Protein AF-A0A9W9Y873-F1 (afdb_monomer)

Structure (mmCIF, N/CA/C/O backbone):
data_AF-A0A9W9Y873-F1
#
_entry.id   AF-A0A9W9Y873-F1
#
loop_
_atom_site.group_PDB
_atom_site.id
_atom_site.type_symbol
_atom_site.label_atom_id
_atom_site.label_alt_id
_atom_site.label_comp_id
_atom_site.label_asym_id
_atom_site.label_entity_id
_atom_site.label_seq_id
_atom_site.pdbx_PDB_ins_code
_atom_site.Cartn_x
_atom_site.Cartn_y
_atom_site.Cartn_z
_atom_site.occupancy
_atom_site.B_iso_or_equiv
_atom_site.auth_seq_id
_atom_site.auth_comp_id
_atom_site.auth_asym_id
_atom_site.auth_atom_id
_atom_site.pdbx_PDB_model_num
ATOM 1 N N . MET A 1 1 ? 14.312 -27.909 6.111 1.00 32.31 1 MET A N 1
ATOM 2 C CA . MET A 1 1 ? 14.545 -27.423 7.492 1.00 32.31 1 MET A CA 1
ATOM 3 C C . MET A 1 1 ? 13.554 -28.121 8.410 1.00 32.31 1 MET A C 1
ATOM 5 O O . MET A 1 1 ? 12.409 -28.240 7.992 1.00 32.31 1 MET A O 1
ATOM 9 N N . PRO A 1 2 ? 13.943 -28.618 9.596 1.00 24.42 2 PRO A N 1
ATOM 10 C CA . PRO A 1 2 ? 12.974 -29.182 10.530 1.00 24.42 2 PRO A CA 1
ATOM 11 C C . PRO A 1 2 ? 12.135 -28.048 11.151 1.00 24.42 2 PRO A C 1
ATOM 13 O O . PRO A 1 2 ? 12.622 -26.913 11.228 1.00 24.42 2 PRO A O 1
ATOM 16 N N . PRO A 1 3 ? 10.891 -28.317 11.584 1.00 29.02 3 PRO A N 1
ATOM 17 C CA . PRO A 1 3 ? 10.072 -27.320 12.259 1.00 29.02 3 PRO A CA 1
ATOM 18 C C . PRO A 1 3 ? 10.782 -26.868 13.538 1.00 29.02 3 PRO A C 1
ATOM 20 O O . PRO A 1 3 ? 11.245 -27.690 14.330 1.00 29.02 3 PRO A O 1
ATOM 23 N N . LYS A 1 4 ? 10.895 -25.549 13.734 1.00 29.31 4 LYS A N 1
ATOM 24 C CA . LYS A 1 4 ? 11.343 -24.978 15.007 1.00 29.31 4 LYS A CA 1
ATOM 25 C C . LYS A 1 4 ? 10.310 -25.345 16.069 1.00 29.31 4 LYS A C 1
ATOM 27 O O . LYS A 1 4 ? 9.252 -24.728 16.143 1.00 29.31 4 LYS A O 1
ATOM 32 N N . THR A 1 5 ? 10.615 -26.340 16.890 1.00 30.05 5 THR A N 1
ATOM 33 C CA . THR A 1 5 ? 9.869 -26.620 18.113 1.00 30.05 5 THR A CA 1
ATOM 34 C C . THR A 1 5 ? 9.978 -25.385 19.006 1.00 30.05 5 THR A C 1
ATOM 36 O O . THR A 1 5 ? 11.074 -25.051 19.460 1.00 30.05 5 THR A O 1
ATOM 39 N N . LEU A 1 6 ? 8.872 -24.666 19.222 1.00 36.62 6 LEU A N 1
ATOM 40 C CA . LEU A 1 6 ? 8.811 -23.621 20.242 1.00 36.62 6 LEU A CA 1
ATOM 41 C C . LEU A 1 6 ? 9.119 -24.277 21.593 1.00 36.62 6 LEU A C 1
ATOM 43 O O . LEU A 1 6 ? 8.293 -24.996 22.152 1.00 36.62 6 LEU A O 1
ATOM 47 N N . MET A 1 7 ? 10.327 -24.060 22.116 1.00 38.06 7 MET A N 1
ATOM 48 C CA . MET A 1 7 ? 10.628 -24.361 23.510 1.00 38.06 7 MET A CA 1
ATOM 49 C C . MET A 1 7 ? 9.887 -23.334 24.361 1.00 38.06 7 MET A C 1
ATOM 51 O O . MET A 1 7 ? 10.378 -22.235 24.612 1.00 38.06 7 MET A O 1
ATOM 55 N N . TYR A 1 8 ? 8.675 -23.682 24.782 1.00 46.50 8 TYR A N 1
ATOM 56 C CA . TYR A 1 8 ? 7.992 -22.952 25.835 1.00 46.50 8 TYR A CA 1
ATOM 57 C C . TYR A 1 8 ? 8.842 -23.042 27.103 1.00 46.50 8 TYR A C 1
ATOM 59 O O . TYR A 1 8 ? 9.116 -24.137 27.601 1.00 46.50 8 TYR A O 1
ATOM 67 N N . ALA A 1 9 ? 9.265 -21.897 27.639 1.00 49.66 9 ALA A N 1
ATOM 68 C CA . ALA A 1 9 ? 9.748 -21.847 29.008 1.00 49.66 9 ALA A CA 1
ATOM 69 C C . ALA A 1 9 ? 8.572 -22.256 29.904 1.00 49.66 9 ALA A C 1
ATOM 71 O O . ALA A 1 9 ? 7.599 -21.514 30.027 1.00 49.66 9 ALA A O 1
ATOM 72 N N . SER A 1 10 ? 8.617 -23.469 30.459 1.00 54.62 10 SER A N 1
ATOM 73 C CA . SER A 1 10 ? 7.548 -23.965 31.324 1.00 54.62 10 SER A CA 1
ATOM 74 C C . SER A 1 10 ? 7.371 -22.994 32.504 1.00 54.62 10 SER A C 1
ATOM 76 O O . SER A 1 10 ? 8.342 -22.758 33.227 1.00 54.62 10 SER A O 1
ATOM 78 N N . PRO A 1 11 ? 6.166 -22.433 32.737 1.00 55.53 11 PRO A N 1
ATOM 79 C CA . PRO A 1 11 ? 5.913 -21.565 33.891 1.00 55.53 11 PRO A CA 1
ATOM 80 C C . PRO A 1 11 ? 6.071 -22.311 35.225 1.00 55.53 11 PRO A C 1
ATOM 82 O O . PRO A 1 11 ? 6.224 -21.701 36.286 1.00 55.53 11 PRO A O 1
ATOM 85 N N . PHE A 1 12 ? 6.054 -23.641 35.147 1.00 61.19 12 PHE A N 1
ATOM 86 C CA . PHE A 1 12 ? 6.149 -24.561 36.259 1.00 61.19 12 PHE A CA 1
ATOM 87 C C . PHE A 1 12 ? 7.458 -25.339 36.184 1.00 61.19 12 PHE A C 1
ATOM 89 O O . PHE A 1 12 ? 7.784 -25.934 35.153 1.00 61.19 12 PHE A O 1
ATOM 96 N N . VAL A 1 13 ? 8.169 -25.394 37.302 1.00 63.78 13 VAL A N 1
ATOM 97 C CA . VAL A 1 13 ? 9.234 -26.368 37.529 1.00 63.78 13 VAL A CA 1
ATOM 98 C C . VAL A 1 13 ? 8.694 -27.405 38.504 1.00 63.78 13 VAL A C 1
ATOM 100 O O . VAL A 1 13 ? 8.124 -27.064 39.541 1.00 63.78 13 VAL A O 1
ATOM 103 N N . LEU A 1 14 ? 8.841 -28.681 38.159 1.00 65.25 14 LEU A N 1
ATOM 104 C CA . LEU A 1 14 ? 8.542 -29.773 39.077 1.00 65.25 14 LEU A CA 1
ATOM 105 C C . LEU A 1 14 ? 9.765 -29.978 39.969 1.00 65.25 14 LEU A C 1
ATOM 107 O O . LEU A 1 14 ? 10.767 -30.526 39.520 1.00 65.25 14 LEU A O 1
ATOM 111 N N . ASN A 1 15 ? 9.677 -29.533 41.221 1.00 65.94 15 ASN A N 1
ATOM 112 C CA . ASN A 1 15 ? 10.672 -29.845 42.238 1.00 65.94 15 ASN A CA 1
ATOM 113 C C . ASN A 1 15 ? 10.248 -31.111 42.967 1.00 65.94 15 ASN A C 1
ATOM 115 O O . ASN A 1 15 ? 9.219 -31.148 43.643 1.00 65.94 15 ASN A O 1
ATOM 119 N N . ARG A 1 16 ? 11.059 -32.154 42.845 1.00 74.62 16 ARG A N 1
ATOM 120 C CA . ARG A 1 16 ? 10.886 -33.383 43.609 1.00 74.62 16 ARG A CA 1
ATOM 121 C C . ARG A 1 16 ? 11.814 -33.380 44.811 1.00 74.62 16 ARG A C 1
ATOM 123 O O . ARG A 1 16 ? 12.927 -32.867 44.737 1.00 74.62 16 ARG A O 1
ATOM 130 N N . GLU A 1 17 ? 11.363 -33.980 45.906 1.00 77.00 17 GLU A N 1
ATOM 131 C CA . GLU A 1 17 ? 12.179 -34.119 47.122 1.00 77.00 17 GLU A CA 1
ATOM 132 C C . GLU A 1 17 ? 13.434 -34.975 46.900 1.00 77.00 17 GLU A C 1
ATOM 134 O O . GLU A 1 17 ? 14.425 -34.808 47.602 1.00 77.00 17 GLU A O 1
ATOM 139 N N . ASP A 1 18 ? 13.408 -35.863 45.901 1.00 76.50 18 ASP A N 1
ATOM 140 C CA . ASP A 1 18 ? 14.556 -36.683 45.502 1.00 76.50 18 ASP A CA 1
ATOM 141 C C . ASP A 1 18 ? 15.567 -35.942 44.609 1.00 76.50 18 ASP A C 1
ATOM 143 O O . ASP A 1 18 ? 16.586 -36.516 44.235 1.00 76.50 18 ASP A O 1
ATOM 147 N N . GLY A 1 19 ? 15.312 -34.670 44.278 1.00 75.50 19 GLY A N 1
ATOM 148 C CA . GLY A 1 19 ? 16.202 -33.840 43.466 1.00 75.50 19 GLY A CA 1
ATOM 149 C C . GLY A 1 19 ? 16.257 -34.221 41.983 1.00 75.50 19 GLY A C 1
ATOM 150 O O . GLY A 1 19 ? 17.032 -33.616 41.244 1.00 75.50 19 GLY A O 1
ATOM 151 N N . LEU A 1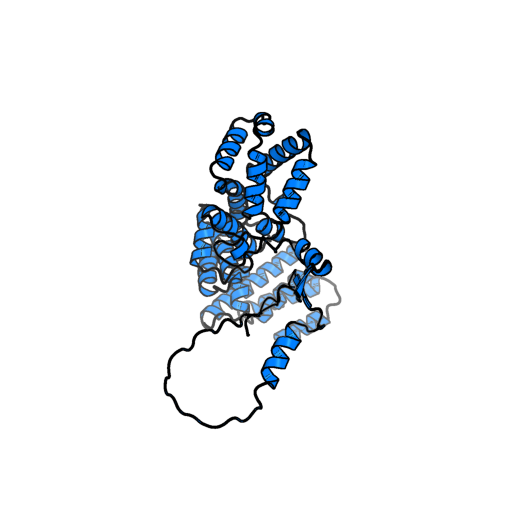 20 ? 15.447 -35.185 41.529 1.00 69.31 20 LEU A N 1
ATOM 152 C CA . LEU A 1 20 ? 15.435 -35.623 40.135 1.00 69.31 20 LEU A CA 1
ATOM 153 C C . LEU A 1 20 ? 14.675 -34.625 39.262 1.00 69.31 20 LEU A C 1
ATOM 155 O O . LEU A 1 20 ? 13.522 -34.277 39.531 1.00 69.31 20 LEU A O 1
ATOM 159 N N . THR A 1 21 ? 15.300 -34.200 38.167 1.00 68.44 21 THR A N 1
ATOM 160 C CA . THR A 1 21 ? 14.623 -33.401 37.145 1.00 68.44 21 THR A CA 1
ATOM 161 C C . THR A 1 21 ? 13.772 -34.292 36.237 1.00 68.44 21 THR A C 1
ATOM 163 O O . THR A 1 21 ? 13.952 -35.511 36.158 1.00 68.44 21 THR A O 1
ATOM 166 N N . THR A 1 22 ? 12.861 -33.691 35.468 1.00 63.28 22 THR A N 1
ATOM 167 C CA . THR A 1 22 ? 12.096 -34.412 34.434 1.00 63.28 22 THR A CA 1
ATOM 168 C C . THR A 1 22 ? 13.016 -35.115 33.423 1.00 63.28 22 THR A C 1
ATOM 170 O O . THR A 1 22 ? 12.679 -36.187 32.920 1.00 63.28 22 THR A O 1
ATOM 173 N N . ALA A 1 23 ? 14.197 -34.545 33.155 1.00 66.88 23 ALA A N 1
ATOM 174 C CA . ALA A 1 23 ? 15.202 -35.143 32.281 1.00 66.88 23 ALA A CA 1
ATOM 175 C C . ALA A 1 23 ? 15.863 -36.380 32.913 1.00 66.88 23 ALA A C 1
ATOM 177 O O . ALA A 1 23 ? 16.114 -37.357 32.206 1.00 66.88 23 ALA A O 1
ATOM 178 N N . ASP A 1 24 ? 16.085 -36.376 34.229 1.00 67.50 24 ASP A N 1
ATOM 179 C CA . ASP A 1 24 ? 16.667 -37.512 34.950 1.00 67.50 24 ASP A CA 1
ATOM 180 C C . ASP A 1 24 ? 15.704 -38.701 34.986 1.00 67.50 24 ASP A C 1
ATOM 182 O O . ASP A 1 24 ? 16.103 -39.819 34.667 1.00 67.50 24 ASP A O 1
ATOM 186 N N . LEU A 1 25 ? 14.410 -38.455 35.223 1.00 65.88 25 LEU A N 1
ATOM 187 C CA . LEU A 1 25 ? 13.366 -39.490 35.173 1.00 65.88 25 LEU A CA 1
ATOM 188 C C . LEU A 1 25 ? 13.237 -40.129 33.782 1.00 65.88 25 LEU A C 1
ATOM 190 O O . LEU A 1 25 ? 13.040 -41.340 33.653 1.00 65.88 25 LEU A O 1
ATOM 194 N N . ALA A 1 26 ? 13.381 -39.329 32.721 1.00 62.38 26 ALA A N 1
ATOM 195 C CA . ALA A 1 26 ? 13.398 -39.840 31.353 1.00 62.38 26 ALA A CA 1
ATOM 196 C C . ALA A 1 26 ? 14.645 -40.703 31.068 1.00 62.38 26 ALA A C 1
ATOM 198 O O . ALA A 1 26 ? 14.595 -41.624 30.247 1.00 62.38 26 ALA A O 1
ATOM 199 N N . ARG A 1 27 ? 15.763 -40.423 31.749 1.00 64.50 27 ARG A N 1
ATOM 200 C CA . ARG A 1 27 ? 17.054 -41.101 31.570 1.00 64.50 27 ARG A CA 1
ATOM 201 C C . ARG A 1 27 ? 17.154 -42.397 32.375 1.00 64.50 27 ARG A C 1
ATOM 203 O O . ARG A 1 27 ? 17.652 -43.392 31.854 1.00 64.50 27 ARG A O 1
ATOM 210 N N . GLU A 1 28 ? 16.626 -42.415 33.593 1.00 61.97 28 GLU A N 1
ATOM 211 C CA . GLU A 1 28 ? 16.617 -43.582 34.484 1.00 61.97 28 GLU A CA 1
ATOM 212 C C . GLU A 1 28 ? 15.821 -44.750 33.875 1.00 61.97 28 GLU A C 1
ATOM 214 O O . GLU A 1 28 ? 16.257 -45.902 33.897 1.00 61.97 28 GLU A O 1
ATOM 219 N N . ARG A 1 29 ? 14.714 -44.445 33.185 1.00 59.16 29 ARG A N 1
ATOM 220 C CA 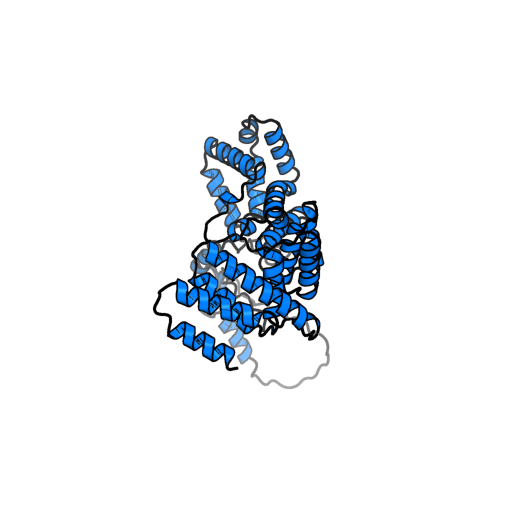. ARG A 1 29 ? 13.892 -45.448 32.490 1.00 59.16 29 ARG A CA 1
ATOM 221 C C . ARG A 1 29 ? 14.565 -46.041 31.246 1.00 59.16 29 ARG A C 1
ATOM 223 O O . ARG A 1 29 ? 14.330 -47.206 30.940 1.00 59.16 29 ARG A O 1
ATOM 230 N N . ARG A 1 30 ? 15.425 -45.283 30.547 1.00 56.84 30 ARG A N 1
ATOM 231 C CA . ARG A 1 30 ? 16.220 -45.813 29.417 1.00 56.84 30 ARG A CA 1
ATOM 232 C C . ARG A 1 30 ? 17.274 -46.822 29.870 1.00 56.84 30 ARG A C 1
ATOM 234 O O . ARG A 1 30 ? 17.596 -47.727 29.111 1.00 56.84 30 ARG A O 1
ATOM 241 N N . ASN A 1 31 ? 17.770 -46.693 31.098 1.00 55.41 31 ASN A N 1
ATOM 242 C CA . ASN A 1 31 ? 18.821 -47.560 31.632 1.00 55.41 31 ASN A CA 1
ATOM 243 C C . ASN A 1 31 ? 18.280 -48.776 32.414 1.00 55.41 31 ASN A C 1
ATOM 245 O O . ASN A 1 31 ? 19.036 -49.703 32.685 1.00 55.41 31 ASN A O 1
ATOM 249 N N . GLY A 1 32 ? 16.982 -48.815 32.741 1.00 50.50 32 GLY A N 1
ATOM 250 C CA . GLY A 1 32 ? 16.348 -49.886 33.528 1.00 50.50 32 GLY A CA 1
ATOM 251 C C . GLY A 1 32 ? 15.949 -51.164 32.770 1.00 50.50 32 GLY A C 1
ATOM 252 O O . GLY A 1 32 ? 15.358 -52.053 33.373 1.00 50.50 32 GLY A O 1
ATOM 253 N N . LEU A 1 33 ? 16.248 -51.289 31.472 1.00 46.25 33 LEU A N 1
ATOM 254 C CA . LEU A 1 33 ? 15.836 -52.429 30.627 1.00 46.25 33 LEU A CA 1
ATOM 255 C C . LEU A 1 33 ? 16.888 -53.549 30.489 1.00 46.25 33 LEU A C 1
ATOM 257 O O . LEU A 1 33 ? 16.758 -54.418 29.631 1.00 46.25 33 LEU A O 1
ATOM 261 N N . ALA A 1 34 ? 17.908 -53.577 31.348 1.00 43.31 34 ALA A N 1
ATOM 262 C CA . ALA A 1 34 ? 18.886 -54.664 31.404 1.00 43.31 34 ALA A CA 1
ATOM 263 C C . ALA A 1 34 ? 18.662 -55.562 32.635 1.00 43.31 34 ALA A C 1
ATOM 265 O O . ALA A 1 34 ? 19.494 -55.629 33.536 1.00 43.31 34 ALA A O 1
ATOM 266 N N . GLN A 1 35 ? 17.540 -56.285 32.670 1.00 40.53 35 GLN A N 1
ATOM 267 C CA . GLN A 1 35 ? 17.439 -57.521 33.450 1.00 40.53 35 GLN A CA 1
ATOM 268 C C . GLN A 1 35 ? 16.977 -58.666 32.539 1.00 40.53 35 GLN A C 1
ATOM 270 O O . GLN A 1 35 ? 15.908 -58.568 31.936 1.00 40.53 35 GLN A O 1
ATOM 275 N N . PRO A 1 36 ? 17.750 -59.762 32.424 1.00 43.09 36 PRO A N 1
ATOM 276 C CA . PRO A 1 36 ? 17.353 -60.915 31.637 1.00 43.09 36 PRO A CA 1
ATOM 277 C C . PRO A 1 36 ? 16.456 -61.824 32.483 1.00 43.09 36 PRO A C 1
ATOM 279 O O . PRO A 1 36 ? 16.933 -62.527 33.374 1.00 43.09 36 PRO A O 1
ATOM 282 N N . GLN A 1 37 ? 15.158 -61.863 32.183 1.00 40.62 37 GLN A N 1
ATOM 283 C CA . GLN A 1 37 ? 14.309 -62.978 32.593 1.00 40.62 37 GLN A CA 1
ATOM 284 C C . GLN A 1 37 ? 13.612 -63.613 31.391 1.00 40.62 37 GLN A C 1
ATOM 286 O O . GLN A 1 37 ? 12.768 -63.020 30.733 1.00 40.62 37 GLN A O 1
ATOM 291 N N . LYS A 1 38 ? 14.071 -64.844 31.143 1.00 39.47 38 LYS A N 1
ATOM 292 C CA . LYS A 1 38 ? 13.361 -66.048 30.702 1.00 39.47 38 LYS A CA 1
ATOM 293 C C . LYS A 1 38 ? 12.093 -65.873 29.860 1.00 39.47 38 LYS A C 1
ATOM 295 O O . LYS A 1 38 ? 11.055 -65.419 30.321 1.00 39.47 38 LYS A O 1
ATOM 300 N N . ALA A 1 39 ? 12.209 -66.437 28.662 1.00 44.72 39 ALA A N 1
ATOM 301 C CA . ALA A 1 39 ? 11.156 -66.756 27.719 1.00 44.72 39 ALA A CA 1
ATOM 302 C C . ALA A 1 39 ? 9.902 -67.373 28.362 1.00 44.72 39 ALA A C 1
ATOM 304 O O . ALA A 1 39 ? 9.969 -68.427 28.995 1.00 44.72 39 ALA A O 1
ATOM 305 N N . ALA A 1 40 ? 8.756 -66.767 28.068 1.00 39.69 40 ALA A N 1
ATOM 306 C CA . ALA A 1 40 ? 7.495 -67.460 27.863 1.00 39.69 40 ALA A CA 1
ATOM 307 C C . ALA A 1 40 ? 6.705 -66.680 26.805 1.00 39.69 40 ALA A C 1
ATOM 309 O O . ALA A 1 40 ? 6.553 -65.464 26.884 1.00 39.69 40 ALA A O 1
ATOM 310 N N . TRP A 1 41 ? 6.293 -67.410 25.780 1.00 44.94 41 TRP A N 1
ATOM 311 C CA . TRP A 1 41 ? 5.562 -66.959 24.608 1.00 44.94 41 TRP A CA 1
ATOM 312 C C . TRP A 1 41 ? 4.106 -66.659 24.966 1.00 44.94 41 TRP A C 1
ATOM 314 O O . TRP A 1 41 ? 3.491 -67.528 25.573 1.00 44.94 41 TRP A O 1
ATOM 324 N N . VAL A 1 42 ? 3.552 -65.523 24.520 1.00 39.94 42 VAL A N 1
ATOM 325 C CA . VAL A 1 42 ? 2.152 -65.396 24.063 1.00 39.94 42 VAL A CA 1
ATOM 326 C C . VAL A 1 42 ? 2.080 -64.283 23.009 1.00 39.94 42 VAL A C 1
ATOM 328 O O . VAL A 1 42 ? 2.631 -63.198 23.186 1.00 39.94 42 VAL A O 1
ATOM 331 N N . GLU A 1 43 ? 1.417 -64.611 21.905 1.00 46.31 43 GLU A N 1
ATOM 332 C CA . GLU A 1 43 ? 1.102 -63.800 20.732 1.00 46.31 43 GLU A CA 1
ATOM 333 C C . GLU A 1 43 ? 0.160 -62.628 21.056 1.00 46.31 43 GLU A C 1
ATOM 335 O O . GLU A 1 43 ? -0.846 -62.807 21.741 1.00 46.31 43 GLU A O 1
ATOM 340 N N . ASN A 1 44 ? 0.457 -61.438 20.526 1.00 39.16 44 ASN A N 1
ATOM 341 C CA . ASN A 1 44 ? -0.457 -60.700 19.646 1.00 39.16 44 ASN A CA 1
ATOM 342 C C . ASN A 1 44 ? 0.178 -59.381 19.194 1.00 39.16 44 ASN A C 1
ATOM 344 O O . ASN A 1 44 ? 0.579 -58.541 20.001 1.00 39.16 44 ASN A O 1
ATOM 348 N N . SER A 1 45 ? 0.257 -59.231 17.876 1.00 47.25 45 SER A N 1
ATOM 349 C CA . SER A 1 45 ? 0.520 -57.984 17.174 1.00 47.25 45 SER A CA 1
ATOM 350 C C . SER A 1 45 ? -0.727 -57.095 17.156 1.00 47.25 45 SER A C 1
ATOM 352 O O . SER A 1 45 ? -1.847 -57.584 17.267 1.00 47.25 45 SER A O 1
ATOM 354 N N . ASP A 1 46 ? -0.478 -55.804 16.942 1.00 41.84 46 ASP A N 1
ATOM 355 C CA . ASP A 1 46 ? -1.423 -54.724 16.627 1.00 41.84 46 ASP A CA 1
ATOM 356 C C . ASP A 1 46 ? -1.959 -53.904 17.805 1.00 41.84 46 ASP A C 1
ATOM 358 O O . ASP A 1 46 ? -3.113 -53.991 18.213 1.00 41.84 46 ASP A O 1
ATOM 362 N N . SER A 1 47 ? -1.106 -52.992 18.282 1.00 38.44 47 SER A N 1
ATOM 363 C CA . SER A 1 47 ? -1.524 -51.637 18.658 1.00 38.44 47 SER A CA 1
ATOM 364 C C . SER A 1 47 ? -0.298 -50.720 18.738 1.00 38.44 47 SER A C 1
ATOM 366 O O . SER A 1 47 ? 0.418 -50.704 19.740 1.00 38.44 47 SER A O 1
ATOM 368 N N . PHE A 1 48 ? -0.046 -49.926 17.690 1.00 42.53 48 PHE A N 1
ATOM 369 C CA . PHE A 1 48 ? 0.714 -48.675 17.822 1.00 42.53 48 PHE A CA 1
ATOM 370 C C . PHE A 1 48 ? -0.194 -47.647 18.514 1.00 42.53 48 PHE A C 1
ATOM 372 O O . PHE A 1 48 ? -0.650 -46.676 17.918 1.00 42.53 48 PHE A O 1
ATOM 379 N N . GLY A 1 49 ? -0.513 -47.902 19.781 1.00 36.44 49 GLY A N 1
ATOM 380 C CA . GLY A 1 49 ? -1.067 -46.885 20.653 1.00 36.44 49 GLY A CA 1
ATOM 381 C C . GLY A 1 49 ? 0.055 -45.924 21.011 1.00 36.44 49 GLY A C 1
ATOM 382 O O . GLY A 1 49 ? 1.097 -46.351 21.513 1.00 36.44 49 GLY A O 1
ATOM 383 N N . GLU A 1 50 ? -0.157 -44.632 20.771 1.00 45.41 50 GLU A N 1
ATOM 384 C CA . GLU A 1 50 ? 0.519 -43.579 21.516 1.00 45.41 50 GLU A CA 1
ATOM 385 C C . GLU A 1 50 ? 0.318 -43.875 23.008 1.00 45.41 50 GLU A C 1
ATOM 387 O O . GLU A 1 50 ? -0.674 -43.484 23.621 1.00 45.41 50 GLU A O 1
ATOM 392 N N . GLN A 1 51 ? 1.238 -44.628 23.613 1.00 43.66 51 GLN A N 1
ATOM 393 C CA . GLN A 1 51 ? 1.366 -44.653 25.057 1.00 43.66 51 GLN A CA 1
ATOM 394 C C . GLN A 1 51 ? 1.823 -43.253 25.427 1.00 43.66 51 GLN A C 1
ATOM 396 O O . GLN A 1 51 ? 3.022 -42.965 25.448 1.00 43.66 51 GLN A O 1
ATOM 401 N N . GLY A 1 52 ? 0.847 -42.374 25.667 1.00 43.56 52 GLY A N 1
ATOM 402 C CA . GLY A 1 52 ? 1.055 -41.126 26.368 1.00 43.56 52 GLY A CA 1
ATOM 403 C C . GLY A 1 52 ? 1.946 -41.453 27.553 1.00 43.56 52 GLY A C 1
ATOM 404 O O . GLY A 1 52 ? 1.566 -42.230 28.429 1.00 43.56 52 GLY A O 1
ATOM 405 N N . GLN A 1 53 ? 3.185 -40.964 27.500 1.00 47.69 53 GLN A N 1
ATOM 406 C CA . GLN A 1 53 ? 4.144 -41.093 28.583 1.00 47.69 53 GLN A CA 1
ATOM 407 C C . GLN A 1 53 ? 3.561 -40.329 29.763 1.00 47.69 53 GLN A C 1
ATOM 409 O O . GLN A 1 53 ? 3.797 -39.137 29.941 1.00 47.69 53 GLN A O 1
ATOM 414 N N . GLU A 1 54 ? 2.730 -41.011 30.539 1.00 47.97 54 GLU A N 1
ATOM 415 C CA . GLU A 1 54 ? 2.106 -40.445 31.711 1.00 47.97 54 GLU A CA 1
ATOM 416 C C . GLU A 1 54 ? 3.199 -40.363 32.775 1.00 47.97 54 GLU A C 1
ATOM 418 O O . GLU A 1 54 ? 3.585 -41.345 33.416 1.00 47.97 54 GLU A O 1
ATOM 423 N N . PHE A 1 55 ? 3.804 -39.181 32.873 1.00 54.47 55 PHE A N 1
ATOM 424 C CA . PHE A 1 55 ? 4.716 -38.843 33.950 1.00 54.47 55 PHE A CA 1
ATOM 425 C C . PHE A 1 55 ? 3.916 -38.886 35.254 1.00 54.47 55 PHE A C 1
ATOM 427 O O . PHE A 1 55 ? 3.271 -37.912 35.634 1.00 54.47 55 PHE A O 1
ATOM 434 N N . ASN A 1 56 ? 3.941 -40.032 35.936 1.00 55.94 56 ASN A N 1
ATOM 435 C CA . ASN A 1 56 ? 3.315 -40.201 37.242 1.00 55.94 56 ASN A CA 1
ATOM 436 C C . ASN A 1 56 ? 4.112 -39.425 38.300 1.00 55.94 56 ASN A C 1
ATOM 438 O O . ASN A 1 56 ? 4.995 -39.951 38.980 1.00 55.94 56 ASN A O 1
ATOM 442 N N . SER A 1 57 ? 3.816 -38.133 38.432 1.00 60.75 57 SER A N 1
ATOM 443 C CA . SER A 1 57 ? 4.257 -37.330 39.565 1.00 60.75 57 SER A CA 1
ATOM 444 C C . SER A 1 57 ? 3.531 -37.805 40.823 1.00 60.75 57 SER A C 1
ATOM 446 O O . SER A 1 57 ? 2.308 -37.695 40.924 1.00 60.75 57 SER A O 1
ATOM 448 N N . HIS A 1 58 ? 4.269 -38.319 41.808 1.00 64.88 58 HIS A N 1
ATOM 449 C CA . HIS A 1 58 ? 3.689 -38.633 43.111 1.00 64.88 58 HIS A CA 1
ATOM 450 C C . HIS A 1 58 ? 3.274 -37.334 43.807 1.00 64.88 58 HIS A C 1
ATOM 452 O O . HIS A 1 58 ? 4.133 -36.527 44.166 1.00 64.88 58 HIS A O 1
ATOM 458 N N . LYS A 1 59 ? 1.965 -37.168 44.041 1.00 68.19 59 LYS A N 1
ATOM 459 C CA . LYS A 1 59 ? 1.346 -35.983 44.668 1.00 68.19 59 LYS A CA 1
ATOM 460 C C . LYS A 1 59 ? 2.023 -35.540 45.973 1.00 68.19 59 LYS A C 1
ATOM 462 O O . LYS A 1 59 ? 2.067 -34.354 46.256 1.00 68.19 59 LYS A O 1
ATOM 467 N N . TYR A 1 60 ? 2.547 -36.484 46.752 1.00 69.81 60 TYR A N 1
ATOM 468 C CA . TYR A 1 60 ? 3.167 -36.216 48.056 1.00 69.81 60 TYR A CA 1
ATOM 469 C C . TYR A 1 60 ? 4.673 -35.943 48.000 1.00 69.81 60 TYR A C 1
ATOM 471 O O . TYR A 1 60 ? 5.254 -35.610 49.019 1.00 69.81 60 TYR A O 1
ATOM 479 N N . ARG A 1 61 ? 5.311 -36.127 46.838 1.00 68.88 61 ARG A N 1
ATOM 480 C CA . ARG A 1 61 ? 6.768 -35.982 46.658 1.00 68.88 61 ARG A CA 1
ATOM 481 C C . ARG A 1 61 ? 7.151 -34.990 45.565 1.00 68.88 61 ARG A C 1
ATOM 483 O O . ARG A 1 61 ? 8.333 -34.772 45.319 1.00 68.88 61 ARG A O 1
ATOM 490 N N . THR A 1 62 ? 6.155 -34.436 44.878 1.00 69.88 62 THR A N 1
ATOM 491 C CA . THR A 1 62 ? 6.341 -33.525 43.751 1.00 69.88 62 THR A CA 1
ATOM 492 C C . THR A 1 62 ? 5.675 -32.204 44.084 1.00 69.88 62 THR A C 1
ATOM 494 O O . THR A 1 62 ? 4.451 -32.124 44.156 1.00 69.88 62 THR A O 1
ATOM 497 N N . ASN A 1 63 ? 6.488 -31.171 44.258 1.00 64.56 63 ASN A N 1
ATOM 498 C CA . ASN A 1 63 ? 6.034 -29.805 44.433 1.00 64.56 63 ASN A CA 1
ATOM 499 C C . ASN A 1 63 ? 6.114 -29.081 43.091 1.00 64.56 63 ASN A C 1
ATOM 501 O O . ASN A 1 63 ? 7.155 -29.054 42.435 1.00 64.56 63 ASN A O 1
ATOM 505 N N . VAL A 1 64 ? 5.003 -28.481 42.678 1.00 65.62 64 VAL A N 1
ATOM 506 C CA . VAL A 1 64 ? 4.972 -27.599 41.512 1.00 65.62 64 VAL A CA 1
ATOM 507 C C . VAL A 1 64 ? 5.386 -26.211 41.986 1.00 65.62 64 VAL A C 1
ATOM 509 O O . VAL A 1 64 ? 4.685 -25.601 42.790 1.00 65.62 64 VAL A O 1
ATOM 512 N N . VAL A 1 65 ? 6.531 -25.720 41.517 1.00 61.91 65 VAL A N 1
ATOM 513 C CA . VAL A 1 65 ? 7.057 -24.405 41.899 1.00 61.91 65 VAL A CA 1
ATOM 514 C C . VAL A 1 65 ? 6.958 -23.458 40.709 1.00 61.91 65 VAL A C 1
ATOM 516 O O . VAL A 1 65 ? 7.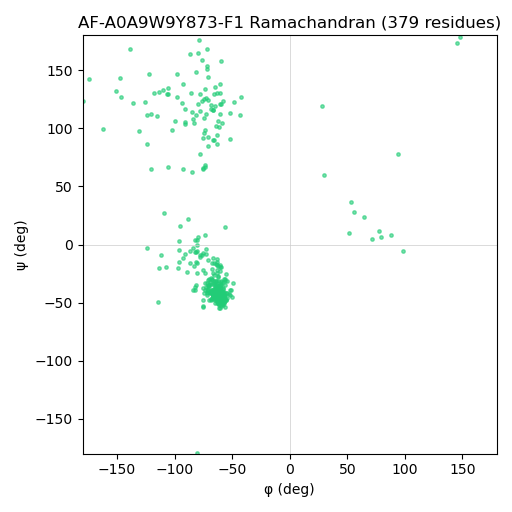330 -23.800 39.586 1.00 61.91 65 VAL A O 1
ATOM 519 N N . PHE A 1 66 ? 6.443 -22.255 40.960 1.00 58.94 66 PHE A N 1
ATOM 520 C CA . PHE A 1 66 ? 6.374 -21.191 39.964 1.00 58.94 66 PHE A CA 1
ATOM 521 C C . PHE A 1 66 ? 7.756 -20.576 39.744 1.00 58.94 66 PHE A C 1
ATOM 523 O O . PHE A 1 66 ? 8.387 -20.089 40.684 1.00 58.94 66 PHE A O 1
ATOM 530 N N . CYS A 1 67 ? 8.217 -20.556 38.494 1.00 59.53 67 CYS A N 1
ATOM 531 C CA . CYS A 1 67 ? 9.506 -19.965 38.159 1.00 59.53 67 CYS A CA 1
ATOM 532 C C . CYS A 1 67 ? 9.323 -18.483 37.799 1.00 59.53 67 CYS A C 1
ATOM 534 O O . CYS A 1 67 ? 8.865 -18.135 36.711 1.00 59.53 67 CYS A O 1
ATOM 536 N N . HIS A 1 68 ? 9.680 -17.590 38.728 1.00 50.56 68 HIS A N 1
ATOM 537 C CA . HIS A 1 68 ? 9.458 -16.142 38.606 1.00 50.56 68 HIS A CA 1
ATOM 538 C C . HIS A 1 68 ? 10.118 -15.516 37.357 1.00 50.56 68 HIS A C 1
ATOM 540 O O . HIS A 1 68 ? 9.571 -14.584 36.768 1.00 50.56 68 HIS A O 1
ATOM 546 N N . ALA A 1 69 ? 11.267 -16.040 36.913 1.00 50.75 69 ALA A N 1
ATOM 547 C CA . ALA A 1 69 ? 11.939 -15.574 35.696 1.00 50.75 69 ALA A CA 1
ATOM 548 C C . ALA A 1 69 ? 11.119 -15.875 34.424 1.00 50.75 69 ALA A C 1
ATOM 550 O O . ALA A 1 69 ? 10.941 -14.996 33.586 1.00 50.75 69 ALA A O 1
ATOM 551 N N . SER A 1 70 ? 10.525 -17.068 34.336 1.00 57.50 70 SER A N 1
ATOM 552 C CA . SER A 1 70 ? 9.727 -17.523 33.189 1.00 57.50 70 SER A CA 1
ATOM 553 C C . SER A 1 70 ? 8.399 -16.777 33.068 1.00 57.50 70 SER A C 1
ATOM 555 O O . SER A 1 70 ? 7.957 -16.479 31.964 1.00 57.50 70 SER A O 1
ATOM 557 N N . ILE A 1 71 ? 7.778 -16.423 34.199 1.00 61.03 71 ILE A N 1
ATOM 558 C CA . ILE A 1 71 ? 6.554 -15.606 34.229 1.00 61.03 71 ILE A CA 1
ATOM 559 C C . ILE A 1 71 ? 6.852 -14.185 33.764 1.00 61.03 71 ILE A C 1
ATOM 561 O O . ILE A 1 71 ? 6.073 -13.612 33.012 1.00 61.03 71 ILE A O 1
ATOM 565 N N . ARG A 1 72 ? 7.982 -13.609 34.186 1.00 57.47 72 ARG A N 1
ATOM 566 C CA . ARG A 1 72 ? 8.385 -12.265 33.764 1.00 57.47 72 ARG A CA 1
ATOM 567 C C . ARG A 1 72 ? 8.625 -12.202 32.259 1.00 57.47 72 ARG A C 1
ATOM 569 O O . ARG A 1 72 ? 8.184 -11.248 31.630 1.00 57.47 72 ARG A O 1
ATOM 576 N N . ASP A 1 73 ? 9.298 -13.198 31.695 1.00 66.00 73 ASP A N 1
ATOM 577 C CA . ASP A 1 73 ? 9.553 -13.255 30.253 1.00 66.00 73 ASP A CA 1
ATOM 578 C C . ASP A 1 73 ? 8.272 -13.550 29.465 1.00 66.00 73 ASP A C 1
ATOM 580 O O . ASP A 1 73 ? 8.048 -12.960 28.408 1.00 66.00 73 ASP A O 1
ATOM 584 N N . TYR A 1 74 ? 7.378 -14.373 30.023 1.00 66.31 74 TYR A N 1
ATOM 585 C CA . TYR A 1 74 ? 6.045 -14.595 29.472 1.00 66.31 74 TYR A CA 1
ATOM 586 C C . TYR A 1 74 ? 5.205 -13.303 29.468 1.00 66.31 74 TYR A C 1
ATOM 588 O O . TYR A 1 74 ? 4.660 -12.922 28.441 1.00 66.31 74 TYR A O 1
ATOM 596 N N . LEU A 1 75 ? 5.179 -12.557 30.576 1.00 65.69 75 LEU A N 1
ATOM 597 C CA . LEU A 1 75 ? 4.448 -11.288 30.701 1.00 65.69 75 LEU A CA 1
ATOM 598 C C . LEU A 1 75 ? 5.083 -10.112 29.935 1.00 65.69 75 LEU A C 1
ATOM 600 O O . LEU A 1 75 ? 4.492 -9.039 29.867 1.00 65.69 75 LEU A O 1
ATOM 604 N N . ARG A 1 76 ? 6.291 -10.275 29.385 1.00 67.19 76 ARG A N 1
ATOM 605 C CA . ARG A 1 76 ? 6.983 -9.244 28.592 1.00 67.19 76 ARG A CA 1
ATOM 606 C C . ARG A 1 76 ? 6.802 -9.398 27.094 1.00 67.19 76 ARG A C 1
ATOM 608 O O . ARG A 1 76 ? 7.126 -8.465 26.364 1.00 67.19 76 ARG A O 1
ATOM 615 N N . ASN A 1 77 ? 6.331 -10.550 26.634 1.00 66.88 77 ASN A N 1
ATOM 616 C CA . ASN A 1 77 ? 6.114 -10.781 25.219 1.00 66.88 77 ASN A CA 1
ATOM 617 C C . ASN A 1 77 ? 4.622 -10.598 24.897 1.00 66.88 77 ASN A C 1
ATOM 619 O O . ASN A 1 77 ? 3.829 -11.484 25.215 1.00 66.88 77 ASN A O 1
ATOM 623 N N . PRO A 1 78 ? 4.227 -9.489 24.243 1.00 61.56 78 PRO A N 1
ATOM 624 C CA . PRO A 1 78 ? 2.827 -9.223 23.907 1.00 61.56 78 PRO A CA 1
ATOM 625 C C . PRO A 1 78 ? 2.230 -10.259 22.940 1.00 61.56 78 PRO A C 1
ATOM 627 O O . PRO A 1 78 ? 1.016 -10.351 22.827 1.00 61.56 78 PRO A O 1
ATOM 630 N N . GLY A 1 79 ? 3.060 -11.070 22.271 1.00 65.06 79 GLY A N 1
ATOM 631 C CA . GLY A 1 79 ? 2.604 -12.181 21.435 1.00 65.06 79 GLY A CA 1
ATOM 632 C C . GLY A 1 79 ? 2.131 -13.414 22.212 1.00 65.06 79 GLY A C 1
ATOM 633 O O . GLY A 1 79 ? 1.622 -14.351 21.598 1.00 65.06 79 GLY A O 1
ATOM 634 N N . TYR A 1 80 ? 2.295 -13.459 23.538 1.00 73.88 80 TYR A N 1
ATOM 635 C CA . TYR A 1 80 ? 1.785 -14.558 24.352 1.00 73.88 80 TYR A CA 1
ATOM 636 C C . TYR A 1 80 ? 0.368 -14.258 24.851 1.00 73.88 80 TYR A C 1
ATOM 638 O O . TYR A 1 80 ? 0.160 -13.475 25.773 1.00 73.88 80 TYR A O 1
ATOM 646 N N . GLY A 1 81 ? -0.613 -14.921 24.236 1.00 73.75 81 GLY A N 1
ATOM 647 C CA . GLY A 1 81 ? -1.993 -14.956 24.716 1.00 73.75 81 GLY A CA 1
ATOM 648 C C . GLY A 1 81 ? -2.197 -15.971 25.843 1.00 73.75 81 GLY A C 1
ATOM 649 O O . GLY A 1 81 ? -1.270 -16.676 26.255 1.00 73.75 81 GLY A O 1
ATOM 650 N N . LYS A 1 82 ? -3.440 -16.082 26.327 1.00 78.19 82 LYS A N 1
ATOM 651 C CA . LYS A 1 82 ? -3.802 -17.108 27.315 1.00 78.19 82 LYS A CA 1
ATOM 652 C C . LYS A 1 82 ? -3.565 -18.506 26.742 1.00 78.19 82 LYS A C 1
ATOM 654 O O . LYS A 1 82 ? -3.911 -18.775 25.596 1.00 78.19 82 LYS A O 1
ATOM 659 N N . MET A 1 83 ? -3.020 -19.402 27.557 1.00 70.00 83 MET A N 1
ATOM 660 C CA . MET A 1 83 ? -2.705 -20.769 27.147 1.00 70.00 83 MET A CA 1
ATOM 661 C C . MET A 1 83 ? -3.712 -21.749 27.746 1.00 70.00 83 MET A C 1
ATOM 663 O O . MET A 1 83 ? -4.029 -21.671 28.932 1.00 70.00 83 MET A O 1
ATOM 667 N N . SER A 1 84 ? -4.207 -22.681 26.933 1.00 75.81 84 SER A N 1
ATOM 668 C CA . SER A 1 84 ? -5.103 -23.763 27.356 1.00 75.81 84 SER A CA 1
ATOM 669 C C . SER A 1 84 ? -4.488 -25.116 27.002 1.00 75.81 84 SER A C 1
ATOM 671 O O . SER A 1 84 ? -3.783 -25.232 26.002 1.00 75.81 84 SER A O 1
ATOM 673 N N . ARG A 1 85 ? -4.739 -26.143 27.822 1.00 64.38 85 ARG A N 1
ATOM 674 C CA . ARG A 1 85 ? -4.245 -27.512 27.587 1.00 64.38 85 ARG A CA 1
ATOM 675 C C . ARG A 1 85 ? -5.129 -28.288 26.593 1.00 64.38 85 ARG A C 1
ATOM 677 O O . ARG A 1 85 ? -4.778 -29.400 26.215 1.00 64.38 85 ARG A O 1
ATOM 684 N N . GLY A 1 86 ? -6.255 -27.714 26.177 1.00 68.75 86 GLY A N 1
ATOM 685 C CA . GLY A 1 86 ? -7.210 -28.312 25.246 1.00 68.75 86 GLY A CA 1
ATOM 686 C C . GLY A 1 86 ? -8.645 -27.878 25.539 1.00 68.75 86 GLY A C 1
ATOM 687 O O . GLY A 1 86 ? -8.901 -27.144 26.506 1.00 68.75 86 GLY A O 1
ATOM 688 N N . ASP A 1 87 ? -9.569 -28.357 24.709 1.00 59.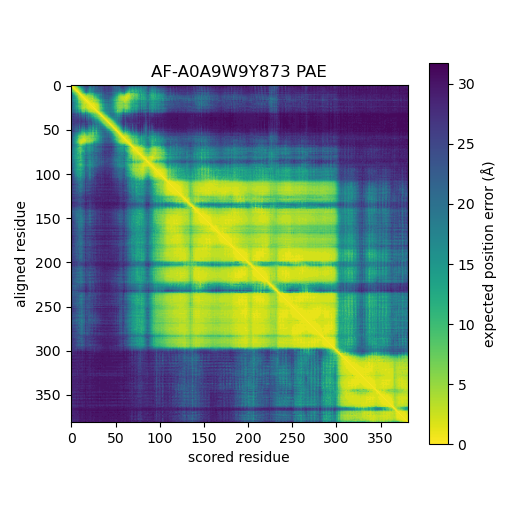97 87 ASP A N 1
ATOM 689 C CA . ASP A 1 87 ? -10.995 -28.047 24.804 1.00 59.97 87 ASP A CA 1
ATOM 690 C C . ASP A 1 87 ? -11.557 -28.483 26.165 1.00 59.97 87 ASP A C 1
ATOM 692 O O . ASP A 1 87 ? -11.469 -29.643 26.564 1.00 59.97 87 ASP A O 1
ATOM 696 N N . GLY A 1 88 ? -12.095 -27.517 26.914 1.00 76.38 88 GLY A N 1
ATOM 697 C CA . GLY A 1 88 ? -12.663 -27.723 28.252 1.00 76.38 88 GLY A CA 1
ATOM 698 C C . GLY A 1 88 ? -11.749 -27.364 29.429 1.00 76.38 88 GLY A C 1
ATOM 699 O O . GLY A 1 88 ? -12.217 -27.365 30.567 1.00 76.38 88 GLY A O 1
ATOM 700 N N . SER A 1 89 ? -10.478 -27.010 29.200 1.00 71.06 89 SER A N 1
ATOM 701 C CA . SER A 1 89 ? -9.606 -26.500 30.271 1.00 71.06 89 SER A CA 1
ATOM 702 C C . SER A 1 89 ? -9.630 -24.970 30.362 1.00 71.06 89 SER A C 1
ATOM 704 O O . SER A 1 89 ? -9.629 -24.275 29.346 1.00 71.06 89 SER A O 1
ATOM 706 N N . THR A 1 90 ? -9.664 -24.432 31.588 1.00 73.69 90 THR A N 1
ATOM 707 C CA . THR A 1 90 ? -9.651 -22.981 31.820 1.00 73.69 90 THR A CA 1
ATOM 708 C C . THR A 1 90 ? -8.322 -22.393 31.338 1.00 73.69 90 THR A C 1
ATOM 710 O O . THR A 1 90 ? -7.277 -22.774 31.871 1.00 73.69 90 THR A O 1
ATOM 713 N N . PRO A 1 91 ? -8.325 -21.463 30.367 1.00 75.38 91 PRO A N 1
ATOM 714 C CA . PRO A 1 91 ? -7.098 -20.871 29.855 1.00 75.38 91 PRO A CA 1
ATOM 715 C C . PRO A 1 91 ? -6.404 -20.028 30.936 1.00 75.38 91 PRO A C 1
ATOM 717 O O . PRO A 1 91 ? -7.023 -19.162 31.559 1.00 75.38 91 PRO A O 1
ATOM 720 N N . VAL A 1 92 ? -5.109 -20.269 31.143 1.00 68.75 92 VAL A N 1
ATOM 721 C CA . VAL A 1 92 ? -4.266 -19.588 32.134 1.00 68.75 92 VAL A CA 1
ATOM 722 C C . VAL A 1 92 ? -3.320 -18.630 31.416 1.00 68.75 92 VAL A C 1
ATOM 724 O O . VAL A 1 92 ? -2.647 -19.001 30.456 1.00 68.75 92 VAL A O 1
ATOM 727 N N . GLY A 1 93 ? -3.274 -17.382 31.875 1.00 72.62 93 GLY A N 1
ATOM 728 C CA . GLY A 1 93 ? -2.436 -16.327 31.312 1.00 72.62 93 GLY A CA 1
ATOM 729 C C . GLY A 1 93 ? -3.118 -14.965 31.379 1.00 72.62 93 GLY A C 1
ATOM 730 O O . GLY A 1 93 ? -4.292 -14.854 31.746 1.00 72.62 93 GLY A O 1
ATOM 731 N N . VAL A 1 94 ? -2.374 -13.928 31.013 1.00 69.88 94 VAL A N 1
ATOM 732 C CA . VAL A 1 94 ? -2.878 -12.559 30.890 1.00 69.88 94 VAL A CA 1
ATOM 733 C C . VAL A 1 94 ? -2.708 -12.152 29.439 1.00 69.88 94 VAL A C 1
ATOM 735 O O . VAL A 1 94 ? -1.635 -12.320 28.873 1.00 69.88 94 VAL A O 1
ATOM 738 N N . ASP A 1 95 ? -3.771 -11.626 28.849 1.00 75.00 95 ASP A N 1
ATOM 739 C CA . ASP A 1 95 ? -3.666 -10.892 27.596 1.00 75.00 95 ASP A CA 1
ATOM 740 C C . ASP A 1 95 ? -3.036 -9.537 27.935 1.00 75.00 95 ASP A C 1
ATOM 742 O O . ASP A 1 95 ? -3.696 -8.670 28.510 1.00 75.00 95 ASP A O 1
ATOM 746 N N . ILE A 1 96 ? -1.723 -9.421 27.716 1.00 68.31 96 ILE A N 1
ATOM 747 C CA . ILE A 1 96 ? -0.930 -8.261 28.146 1.00 68.31 96 ILE A CA 1
ATOM 748 C C . ILE A 1 96 ? -1.454 -6.990 27.482 1.00 68.31 96 ILE A C 1
ATOM 750 O O . ILE A 1 96 ? -1.579 -5.974 28.158 1.00 68.31 96 ILE A O 1
ATOM 754 N N . VAL A 1 97 ? -1.818 -7.060 26.198 1.00 64.69 97 VAL A N 1
ATOM 755 C CA . VAL A 1 97 ? -2.372 -5.922 25.455 1.00 64.69 97 VAL A CA 1
ATOM 756 C C . VAL A 1 97 ? -3.680 -5.483 26.104 1.00 64.69 97 VAL A C 1
ATOM 758 O O . VAL A 1 97 ? -3.806 -4.328 26.511 1.00 64.69 97 VAL A O 1
ATOM 761 N N . ARG A 1 98 ? -4.610 -6.417 26.330 1.00 66.75 98 ARG A N 1
ATOM 762 C CA . ARG A 1 98 ? -5.891 -6.119 26.985 1.00 66.75 98 ARG A CA 1
ATOM 763 C C . ARG A 1 98 ? -5.729 -5.618 28.422 1.00 66.75 98 ARG A C 1
ATOM 765 O O . ARG A 1 98 ? -6.455 -4.728 28.854 1.00 66.75 98 ARG A O 1
ATOM 772 N N . ALA A 1 99 ? -4.779 -6.161 29.178 1.00 70.62 99 ALA A N 1
ATOM 773 C CA . ALA A 1 99 ? -4.502 -5.727 30.545 1.00 70.62 99 ALA A CA 1
ATOM 774 C C . ALA A 1 99 ? -3.890 -4.317 30.588 1.00 70.62 99 ALA A C 1
ATOM 776 O O . ALA A 1 99 ? -4.290 -3.502 31.421 1.00 70.62 99 ALA A O 1
ATOM 777 N N . SER A 1 100 ? -2.957 -4.009 29.683 1.00 67.06 100 SER A N 1
ATOM 778 C CA . SER A 1 100 ? -2.379 -2.672 29.529 1.00 67.06 100 SER A CA 1
ATOM 779 C C . SER A 1 100 ? -3.429 -1.652 29.111 1.00 67.06 100 SER A C 1
ATOM 781 O O . SER A 1 100 ? -3.472 -0.571 29.691 1.00 67.06 100 SER A O 1
ATOM 783 N N . VAL A 1 101 ? -4.313 -2.019 28.184 1.00 66.94 101 VAL A N 1
ATOM 784 C CA . VAL A 1 101 ? -5.481 -1.228 27.782 1.00 66.94 101 VAL A CA 1
ATOM 785 C C . VAL A 1 101 ? -6.389 -0.932 28.966 1.00 66.94 101 VAL A C 1
ATOM 787 O O . VAL A 1 101 ? -6.695 0.230 29.204 1.00 66.94 101 VAL A O 1
ATOM 790 N N . ASN A 1 102 ? -6.791 -1.947 29.733 1.00 70.44 102 ASN A N 1
ATOM 791 C CA . ASN A 1 102 ? -7.675 -1.741 30.880 1.00 70.44 102 ASN A CA 1
ATOM 792 C C . ASN A 1 102 ? -7.006 -0.829 31.913 1.00 70.44 102 ASN A C 1
ATOM 794 O O . ASN A 1 102 ? -7.612 0.118 32.394 1.00 70.44 102 ASN A O 1
ATOM 798 N N . THR A 1 103 ? -5.712 -1.042 32.164 1.00 72.44 103 THR A N 1
ATOM 799 C CA . THR A 1 103 ? -4.926 -0.195 33.069 1.00 72.44 103 THR A CA 1
ATOM 800 C C . THR A 1 103 ? -4.815 1.247 32.565 1.00 72.44 103 THR A C 1
ATOM 802 O O . THR A 1 103 ? -4.788 2.173 33.370 1.00 72.44 103 THR A O 1
ATOM 805 N N . LEU A 1 104 ? -4.708 1.456 31.250 1.00 67.62 104 LEU A N 1
ATOM 806 C CA . LEU A 1 104 ? -4.726 2.783 30.633 1.00 67.62 104 LEU A CA 1
ATOM 807 C C . LEU A 1 104 ? -6.112 3.417 30.758 1.00 67.62 104 LEU A C 1
ATOM 809 O O . LEU A 1 104 ? -6.197 4.550 31.214 1.00 67.62 104 LEU A O 1
ATOM 813 N N . SER A 1 105 ? -7.173 2.676 30.435 1.00 68.44 105 SER A N 1
ATOM 814 C CA . SER A 1 105 ? -8.572 3.111 30.530 1.00 68.44 105 SER A CA 1
ATOM 815 C C . SER A 1 105 ? -8.977 3.496 31.957 1.00 68.44 105 SER A C 1
ATOM 817 O O . SER A 1 105 ? -9.733 4.448 32.145 1.00 68.44 105 SER A O 1
ATOM 819 N N . ASP A 1 106 ? -8.425 2.813 32.963 1.00 73.94 106 ASP A N 1
ATOM 820 C CA . ASP A 1 106 ? -8.631 3.120 34.384 1.00 73.94 106 ASP A CA 1
ATOM 821 C C . ASP A 1 106 ? -7.852 4.362 34.849 1.00 73.94 106 ASP A C 1
ATOM 823 O O . ASP A 1 106 ? -8.182 4.964 35.871 1.00 73.94 106 ASP A O 1
ATOM 827 N N . LYS A 1 107 ? -6.790 4.741 34.128 1.00 79.00 107 LYS A N 1
ATOM 828 C CA . LYS A 1 107 ? -5.918 5.877 34.469 1.00 79.00 107 LYS A CA 1
ATOM 829 C C . LYS A 1 107 ? -6.265 7.164 33.737 1.00 79.00 107 LYS A C 1
ATOM 831 O O . LYS A 1 107 ? -5.831 8.223 34.187 1.00 79.00 107 LYS A O 1
ATOM 836 N N . ILE A 1 108 ? -6.982 7.077 32.622 1.00 84.19 108 ILE A N 1
ATOM 837 C CA . ILE A 1 108 ? -7.429 8.248 31.874 1.00 84.19 108 ILE A CA 1
ATOM 838 C C . ILE A 1 108 ? -8.751 8.757 32.445 1.00 84.19 108 ILE A C 1
ATOM 840 O O . ILE A 1 108 ? -9.695 7.993 32.651 1.00 84.19 108 ILE A O 1
ATOM 844 N N . ASP A 1 109 ? -8.814 10.058 32.717 1.00 88.06 109 ASP A N 1
ATOM 845 C CA . ASP A 1 109 ? -10.049 10.689 33.178 1.00 88.06 109 ASP A CA 1
ATOM 846 C C . ASP A 1 109 ? -11.088 10.794 32.043 1.00 88.06 109 ASP A C 1
ATOM 848 O O . ASP A 1 109 ? -10.791 10.586 30.861 1.00 88.06 109 ASP A O 1
ATOM 852 N N . GLN A 1 110 ? -12.331 11.129 32.399 1.00 86.06 110 GLN A N 1
ATOM 853 C CA . GLN A 1 110 ? -13.435 11.214 31.437 1.00 86.06 110 GLN A CA 1
ATOM 854 C C . GLN A 1 110 ? -13.173 12.246 30.327 1.00 86.06 110 GLN A C 1
ATOM 856 O O . GLN A 1 110 ? -13.563 12.047 29.177 1.00 86.06 110 GLN A O 1
ATOM 861 N N . GLN A 1 111 ? -12.460 13.332 30.640 1.00 88.19 111 GLN A N 1
ATOM 862 C CA . GLN A 1 111 ? -12.121 14.370 29.671 1.00 88.19 111 GLN A CA 1
ATOM 863 C C . GLN A 1 111 ? -11.067 13.874 28.669 1.00 88.19 111 GLN A C 1
ATOM 865 O O . GLN A 1 111 ? -11.140 14.181 27.478 1.00 88.19 111 GLN A O 1
ATOM 870 N N . GLN A 1 112 ? -10.082 13.104 29.128 1.00 88.56 112 GLN A N 1
ATOM 871 C CA . GLN A 1 112 ? -9.067 12.474 28.286 1.00 88.56 112 GLN A CA 1
ATOM 872 C C . GLN A 1 112 ? -9.678 11.400 27.386 1.00 88.56 112 GLN A C 1
ATOM 874 O O . GLN A 1 112 ? -9.358 11.364 26.196 1.00 88.56 112 GLN A O 1
ATOM 879 N N . LYS A 1 113 ? -10.601 10.581 27.910 1.00 88.50 113 LYS A N 1
ATOM 880 C CA . LYS A 1 113 ? -11.378 9.618 27.109 1.00 88.50 113 LYS A CA 1
ATOM 881 C C . LYS A 1 113 ? -12.139 10.314 25.993 1.00 88.50 113 LYS A C 1
ATOM 883 O O . LYS A 1 113 ? -11.978 9.956 24.830 1.00 88.50 113 LYS A O 1
ATOM 888 N N . GLN A 1 114 ? -12.878 11.367 26.332 1.00 88.81 114 GLN A N 1
ATOM 889 C CA . GLN A 1 114 ? -13.636 12.155 25.367 1.00 88.81 114 GLN A CA 1
ATOM 890 C C . GLN A 1 114 ? -12.739 12.726 24.259 1.00 88.81 114 GLN A C 1
ATOM 892 O O . GLN A 1 114 ? -13.035 12.557 23.079 1.00 88.81 114 GLN A O 1
ATOM 897 N N . LYS A 1 115 ? -11.615 13.359 24.621 1.00 89.06 115 LYS A N 1
ATOM 898 C CA . LYS A 1 115 ? -10.650 13.888 23.642 1.00 89.06 115 LYS A CA 1
ATOM 899 C C . LYS A 1 115 ? -10.079 12.793 22.744 1.00 89.06 115 LYS A C 1
ATOM 901 O O . LYS A 1 115 ? -9.921 13.016 21.550 1.00 89.06 115 LYS A O 1
ATOM 906 N N . THR A 1 116 ? -9.795 11.623 23.313 1.00 90.06 116 THR A N 1
ATOM 907 C CA . THR A 1 116 ? -9.282 10.468 22.565 1.00 90.06 116 THR A CA 1
ATOM 908 C C . THR A 1 116 ? -10.316 9.968 21.562 1.00 90.06 116 THR A C 1
ATOM 910 O O . THR A 1 116 ? -9.974 9.763 20.407 1.00 90.06 116 THR A O 1
ATOM 913 N N . ILE A 1 117 ? -11.582 9.832 21.965 1.00 91.06 117 ILE A N 1
ATOM 914 C CA . ILE A 1 117 ? -12.671 9.403 21.074 1.00 91.06 117 ILE A CA 1
ATOM 915 C C . ILE A 1 117 ? -12.855 10.394 19.924 1.00 91.06 117 ILE A C 1
ATOM 917 O O . ILE A 1 117 ? -12.920 9.969 18.776 1.00 91.06 117 ILE A O 1
ATOM 921 N N . VAL A 1 118 ? -12.884 11.700 20.211 1.00 89.81 118 VAL A N 1
ATOM 922 C CA . VAL A 1 118 ? -13.001 12.736 19.171 1.00 89.81 118 VAL A CA 1
ATOM 923 C C . VAL A 1 118 ? -11.828 12.663 18.196 1.00 89.81 118 VAL A C 1
ATOM 925 O O . VAL A 1 118 ? -12.045 12.701 16.989 1.00 89.81 118 VAL A O 1
ATOM 928 N N . LEU A 1 119 ? -10.603 12.505 18.702 1.00 89.19 119 LEU A N 1
ATOM 929 C CA . LEU A 1 119 ? -9.422 12.371 17.854 1.00 89.19 119 LEU A CA 1
ATOM 930 C C . LEU A 1 119 ? -9.490 11.106 16.989 1.00 89.19 119 LEU A C 1
ATOM 932 O O . LEU A 1 119 ? -9.206 11.177 15.803 1.00 89.19 119 LEU A O 1
ATOM 936 N N . LEU A 1 120 ? -9.904 9.964 17.548 1.00 90.75 120 LEU A N 1
ATOM 937 C CA . LEU A 1 120 ? -10.081 8.730 16.777 1.00 90.75 120 LEU A CA 1
ATOM 938 C C . LEU A 1 120 ? -11.139 8.902 15.682 1.00 90.75 120 LEU A C 1
ATOM 940 O O . LEU A 1 120 ? -10.904 8.474 14.559 1.00 90.75 120 LEU A O 1
ATOM 944 N N . CYS A 1 121 ? -12.263 9.563 15.972 1.00 90.62 121 CYS A N 1
ATOM 945 C CA . CYS A 1 121 ? -13.272 9.864 14.953 1.00 90.62 121 CYS A CA 1
ATOM 946 C C . CYS A 1 121 ? -12.672 10.711 13.828 1.00 90.62 121 CYS A C 1
ATOM 948 O O . CYS A 1 121 ? -12.793 10.341 12.671 1.00 90.62 121 CYS A O 1
ATOM 950 N N . GLN A 1 122 ? -11.934 11.776 14.160 1.00 87.38 122 GLN A N 1
ATOM 951 C CA . GLN A 1 122 ? -11.258 12.609 13.160 1.00 87.38 122 GLN A CA 1
ATOM 952 C C . GLN A 1 122 ? -10.268 11.806 12.310 1.00 87.38 122 GLN A C 1
ATOM 954 O O . GLN A 1 122 ? -10.249 11.961 11.096 1.00 87.38 122 GLN A O 1
ATOM 959 N N . ILE A 1 123 ? -9.488 10.924 12.940 1.00 85.94 123 ILE A N 1
ATOM 960 C CA . ILE A 1 123 ? -8.519 10.057 12.262 1.00 85.94 123 ILE A CA 1
ATOM 961 C C . ILE A 1 123 ? -9.207 9.087 11.295 1.00 85.94 123 ILE A C 1
ATOM 963 O O . ILE A 1 123 ? -8.691 8.853 10.211 1.00 85.94 123 ILE A O 1
ATOM 967 N N . PHE A 1 124 ? -10.336 8.486 11.670 1.00 88.50 124 PHE A N 1
ATOM 968 C CA . PHE A 1 124 ? -10.995 7.479 10.831 1.00 88.50 124 PHE A CA 1
ATOM 969 C C . PHE A 1 124 ? -11.997 8.065 9.841 1.00 88.50 124 PHE A C 1
ATOM 971 O O . PHE A 1 124 ? -12.265 7.448 8.818 1.00 88.50 124 PHE A O 1
ATOM 978 N N . GLU A 1 125 ? -12.548 9.241 10.104 1.00 83.69 125 GLU A N 1
ATOM 979 C CA . GLU A 1 125 ? -13.446 9.928 9.178 1.00 83.69 125 GLU A CA 1
ATOM 980 C C . GLU A 1 125 ? -12.658 10.696 8.111 1.00 83.69 125 GLU A C 1
ATOM 982 O O . GLU A 1 125 ? -12.996 10.647 6.930 1.00 83.69 125 GLU A O 1
ATOM 987 N N . PHE A 1 126 ? -11.548 11.319 8.512 1.00 82.94 126 PHE A N 1
ATOM 988 C CA . PHE A 1 126 ? -10.635 12.059 7.645 1.00 82.94 126 PHE A CA 1
ATOM 989 C C . PHE A 1 126 ? -9.247 11.433 7.726 1.00 82.94 126 PHE A C 1
ATOM 991 O O . PHE A 1 126 ? -8.309 12.036 8.245 1.00 82.94 126 PHE A O 1
ATOM 998 N N . ALA A 1 127 ? -9.146 10.191 7.250 1.00 83.38 127 ALA A N 1
ATOM 999 C CA . ALA A 1 127 ? -7.892 9.452 7.242 1.00 83.38 127 ALA A CA 1
ATOM 1000 C C . ALA A 1 127 ? -6.784 10.280 6.586 1.00 83.38 127 ALA A C 1
ATOM 1002 O O . ALA A 1 127 ? -6.817 10.549 5.391 1.00 83.38 127 ALA A O 1
ATOM 1003 N N . ASP A 1 128 ? -5.809 10.674 7.399 1.00 81.00 128 ASP A N 1
ATOM 1004 C CA . ASP A 1 128 ? -4.598 11.342 6.956 1.00 81.00 128 ASP A CA 1
ATOM 1005 C C . ASP A 1 128 ? -3.421 10.424 7.257 1.00 81.00 128 ASP A C 1
ATOM 1007 O O . ASP A 1 128 ? -3.077 10.166 8.411 1.00 81.00 128 ASP A O 1
ATOM 1011 N N . LEU A 1 129 ? -2.803 9.883 6.214 1.00 78.88 129 LEU A N 1
ATOM 1012 C CA . LEU A 1 129 ? -1.695 8.958 6.402 1.00 78.88 129 LEU A CA 1
ATOM 1013 C C . LEU A 1 129 ? -0.424 9.646 6.907 1.00 78.88 129 LEU A C 1
ATOM 1015 O O . LEU A 1 129 ? 0.439 8.935 7.423 1.00 78.88 129 LEU A O 1
ATOM 1019 N N . GLU A 1 130 ? -0.338 10.986 6.879 1.00 79.94 130 GLU A N 1
ATOM 1020 C CA . GLU A 1 130 ? 0.789 11.738 7.452 1.00 79.94 130 GLU A CA 1
ATOM 1021 C C . GLU A 1 130 ? 1.004 11.408 8.937 1.00 79.94 130 GLU A C 1
ATOM 1023 O O . GLU A 1 130 ? 2.136 11.374 9.420 1.00 79.94 130 GLU A O 1
ATOM 1028 N N . MET A 1 131 ? -0.052 11.045 9.674 1.00 71.25 131 MET A N 1
ATOM 1029 C CA . MET A 1 131 ? 0.082 10.645 11.082 1.00 71.25 131 MET A CA 1
ATOM 1030 C C . MET A 1 131 ? 0.835 9.319 11.281 1.00 71.25 131 MET A C 1
ATOM 1032 O O . MET A 1 131 ? 1.352 9.057 12.370 1.00 71.25 131 MET A O 1
ATOM 1036 N N . PHE A 1 132 ? 0.899 8.478 10.245 1.00 70.38 132 PHE A N 1
ATOM 1037 C CA . PHE A 1 132 ? 1.649 7.221 10.238 1.00 70.38 132 PHE A CA 1
ATOM 1038 C C . PHE A 1 132 ? 3.039 7.380 9.607 1.00 70.38 132 PHE A C 1
ATOM 1040 O O . PHE A 1 132 ? 3.848 6.447 9.666 1.00 70.38 132 PHE A O 1
ATOM 1047 N N . GLU A 1 133 ? 3.357 8.563 9.070 1.00 66.00 133 GLU A N 1
ATOM 1048 C CA . GLU A 1 133 ? 4.664 8.919 8.520 1.00 66.00 133 GLU A CA 1
ATOM 1049 C C . GLU A 1 133 ? 5.679 9.176 9.637 1.00 66.00 133 GLU A C 1
ATOM 1051 O O . GLU A 1 133 ? 6.231 10.258 9.828 1.00 66.00 133 GLU A O 1
ATOM 1056 N N . THR A 1 134 ? 6.009 8.129 10.389 1.00 56.78 134 THR A N 1
ATOM 1057 C CA . THR A 1 134 ? 7.307 8.115 11.058 1.00 56.78 134 THR A CA 1
ATOM 1058 C C . THR A 1 134 ? 8.327 7.880 9.952 1.00 56.78 134 THR A C 1
ATOM 1060 O O . THR A 1 134 ? 8.313 6.812 9.343 1.00 56.78 134 THR A O 1
ATOM 1063 N N . GLY A 1 135 ? 9.171 8.872 9.643 1.00 48.00 135 GLY A N 1
ATOM 1064 C CA . GLY A 1 135 ? 10.091 8.903 8.487 1.00 48.00 135 GLY A CA 1
ATOM 1065 C C . GLY A 1 135 ? 11.101 7.747 8.345 1.00 48.00 135 GLY A C 1
ATOM 1066 O O . GLY A 1 135 ? 12.067 7.862 7.600 1.00 48.00 135 GLY A O 1
ATOM 1067 N N . ALA A 1 136 ? 10.909 6.638 9.058 1.00 46.19 136 ALA A N 1
ATOM 1068 C CA . ALA A 1 136 ? 11.668 5.407 8.959 1.00 46.19 136 ALA A CA 1
ATOM 1069 C C . ALA A 1 136 ? 10.865 4.207 8.415 1.00 46.19 136 ALA A C 1
ATOM 1071 O O . ALA A 1 136 ? 11.510 3.258 7.963 1.00 46.19 136 ALA A O 1
ATOM 1072 N N . SER A 1 137 ? 9.517 4.174 8.446 1.00 55.03 137 SER A N 1
ATOM 1073 C CA . SER A 1 137 ? 8.791 3.021 7.883 1.00 55.03 137 SER A CA 1
ATOM 1074 C C . SER A 1 137 ? 7.248 3.105 7.831 1.00 55.03 137 SER A C 1
ATOM 1076 O O . SER A 1 137 ? 6.655 3.490 8.833 1.00 55.03 137 SER A O 1
ATOM 1078 N N . PRO A 1 138 ? 6.599 2.578 6.765 1.00 57.53 138 PRO A N 1
ATOM 1079 C CA . PRO A 1 138 ? 5.153 2.285 6.690 1.00 57.53 138 PRO A CA 1
ATOM 1080 C C . PRO A 1 138 ? 4.627 1.237 7.683 1.00 57.53 138 PRO A C 1
ATOM 1082 O O . PRO A 1 138 ? 3.418 1.120 7.882 1.00 57.53 138 PRO A O 1
ATOM 1085 N N . TYR A 1 139 ? 5.505 0.404 8.257 1.00 68.06 139 TYR A N 1
ATOM 1086 C CA . TYR A 1 139 ? 5.095 -0.756 9.060 1.00 68.06 139 TYR A CA 1
ATOM 1087 C C . TYR A 1 139 ? 4.130 -0.466 10.230 1.00 68.06 139 TYR A C 1
ATOM 1089 O O . TYR A 1 139 ? 3.316 -1.351 10.509 1.00 68.06 139 TYR A O 1
ATOM 1097 N N . PRO A 1 140 ? 4.148 0.704 10.909 1.00 74.38 140 PRO A N 1
ATOM 1098 C CA . PRO A 1 140 ? 3.213 0.990 11.995 1.00 74.38 140 PRO A CA 1
ATOM 1099 C C . PRO A 1 140 ? 1.744 0.863 11.588 1.00 74.38 140 PRO A C 1
ATOM 1101 O O . PRO A 1 140 ? 0.948 0.383 12.387 1.00 74.38 140 PRO A O 1
ATOM 1104 N N . LEU A 1 141 ? 1.395 1.216 10.346 1.00 81.38 141 LEU A N 1
ATOM 1105 C CA . LEU A 1 141 ? 0.015 1.167 9.862 1.00 81.38 141 LEU A CA 1
ATOM 1106 C C . LEU A 1 141 ? -0.517 -0.269 9.764 1.00 81.38 141 LEU A C 1
ATOM 1108 O O . LEU A 1 141 ? -1.613 -0.559 10.229 1.00 81.38 141 LEU A O 1
ATOM 1112 N N . ILE A 1 142 ? 0.279 -1.192 9.217 1.00 80.12 142 ILE A N 1
ATOM 1113 C CA . ILE A 1 142 ? -0.112 -2.606 9.087 1.00 80.12 142 ILE A CA 1
ATOM 1114 C C . ILE A 1 142 ? -0.311 -3.238 10.469 1.00 80.12 142 ILE A C 1
ATOM 1116 O O . ILE A 1 142 ? -1.216 -4.043 10.658 1.00 80.12 142 ILE A O 1
ATOM 1120 N N . PHE A 1 143 ? 0.523 -2.871 11.447 1.00 79.94 143 PHE A N 1
ATOM 1121 C CA . PHE A 1 143 ? 0.358 -3.339 12.825 1.00 79.94 143 PHE A CA 1
ATOM 1122 C C . PHE A 1 143 ? -0.805 -2.672 13.551 1.00 79.94 143 PHE A C 1
ATOM 1124 O O . PHE A 1 143 ? -1.324 -3.241 14.501 1.00 79.94 143 PHE A O 1
ATOM 1131 N N . PHE A 1 144 ? -1.193 -1.473 13.132 1.00 85.69 144 PHE A N 1
ATOM 1132 C CA . PHE A 1 144 ? -2.339 -0.776 13.690 1.00 85.69 144 PHE A CA 1
ATOM 1133 C C . PHE A 1 144 ? -3.661 -1.382 13.198 1.00 85.69 144 PHE A C 1
ATOM 1135 O O . PHE A 1 144 ? -4.607 -1.507 13.973 1.00 85.69 144 PHE A O 1
ATOM 1142 N N . ILE A 1 145 ? -3.720 -1.812 11.933 1.00 87.75 145 ILE A N 1
ATOM 1143 C CA . ILE A 1 145 ? -4.889 -2.474 11.337 1.00 87.75 145 ILE A CA 1
ATOM 1144 C C . ILE A 1 145 ? -4.931 -3.939 11.796 1.00 87.75 145 ILE A C 1
ATOM 1146 O O . ILE A 1 145 ? -4.567 -4.868 11.074 1.00 87.75 145 ILE A O 1
ATOM 1150 N N 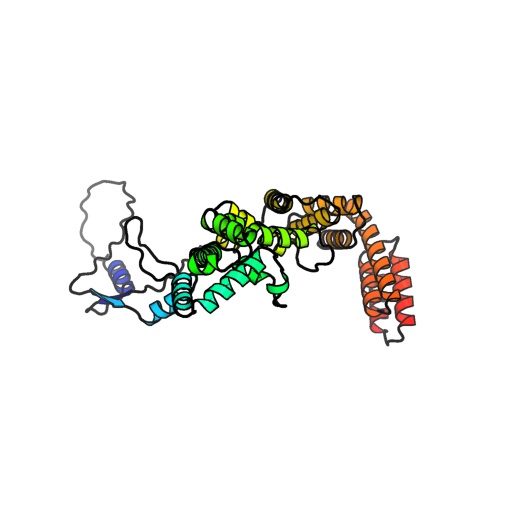. ASP A 1 146 ? -5.379 -4.153 13.031 1.00 86.19 146 ASP A N 1
ATOM 1151 C CA . ASP A 1 146 ? -5.637 -5.480 13.577 1.00 86.19 146 ASP A CA 1
ATOM 1152 C C . ASP A 1 146 ? -6.923 -5.535 14.415 1.00 86.19 146 ASP A C 1
ATOM 1154 O O . ASP A 1 146 ? -7.545 -4.523 14.755 1.00 86.19 146 ASP A O 1
ATOM 1158 N N . ARG A 1 147 ? -7.345 -6.762 14.736 1.00 84.62 147 ARG A N 1
ATOM 1159 C CA . ARG A 1 147 ? -8.576 -7.009 15.491 1.00 84.62 147 ARG A CA 1
ATOM 1160 C C . ARG A 1 147 ? -8.490 -6.524 16.940 1.00 84.62 147 ARG A C 1
ATOM 1162 O O . ARG A 1 147 ? -9.506 -6.126 17.490 1.00 84.62 147 ARG A O 1
ATOM 1169 N N . GLN A 1 148 ? -7.308 -6.538 17.554 1.00 84.50 148 GLN A N 1
ATOM 1170 C CA . GLN A 1 148 ? -7.129 -6.088 18.936 1.00 84.50 148 GLN A CA 1
ATOM 1171 C C . GLN A 1 148 ? -7.254 -4.566 19.038 1.00 84.50 148 GLN A C 1
ATOM 1173 O O . GLN A 1 148 ? -7.933 -4.066 19.932 1.00 84.50 148 GLN A O 1
ATOM 1178 N N . THR A 1 149 ? -6.646 -3.836 18.104 1.00 87.69 149 THR A N 1
ATOM 1179 C CA . THR A 1 149 ? -6.798 -2.388 17.959 1.00 87.69 149 THR A CA 1
ATOM 1180 C C . THR A 1 149 ? -8.248 -2.019 17.671 1.00 87.69 149 THR A C 1
ATOM 1182 O O . THR A 1 149 ? -8.782 -1.110 18.302 1.00 87.69 149 THR A O 1
ATOM 1185 N N . MET A 1 150 ? -8.918 -2.755 16.781 1.00 89.94 150 MET A N 1
ATOM 1186 C CA . MET A 1 150 ? -10.342 -2.552 16.513 1.00 89.94 150 MET A CA 1
ATOM 1187 C C . MET A 1 150 ? -11.188 -2.753 17.775 1.00 89.94 150 MET A C 1
ATOM 1189 O O . MET A 1 150 ? -11.924 -1.851 18.162 1.00 89.94 150 MET A O 1
ATOM 1193 N N . ASP A 1 151 ? -11.040 -3.890 18.463 1.00 87.81 151 ASP A N 1
ATOM 1194 C CA . ASP A 1 151 ? -11.780 -4.198 19.694 1.00 87.81 151 ASP A CA 1
ATOM 1195 C C . ASP A 1 151 ? -11.537 -3.136 20.782 1.00 87.81 151 ASP A C 1
ATOM 1197 O O . ASP A 1 151 ? -12.456 -2.755 21.511 1.00 87.81 151 ASP A O 1
ATOM 1201 N N . LEU A 1 152 ? -10.307 -2.620 20.874 1.00 88.06 152 LEU A N 1
ATOM 1202 C CA . LEU A 1 152 ? -9.952 -1.511 21.755 1.00 88.06 152 LEU A CA 1
ATOM 1203 C C . LEU A 1 152 ? -10.736 -0.242 21.406 1.00 88.06 152 LEU A C 1
ATOM 1205 O O . LEU A 1 152 ? -11.361 0.348 22.287 1.00 88.06 152 LEU A O 1
ATOM 1209 N N . ILE A 1 153 ? -10.720 0.175 20.142 1.00 91.50 153 ILE A N 1
ATOM 1210 C CA . ILE A 1 153 ? -11.413 1.388 19.695 1.00 91.50 153 ILE A CA 1
ATOM 1211 C C . ILE A 1 153 ? -12.921 1.252 19.927 1.00 91.50 153 ILE A C 1
ATOM 1213 O O . ILE A 1 153 ? -13.537 2.156 20.490 1.00 91.50 153 ILE A O 1
ATOM 1217 N N . ILE A 1 154 ? -13.503 0.093 19.610 1.00 93.12 154 ILE A N 1
ATOM 1218 C CA . ILE A 1 154 ? -14.920 -0.181 19.878 1.00 93.12 154 ILE A CA 1
ATOM 1219 C C . ILE A 1 154 ? -15.231 -0.140 21.376 1.00 93.12 154 ILE A C 1
ATOM 1221 O O . ILE A 1 154 ? -16.266 0.394 21.772 1.00 93.12 154 ILE A O 1
ATOM 1225 N N . SER A 1 155 ? -14.335 -0.635 22.233 1.00 90.75 155 SER A N 1
ATOM 1226 C CA . SER A 1 155 ? -14.529 -0.545 23.684 1.00 90.75 155 SER A CA 1
ATOM 1227 C C . SER A 1 155 ? -14.535 0.898 24.200 1.00 90.75 155 SER A C 1
ATOM 1229 O O . SER A 1 155 ? -15.255 1.195 25.150 1.00 90.75 155 SER A O 1
ATOM 1231 N N . LEU A 1 156 ? -13.783 1.803 23.558 1.00 90.75 156 LEU A N 1
ATOM 1232 C CA . LEU A 1 156 ? -13.829 3.238 23.851 1.00 90.75 156 LEU A CA 1
ATOM 1233 C C . LEU A 1 156 ? -15.138 3.857 23.348 1.00 90.75 156 LEU A C 1
ATOM 1235 O O . LEU A 1 156 ? -15.759 4.641 24.060 1.00 90.75 156 LEU A O 1
ATOM 1239 N N . PHE A 1 157 ? -15.585 3.475 22.152 1.00 93.69 157 PHE A N 1
ATOM 1240 C CA . PHE A 1 157 ? -16.846 3.941 21.571 1.00 93.69 157 PHE A CA 1
ATOM 1241 C C . PHE A 1 157 ? -18.080 3.462 22.349 1.00 93.69 157 PHE A C 1
ATOM 1243 O O . PHE A 1 157 ? -19.100 4.142 22.358 1.00 93.69 157 PHE A O 1
ATOM 1250 N N . ALA A 1 158 ? -17.997 2.341 23.065 1.00 92.75 158 ALA A N 1
ATOM 1251 C CA . ALA A 1 158 ? -19.087 1.857 23.910 1.00 92.75 158 ALA A CA 1
ATOM 1252 C C . ALA A 1 158 ? -19.395 2.765 25.126 1.00 92.75 158 ALA A C 1
ATOM 1254 O O . ALA A 1 158 ? -20.435 2.587 25.767 1.00 92.75 158 ALA A O 1
ATOM 1255 N N . ASP A 1 159 ? -18.535 3.740 25.455 1.00 91.62 159 ASP A N 1
ATOM 1256 C CA . ASP A 1 159 ? -18.814 4.747 26.485 1.00 91.62 159 ASP A CA 1
ATOM 1257 C C . ASP A 1 159 ? -19.818 5.793 25.967 1.00 91.62 159 ASP A C 1
ATOM 1259 O O . ASP A 1 159 ? -19.470 6.820 25.373 1.00 91.62 159 ASP A O 1
ATOM 1263 N N . GLN A 1 160 ? -21.103 5.527 26.217 1.00 90.94 160 GLN A N 1
ATOM 1264 C CA . GLN A 1 160 ? -22.197 6.384 25.767 1.00 90.94 160 GLN A CA 1
ATOM 1265 C C . GLN A 1 160 ? -22.138 7.795 26.371 1.00 90.94 160 GLN A C 1
ATOM 1267 O O . GLN A 1 160 ? -22.627 8.739 25.746 1.00 90.94 160 GLN A O 1
ATOM 1272 N N . GLU A 1 161 ? -21.556 7.962 27.563 1.00 90.25 161 GLU A N 1
ATOM 1273 C CA . GLU A 1 161 ? -21.408 9.276 28.186 1.00 90.25 161 GLU A CA 1
ATOM 1274 C C . GLU A 1 161 ? -20.444 10.130 27.365 1.00 90.25 161 GLU A C 1
ATOM 1276 O O . GLU A 1 161 ? -20.797 11.249 26.994 1.00 90.25 161 GLU A O 1
ATOM 1281 N N . CYS A 1 162 ? -19.290 9.576 26.979 1.00 88.94 162 CYS A N 1
ATOM 1282 C CA . CYS A 1 162 ? -18.358 10.251 26.081 1.00 88.94 162 CYS A CA 1
ATOM 1283 C C . CYS A 1 162 ? -18.946 10.469 24.680 1.00 88.94 162 CYS A C 1
ATOM 1285 O O . CYS A 1 162 ? -18.881 11.584 24.163 1.00 88.94 162 CYS A O 1
ATOM 1287 N N . VAL A 1 163 ? -19.552 9.453 24.061 1.00 89.94 163 VAL A N 1
ATOM 1288 C CA . VAL A 1 163 ? -20.078 9.560 22.685 1.00 89.94 163 VAL A CA 1
ATOM 1289 C C . VAL A 1 163 ? -21.203 10.595 22.573 1.00 89.94 163 VAL A C 1
ATOM 1291 O O . VAL A 1 163 ? -21.281 11.330 21.588 1.00 89.94 163 VAL A O 1
ATOM 1294 N N . ASN A 1 164 ? -22.040 10.743 23.604 1.00 90.88 164 ASN A N 1
ATOM 1295 C CA . ASN A 1 164 ? -23.101 11.755 23.623 1.00 90.88 164 ASN A CA 1
ATOM 1296 C C . ASN A 1 164 ? -22.581 13.201 23.641 1.00 90.88 164 ASN A C 1
ATOM 1298 O O . ASN A 1 164 ? -23.347 14.121 23.348 1.00 90.88 164 ASN A O 1
ATOM 1302 N N . THR A 1 165 ? -21.304 13.416 23.966 1.00 89.62 165 THR A N 1
ATOM 1303 C CA . THR A 1 165 ? -20.688 14.750 23.934 1.00 89.62 165 THR A CA 1
ATOM 1304 C C . THR A 1 165 ? -20.236 15.190 22.540 1.00 89.62 165 THR A C 1
ATOM 1306 O O . THR A 1 165 ? -19.986 16.377 22.341 1.00 89.62 165 THR A O 1
ATOM 1309 N N . ILE A 1 166 ? -20.138 14.270 21.571 1.00 91.06 166 ILE A N 1
ATOM 1310 C CA . ILE A 1 166 ? -19.767 14.592 20.187 1.00 91.06 166 ILE A CA 1
ATOM 1311 C C . ILE A 1 166 ? -20.895 15.425 19.581 1.00 91.06 166 ILE A C 1
ATOM 1313 O O . ILE A 1 166 ? -22.020 14.940 19.480 1.00 91.06 166 ILE A O 1
ATOM 1317 N N . HIS A 1 167 ? -20.630 16.682 19.225 1.00 90.88 167 HIS A N 1
ATOM 1318 C CA . HIS A 1 167 ? -21.666 17.596 18.728 1.00 90.88 167 HIS A CA 1
ATOM 1319 C C . HIS A 1 167 ? -22.180 17.236 17.334 1.00 90.88 167 HIS A C 1
ATOM 1321 O O . HIS A 1 167 ? -23.342 17.508 17.037 1.00 90.88 167 HIS A O 1
ATOM 1327 N N . ASP A 1 168 ? -21.327 16.633 16.512 1.00 93.19 168 ASP A N 1
ATOM 1328 C CA . ASP A 1 168 ? -21.680 16.226 15.164 1.00 93.19 168 ASP A CA 1
ATOM 1329 C C . ASP A 1 168 ? -22.548 14.959 15.174 1.00 93.19 168 ASP A C 1
ATOM 1331 O O . ASP A 1 168 ? -22.192 13.939 15.775 1.00 93.19 168 ASP A O 1
ATOM 1335 N N . LEU A 1 169 ? -23.733 15.053 14.565 1.00 93.38 169 LEU A N 1
ATOM 1336 C CA . LEU A 1 169 ? -24.717 13.972 14.574 1.00 93.38 169 LEU A CA 1
ATOM 1337 C C . LEU A 1 169 ? -24.280 12.819 13.666 1.00 93.38 169 LEU A C 1
ATOM 1339 O O . LEU A 1 169 ? -24.489 11.664 14.036 1.00 93.38 169 LEU A O 1
ATOM 1343 N N . ASP A 1 170 ? -23.653 13.140 12.535 1.00 92.50 170 ASP A N 1
ATOM 1344 C CA . ASP A 1 170 ? -23.210 12.166 11.541 1.00 92.50 170 ASP A CA 1
ATOM 1345 C C . ASP A 1 170 ? -22.062 11.318 12.105 1.00 92.50 170 ASP A C 1
ATOM 1347 O O . ASP A 1 170 ? -22.162 10.090 12.124 1.00 92.50 170 ASP A O 1
ATOM 1351 N N . THR A 1 171 ? -21.060 11.953 12.725 1.00 92.00 171 THR A N 1
ATOM 1352 C CA . THR A 1 171 ? -19.984 11.280 13.473 1.00 92.00 171 THR A CA 1
ATOM 1353 C C . THR A 1 171 ? -20.557 10.361 14.550 1.00 92.00 171 THR A C 1
ATOM 1355 O O . THR A 1 171 ? -20.129 9.218 14.711 1.00 92.00 171 THR A O 1
ATOM 1358 N N . ARG A 1 172 ? -21.545 10.836 15.323 1.00 93.38 172 ARG A N 1
ATOM 1359 C CA . ARG A 1 172 ? -22.142 10.044 16.406 1.00 93.38 172 ARG A CA 1
ATOM 1360 C C . ARG A 1 172 ? -22.872 8.813 15.873 1.00 93.38 172 ARG A C 1
ATOM 1362 O O . ARG A 1 172 ? -22.822 7.758 16.505 1.00 93.38 172 ARG A O 1
ATOM 1369 N N . GLU A 1 173 ? -23.570 8.946 14.751 1.00 93.00 173 GLU A N 1
ATOM 1370 C CA . GLU A 1 173 ? -24.257 7.823 14.122 1.00 93.00 173 GLU A CA 1
ATOM 1371 C C . GLU A 1 173 ? -23.261 6.838 13.506 1.00 93.00 173 GLU A C 1
ATOM 1373 O O . GLU A 1 173 ? -23.392 5.635 13.723 1.00 93.00 173 GLU A O 1
ATOM 1378 N N . TRP A 1 174 ? -22.202 7.331 12.863 1.00 93.19 174 TRP A N 1
ATOM 1379 C CA . TRP A 1 174 ? -21.091 6.504 12.397 1.00 93.19 174 TRP A CA 1
ATOM 1380 C C . TRP A 1 174 ? -20.459 5.697 13.541 1.00 93.19 174 TRP A C 1
ATOM 1382 O O . TRP A 1 174 ? -20.315 4.480 13.425 1.00 93.19 174 TRP A O 1
ATOM 1392 N N . VAL A 1 175 ? -20.196 6.323 14.697 1.00 93.94 175 VAL A N 1
ATOM 1393 C CA . VAL A 1 175 ? -19.704 5.622 15.897 1.00 93.94 175 VAL A CA 1
ATOM 1394 C C . VAL A 1 175 ? -20.660 4.500 16.318 1.00 93.94 175 VAL A C 1
ATOM 1396 O O . VAL A 1 175 ? -20.212 3.398 16.635 1.00 93.94 175 VAL A O 1
ATOM 1399 N N . ARG A 1 176 ? -21.980 4.735 16.304 1.00 93.44 176 ARG A N 1
ATOM 1400 C CA . ARG A 1 176 ? -22.971 3.694 16.635 1.00 93.44 176 ARG A CA 1
ATOM 1401 C C . ARG A 1 176 ? -22.954 2.536 15.649 1.00 93.44 176 ARG A C 1
ATOM 1403 O O . ARG A 1 176 ? -23.055 1.391 16.090 1.00 93.44 176 ARG A O 1
ATOM 1410 N N . VAL A 1 177 ? -22.814 2.822 14.355 1.00 93.62 177 VAL A N 1
ATOM 1411 C CA . VAL A 1 177 ? -22.656 1.794 13.320 1.00 93.62 177 VAL A CA 1
ATOM 1412 C C . VAL A 1 177 ? -21.398 0.977 13.597 1.00 93.62 177 VAL A C 1
ATOM 1414 O O . VAL A 1 177 ? -21.494 -0.242 13.667 1.00 93.62 177 VAL A O 1
ATOM 1417 N N . CYS A 1 178 ? -20.260 1.618 13.884 1.00 92.81 178 CYS A N 1
ATOM 1418 C CA . CYS A 1 178 ? -19.020 0.921 14.234 1.00 92.81 178 CYS A CA 1
ATOM 1419 C C . CYS A 1 178 ? -19.151 0.037 15.487 1.00 92.81 178 CYS A C 1
ATOM 1421 O O . CYS A 1 178 ? -18.549 -1.028 15.556 1.00 92.81 178 CYS A O 1
ATOM 1423 N N . ILE A 1 179 ? -19.940 0.435 16.490 1.00 93.19 179 ILE A N 1
ATOM 1424 C CA . ILE A 1 179 ? -20.178 -0.407 17.676 1.00 93.19 179 ILE A CA 1
ATOM 1425 C C . ILE A 1 179 ? -20.958 -1.678 17.312 1.00 93.19 179 ILE A C 1
ATOM 1427 O O . ILE A 1 179 ? -20.675 -2.748 17.853 1.00 93.19 179 ILE A O 1
ATOM 1431 N N . GLN A 1 180 ? -21.953 -1.567 16.428 1.00 93.06 180 GLN A N 1
ATOM 1432 C CA . GLN A 1 180 ? -22.777 -2.701 15.993 1.00 93.06 180 GLN A CA 1
ATOM 1433 C C . GLN A 1 180 ? -22.017 -3.611 15.025 1.00 93.06 180 GLN A C 1
ATOM 1435 O O . GLN A 1 180 ? -22.063 -4.835 15.143 1.00 93.06 180 GLN A O 1
ATOM 1440 N N . GLU A 1 181 ? -21.285 -2.998 14.103 1.00 92.25 181 GLU A N 1
ATOM 1441 C CA . GLU A 1 181 ? -20.482 -3.633 13.074 1.00 92.25 181 GLU A CA 1
ATOM 1442 C C . GLU A 1 181 ? -19.093 -2.985 13.101 1.00 92.25 181 GLU A C 1
ATOM 1444 O O . GLU A 1 181 ? -18.914 -1.915 12.536 1.00 92.25 181 GLU A O 1
ATOM 1449 N N . PRO A 1 182 ? -18.089 -3.592 13.759 1.00 89.88 182 PRO A N 1
ATOM 1450 C CA . PRO A 1 182 ? -16.747 -3.003 13.882 1.00 89.88 182 PRO A CA 1
ATOM 1451 C C . PRO A 1 182 ? -15.974 -2.884 12.570 1.00 89.88 182 PRO A C 1
ATOM 1453 O O . PRO A 1 182 ? -15.077 -2.055 12.441 1.00 89.88 182 PRO A O 1
ATOM 1456 N N . ALA A 1 183 ? -16.313 -3.725 11.596 1.00 84.25 183 ALA A N 1
ATOM 1457 C CA . ALA A 1 183 ? -15.553 -3.903 10.367 1.00 84.25 183 ALA A CA 1
ATOM 1458 C C . ALA A 1 183 ? -15.354 -2.596 9.555 1.00 84.25 183 ALA A C 1
ATOM 1460 O O . ALA A 1 183 ? -14.227 -2.333 9.128 1.00 84.25 183 ALA A O 1
ATOM 1461 N N . PRO A 1 184 ? -16.376 -1.729 9.384 1.00 89.31 184 PRO A N 1
ATOM 1462 C CA . PRO A 1 184 ? -16.260 -0.466 8.663 1.00 89.31 184 PRO A CA 1
ATOM 1463 C C . PRO A 1 184 ? -15.299 0.561 9.274 1.00 89.31 184 PRO A C 1
ATOM 1465 O O . PRO A 1 184 ? -14.955 1.520 8.588 1.00 89.31 184 PRO A O 1
ATOM 1468 N N . LEU A 1 185 ? -14.837 0.372 10.518 1.00 93.06 185 LEU A N 1
ATOM 1469 C CA . LEU A 1 185 ? -13.946 1.310 11.214 1.00 93.06 185 LEU A CA 1
ATOM 1470 C C . LEU A 1 185 ? -12.714 1.691 10.378 1.00 93.06 185 LEU A C 1
ATOM 1472 O O . LEU A 1 185 ? -12.297 2.845 10.369 1.00 93.06 185 LEU A O 1
ATOM 1476 N N . PHE A 1 186 ? -12.145 0.723 9.655 1.00 93.12 186 PHE A N 1
ATOM 1477 C CA . PHE A 1 186 ? -10.939 0.924 8.851 1.00 93.12 186 PHE A CA 1
ATOM 1478 C C . PHE A 1 186 ? -11.212 1.212 7.370 1.00 93.12 186 PHE A C 1
ATOM 1480 O O . PHE A 1 186 ? -10.258 1.329 6.605 1.00 93.12 186 PHE A O 1
ATOM 1487 N N . VAL A 1 187 ? -12.472 1.327 6.934 1.00 93.62 187 VAL A N 1
ATOM 1488 C CA . VAL A 1 187 ? -12.799 1.488 5.504 1.00 93.62 187 VAL A CA 1
ATOM 1489 C C . VAL A 1 187 ? -12.217 2.777 4.944 1.00 93.62 187 VAL A C 1
ATOM 1491 O O . VAL A 1 187 ? -11.507 2.719 3.944 1.00 93.62 187 VAL A O 1
ATOM 1494 N N . SER A 1 188 ? -12.443 3.918 5.596 1.00 92.69 188 SER A N 1
ATOM 1495 C CA . SER A 1 188 ? -11.907 5.205 5.135 1.00 92.69 188 SER A CA 1
ATOM 1496 C C . SER A 1 188 ? -10.380 5.195 5.072 1.00 92.69 188 SER A C 1
ATOM 1498 O O . SER A 1 188 ? -9.795 5.659 4.099 1.00 92.69 188 SER A O 1
ATOM 1500 N N . LEU A 1 189 ? -9.734 4.589 6.074 1.00 91.94 189 LEU A N 1
ATOM 1501 C CA . LEU A 1 189 ? -8.283 4.419 6.106 1.00 91.94 189 LEU A CA 1
ATOM 1502 C C . LEU A 1 189 ? -7.799 3.543 4.943 1.00 91.94 189 LEU A C 1
ATOM 1504 O O . LEU A 1 189 ? -6.842 3.897 4.263 1.00 91.94 189 LEU A O 1
ATOM 1508 N N . GLY A 1 190 ? -8.478 2.428 4.673 1.00 93.56 190 GLY A N 1
ATOM 1509 C CA . GLY A 1 190 ? -8.174 1.564 3.535 1.00 93.56 190 GLY A CA 1
ATOM 1510 C C . GLY A 1 190 ? -8.351 2.269 2.191 1.00 93.56 190 GLY A C 1
ATOM 1511 O O . GLY A 1 190 ? -7.518 2.087 1.306 1.00 93.56 190 GLY A O 1
ATOM 1512 N N . LEU A 1 191 ? -9.397 3.086 2.036 1.00 95.00 191 LEU A N 1
ATOM 1513 C CA . LEU A 1 191 ? -9.646 3.864 0.819 1.00 95.00 191 LEU A CA 1
ATOM 1514 C C . LEU A 1 191 ? -8.573 4.930 0.594 1.00 95.00 191 LEU A C 1
ATOM 1516 O O . LEU A 1 191 ? -8.114 5.085 -0.535 1.00 95.00 191 LEU A O 1
ATOM 1520 N N . GLU A 1 192 ? -8.127 5.612 1.648 1.00 93.19 192 GLU A N 1
ATOM 1521 C CA . GLU A 1 192 ? -7.034 6.584 1.560 1.00 93.19 192 GLU A CA 1
ATOM 1522 C C . GLU A 1 192 ? -5.713 5.905 1.157 1.00 93.19 192 GLU A C 1
ATOM 1524 O O . GLU A 1 192 ? -5.045 6.335 0.216 1.00 93.19 192 GLU A O 1
ATOM 1529 N N . VAL A 1 193 ? -5.369 4.771 1.780 1.00 92.62 193 VAL A N 1
ATOM 1530 C CA . VAL A 1 193 ? -4.188 3.975 1.392 1.00 92.62 193 VAL A CA 1
ATOM 1531 C C . VAL A 1 193 ? -4.295 3.500 -0.055 1.00 92.62 193 VAL A C 1
ATOM 1533 O O . VAL A 1 193 ? -3.319 3.564 -0.803 1.00 92.62 193 VAL A O 1
ATOM 1536 N N . ALA A 1 194 ? -5.469 3.025 -0.472 1.00 95.25 194 ALA A N 1
ATOM 1537 C CA . ALA A 1 194 ? -5.702 2.589 -1.842 1.00 95.25 194 ALA A CA 1
ATOM 1538 C C . ALA A 1 194 ? -5.627 3.759 -2.836 1.00 95.25 194 ALA A C 1
ATOM 1540 O O . ALA A 1 194 ? -5.155 3.568 -3.952 1.00 95.25 194 ALA A O 1
ATOM 1541 N N . SER A 1 195 ? -6.043 4.964 -2.440 1.00 94.69 195 SER A N 1
ATOM 1542 C CA . SER A 1 195 ? -5.939 6.179 -3.252 1.00 94.69 195 SER A CA 1
ATOM 1543 C C . SER A 1 195 ? -4.474 6.548 -3.492 1.00 94.69 195 SER A C 1
ATOM 1545 O O . SER A 1 195 ? -4.050 6.676 -4.643 1.00 94.69 195 SER A O 1
ATOM 1547 N N . ARG A 1 196 ? -3.659 6.597 -2.428 1.00 91.75 196 ARG A N 1
ATOM 1548 C CA . ARG A 1 196 ? -2.205 6.807 -2.545 1.00 91.75 196 ARG A CA 1
ATOM 1549 C C . ARG A 1 196 ? -1.524 5.705 -3.349 1.00 91.75 196 ARG A C 1
ATOM 1551 O O . ARG A 1 196 ? -0.604 5.961 -4.116 1.00 91.75 196 ARG A O 1
ATOM 1558 N N . TRP A 1 197 ? -2.008 4.470 -3.227 1.00 93.94 197 TRP A N 1
ATOM 1559 C CA . TRP A 1 197 ? -1.492 3.364 -4.018 1.00 93.94 197 TRP A CA 1
ATOM 1560 C C . TRP A 1 197 ? -1.850 3.455 -5.492 1.00 93.94 197 TRP A C 1
ATOM 1562 O O . TRP A 1 197 ? -0.993 3.197 -6.315 1.00 93.94 197 TRP A O 1
ATOM 1572 N N . LEU A 1 198 ? -3.099 3.721 -5.856 1.00 95.94 198 LEU A N 1
ATOM 1573 C CA . LEU A 1 198 ? -3.601 3.447 -7.206 1.00 95.94 198 LEU A CA 1
ATOM 1574 C C . LEU A 1 198 ? -3.815 4.714 -8.034 1.00 95.94 198 LEU A C 1
ATOM 1576 O O . LEU A 1 198 ? -3.868 4.639 -9.261 1.00 95.94 198 LEU A O 1
ATOM 1580 N N . VAL A 1 199 ? -3.926 5.868 -7.378 1.00 94.44 199 VAL A N 1
ATOM 1581 C CA . VAL A 1 199 ? -4.273 7.144 -8.009 1.00 94.44 199 VAL A CA 1
ATOM 1582 C C . VAL A 1 199 ? -3.114 8.135 -7.938 1.00 94.44 199 VAL A C 1
ATOM 1584 O O . VAL A 1 199 ? -2.761 8.709 -8.971 1.00 94.44 199 VAL A O 1
ATOM 1587 N N . ASP A 1 200 ? -2.503 8.339 -6.766 1.00 87.69 200 ASP A N 1
ATOM 1588 C CA . ASP A 1 200 ? -1.452 9.354 -6.618 1.00 87.69 200 ASP A CA 1
ATOM 1589 C C . ASP A 1 200 ? -0.107 8.873 -7.183 1.00 87.69 200 ASP A C 1
ATOM 1591 O O . ASP A 1 200 ? 0.516 7.942 -6.684 1.00 87.69 200 ASP A O 1
ATOM 1595 N N . SER A 1 201 ? 0.371 9.533 -8.238 1.00 73.12 201 SER A N 1
ATOM 1596 C CA . SER A 1 201 ? 1.659 9.241 -8.876 1.00 73.12 201 SER A CA 1
ATOM 1597 C C . SER A 1 201 ? 2.859 9.882 -8.175 1.00 73.12 201 SER A C 1
ATOM 1599 O O . SER A 1 201 ? 3.991 9.698 -8.624 1.00 73.12 201 SER A O 1
ATOM 1601 N N . ARG A 1 202 ? 2.629 10.725 -7.161 1.00 73.88 202 ARG A N 1
ATOM 1602 C CA . ARG A 1 202 ? 3.683 11.483 -6.470 1.00 73.88 202 ARG A CA 1
ATOM 1603 C C . ARG A 1 202 ? 4.325 10.696 -5.336 1.00 73.88 202 ARG A C 1
ATOM 1605 O O . ARG A 1 202 ? 5.399 11.085 -4.882 1.00 73.88 202 ARG A O 1
ATOM 1612 N N . ASP A 1 203 ? 3.696 9.612 -4.894 1.00 66.38 203 ASP A N 1
ATOM 1613 C CA . ASP A 1 203 ? 4.191 8.848 -3.763 1.00 66.38 203 ASP A CA 1
ATOM 1614 C C . ASP A 1 203 ? 5.341 7.916 -4.154 1.00 66.38 203 ASP A C 1
ATOM 1616 O O . ASP A 1 203 ? 5.213 7.008 -4.972 1.00 66.38 203 ASP A O 1
ATOM 1620 N N . PHE A 1 204 ? 6.490 8.112 -3.504 1.00 67.88 204 PHE A N 1
ATOM 1621 C CA . PHE A 1 204 ? 7.688 7.272 -3.652 1.00 67.88 204 PHE A CA 1
ATOM 1622 C C . PHE A 1 204 ? 7.611 5.962 -2.854 1.00 67.88 204 PHE A C 1
ATOM 1624 O O . PHE A 1 204 ? 8.596 5.226 -2.735 1.00 67.88 204 PHE A O 1
ATOM 1631 N N . TRP A 1 205 ? 6.461 5.688 -2.251 1.00 72.31 205 TRP A N 1
ATOM 1632 C CA . TRP A 1 205 ? 6.258 4.536 -1.394 1.00 72.31 205 TRP A CA 1
ATOM 1633 C C . TRP A 1 205 ? 6.241 3.260 -2.226 1.00 72.31 205 TRP A C 1
ATOM 1635 O O . TRP A 1 205 ? 5.748 3.219 -3.351 1.00 72.31 205 TRP A O 1
ATOM 1645 N N . ASN A 1 206 ? 6.789 2.184 -1.664 1.00 84.19 206 ASN A N 1
ATOM 1646 C CA . ASN A 1 206 ? 6.818 0.905 -2.359 1.00 84.19 206 ASN A CA 1
ATOM 1647 C C . ASN A 1 206 ? 5.374 0.347 -2.469 1.00 84.19 206 ASN A C 1
ATOM 1649 O O . ASN A 1 206 ? 4.758 0.087 -1.431 1.00 84.19 206 ASN A O 1
ATOM 1653 N N . PRO A 1 207 ? 4.846 0.123 -3.695 1.00 89.06 207 PRO A N 1
ATOM 1654 C CA . PRO A 1 207 ? 3.468 -0.324 -3.944 1.00 89.06 207 PRO A CA 1
ATOM 1655 C C . PRO A 1 207 ? 3.070 -1.612 -3.218 1.00 89.06 207 PRO A C 1
ATOM 1657 O O . PRO A 1 207 ? 1.898 -1.827 -2.917 1.00 89.06 207 PRO A O 1
ATOM 1660 N N . HIS A 1 208 ? 4.045 -2.463 -2.892 1.00 87.94 208 HIS A N 1
ATOM 1661 C CA . HIS A 1 208 ? 3.831 -3.641 -2.058 1.00 87.94 208 HIS A CA 1
ATOM 1662 C C . HIS A 1 208 ? 3.263 -3.288 -0.680 1.00 87.94 208 HIS A C 1
ATOM 1664 O O . HIS A 1 208 ? 2.370 -3.970 -0.189 1.00 87.94 208 HIS A O 1
ATOM 1670 N N . PHE A 1 209 ? 3.761 -2.222 -0.045 1.00 86.62 209 PHE A N 1
ATOM 1671 C CA . PHE A 1 209 ? 3.320 -1.845 1.298 1.00 86.62 209 PHE A CA 1
ATOM 1672 C C . PHE A 1 209 ? 1.877 -1.382 1.310 1.00 86.62 209 PHE A C 1
ATOM 1674 O O . PHE A 1 209 ? 1.112 -1.831 2.160 1.00 86.62 209 PHE A O 1
ATOM 1681 N N . HIS A 1 210 ? 1.504 -0.522 0.363 1.00 90.56 210 HIS A N 1
ATOM 1682 C CA . HIS A 1 210 ? 0.125 -0.078 0.279 1.00 90.56 210 HIS A CA 1
ATOM 1683 C C . HIS A 1 210 ? -0.813 -1.247 0.004 1.00 90.56 210 HIS A C 1
ATOM 1685 O O . HIS A 1 210 ? -1.818 -1.380 0.694 1.00 90.56 210 HIS A O 1
ATOM 1691 N N . MET A 1 211 ? -0.445 -2.143 -0.920 1.00 92.88 211 MET A N 1
ATOM 1692 C CA . MET A 1 211 ? -1.229 -3.349 -1.174 1.00 92.88 211 MET A CA 1
ATOM 1693 C C . MET A 1 211 ? -1.437 -4.161 0.109 1.00 92.88 211 MET A C 1
ATOM 1695 O O . MET A 1 211 ? -2.571 -4.501 0.425 1.00 92.88 211 MET A O 1
ATOM 1699 N N . VAL A 1 212 ? -0.385 -4.411 0.898 1.00 89.81 212 VAL A N 1
ATOM 1700 C CA . VAL A 1 212 ? -0.502 -5.159 2.163 1.00 89.81 212 VAL A CA 1
ATOM 1701 C C . VAL A 1 212 ? -1.368 -4.422 3.191 1.00 89.81 212 VAL A C 1
ATOM 1703 O O . VAL A 1 212 ? -2.138 -5.064 3.902 1.00 89.81 212 VAL A O 1
ATOM 1706 N N . ALA A 1 213 ? -1.282 -3.094 3.275 1.00 90.19 213 ALA A N 1
ATOM 1707 C CA . ALA A 1 213 ? -2.114 -2.304 4.181 1.00 90.19 213 ALA A CA 1
ATOM 1708 C C . ALA A 1 213 ? -3.602 -2.340 3.782 1.00 90.19 213 ALA A C 1
ATOM 1710 O O . ALA A 1 213 ? -4.450 -2.591 4.637 1.00 90.19 213 ALA A O 1
ATOM 1711 N N . VAL A 1 214 ? -3.927 -2.191 2.493 1.00 93.25 214 VAL A N 1
ATOM 1712 C CA . VAL A 1 214 ? -5.306 -2.364 1.997 1.00 93.25 214 VAL A CA 1
ATOM 1713 C C . VAL A 1 214 ? -5.770 -3.805 2.218 1.00 93.25 214 VAL A C 1
ATOM 1715 O O . VAL A 1 214 ? -6.882 -4.039 2.685 1.00 93.25 214 VAL A O 1
ATOM 1718 N N . TRP A 1 215 ? -4.901 -4.787 1.972 1.00 92.06 215 TRP A N 1
ATOM 1719 C CA . TRP A 1 215 ? -5.210 -6.195 2.199 1.00 92.06 215 TRP A CA 1
ATOM 1720 C C . TRP A 1 215 ? -5.498 -6.499 3.676 1.00 92.06 215 TRP A C 1
ATOM 1722 O O . TRP A 1 215 ? -6.395 -7.292 3.969 1.00 92.06 215 TRP A O 1
ATOM 1732 N N . ALA A 1 216 ? -4.816 -5.835 4.614 1.00 90.38 216 ALA A N 1
ATOM 1733 C CA . ALA A 1 216 ? -5.123 -5.926 6.040 1.00 90.38 216 ALA A CA 1
ATOM 1734 C C . ALA A 1 216 ? -6.545 -5.438 6.346 1.00 90.38 216 ALA A C 1
ATOM 1736 O O . ALA A 1 216 ? -7.285 -6.142 7.032 1.00 90.38 216 ALA A O 1
ATOM 1737 N N . VAL A 1 217 ? -6.965 -4.307 5.768 1.00 92.00 217 VAL A N 1
ATOM 1738 C CA . VAL A 1 217 ? -8.343 -3.800 5.906 1.00 92.00 217 VAL A CA 1
ATOM 1739 C C . VAL A 1 217 ? -9.351 -4.800 5.342 1.00 92.00 217 VAL A C 1
ATOM 1741 O O . VAL A 1 217 ? -10.280 -5.191 6.046 1.00 92.00 217 VAL A O 1
ATOM 1744 N N . VAL A 1 218 ? -9.141 -5.285 4.115 1.00 91.94 218 VAL A N 1
ATOM 1745 C CA . VAL A 1 218 ? -10.013 -6.290 3.476 1.00 91.94 218 VAL A CA 1
ATOM 1746 C C . VAL A 1 218 ? -10.104 -7.569 4.319 1.00 91.94 218 VAL A C 1
ATOM 1748 O O . VAL A 1 218 ? -11.174 -8.156 4.470 1.00 91.94 218 VAL A O 1
ATOM 1751 N N . THR A 1 219 ? -8.996 -7.984 4.932 1.00 89.12 219 THR A N 1
ATOM 1752 C CA . THR A 1 219 ? -8.944 -9.161 5.809 1.00 89.12 219 THR A CA 1
ATOM 1753 C C . THR A 1 219 ? -9.782 -8.960 7.073 1.00 89.12 219 THR A C 1
ATOM 1755 O O . THR A 1 219 ? -10.555 -9.855 7.424 1.00 89.12 219 THR A O 1
ATOM 1758 N N . VAL A 1 220 ? -9.689 -7.788 7.720 1.00 89.12 220 VAL A N 1
ATOM 1759 C CA . VAL A 1 220 ? -10.540 -7.433 8.873 1.00 89.12 220 VAL A CA 1
ATOM 1760 C C . VAL A 1 220 ? -12.014 -7.404 8.472 1.00 89.12 220 VAL A C 1
ATOM 1762 O O . VAL A 1 220 ? -12.845 -7.956 9.192 1.00 89.12 220 VAL A O 1
ATOM 1765 N N . LEU A 1 221 ? -12.336 -6.820 7.312 1.00 89.69 221 LEU A N 1
ATOM 1766 C CA . LEU A 1 221 ? -13.705 -6.739 6.793 1.00 89.69 221 LEU A CA 1
ATOM 1767 C C . LEU A 1 221 ? -14.339 -8.115 6.584 1.00 89.69 221 LEU A C 1
ATOM 1769 O O . LEU A 1 221 ? -15.511 -8.313 6.895 1.00 89.69 221 LEU A O 1
ATOM 1773 N N . ASN A 1 222 ? -13.544 -9.086 6.142 1.00 88.56 222 ASN A N 1
ATOM 1774 C CA . ASN A 1 222 ? -13.979 -10.468 5.953 1.00 88.56 222 ASN A CA 1
ATOM 1775 C C . ASN A 1 222 ? -14.009 -11.291 7.260 1.00 88.56 222 ASN A C 1
ATOM 1777 O O . ASN A 1 222 ? -14.280 -12.491 7.226 1.00 88.56 222 ASN A O 1
ATOM 1781 N N . GLY A 1 223 ? -13.726 -10.679 8.416 1.00 84.06 223 GLY A N 1
ATOM 1782 C CA . GLY A 1 223 ? -13.742 -11.328 9.733 1.00 84.06 223 GLY A CA 1
ATOM 1783 C C . GLY A 1 223 ? -12.499 -12.164 10.064 1.00 84.06 223 GLY A C 1
ATOM 1784 O O . GLY A 1 223 ? -12.463 -12.818 11.113 1.00 84.06 223 GLY A O 1
ATOM 1785 N N . ASN A 1 224 ? -11.479 -12.126 9.204 1.00 82.75 224 ASN A N 1
ATOM 1786 C CA . ASN A 1 224 ? -10.216 -12.846 9.366 1.00 82.75 224 ASN A CA 1
ATOM 1787 C C . ASN A 1 224 ? -9.213 -12.035 10.209 1.00 82.75 224 ASN A C 1
ATOM 1789 O O . ASN A 1 224 ? -9.393 -10.838 10.439 1.00 82.75 224 ASN A O 1
ATOM 1793 N N . ASN A 1 225 ? -8.155 -12.680 10.715 1.00 73.81 225 ASN A N 1
ATOM 1794 C CA . ASN A 1 225 ? -7.150 -12.010 11.545 1.00 73.81 225 ASN A CA 1
ATOM 1795 C C . ASN A 1 225 ? -5.960 -11.512 10.697 1.00 73.81 225 ASN A C 1
ATOM 1797 O O . ASN A 1 225 ? -5.258 -12.334 10.108 1.00 73.81 225 ASN A O 1
ATOM 1801 N N . PRO A 1 226 ? -5.648 -10.202 10.692 1.00 66.88 226 PRO A N 1
ATOM 1802 C CA . PRO A 1 226 ? -4.503 -9.655 9.959 1.00 66.88 226 PRO A CA 1
ATOM 1803 C C . PRO A 1 226 ? -3.143 -10.169 10.434 1.00 66.88 226 PRO A C 1
ATOM 1805 O O . PRO A 1 226 ? -2.162 -10.059 9.708 1.00 66.88 226 PRO A O 1
ATOM 1808 N N . HIS A 1 227 ? -3.033 -10.749 11.634 1.00 63.09 227 HIS A N 1
ATOM 1809 C CA . HIS A 1 227 ? -1.776 -11.355 12.079 1.00 63.09 227 HIS A CA 1
ATOM 1810 C C . HIS A 1 227 ? -1.333 -12.542 11.214 1.00 63.09 227 HIS A C 1
ATOM 1812 O O . HIS A 1 227 ? -0.131 -12.812 11.160 1.00 63.09 227 HIS A O 1
ATOM 1818 N N . ASP A 1 228 ? -2.253 -13.179 10.482 1.00 60.56 228 ASP A N 1
ATOM 1819 C CA . ASP A 1 228 ? -1.918 -14.194 9.475 1.00 60.56 228 ASP A CA 1
ATOM 1820 C C . ASP A 1 228 ? -1.178 -13.582 8.265 1.00 60.56 228 ASP A C 1
ATOM 1822 O O . ASP A 1 228 ? -0.476 -14.284 7.540 1.00 60.56 228 ASP A O 1
ATOM 1826 N N . LEU A 1 229 ? -1.228 -12.252 8.106 1.00 61.44 229 LEU A N 1
ATOM 1827 C CA . LEU A 1 229 ? -0.525 -11.484 7.073 1.00 61.44 229 LEU A CA 1
ATOM 1828 C C . LEU A 1 229 ? 0.928 -11.144 7.453 1.00 61.44 229 LEU A C 1
ATOM 1830 O O . LEU A 1 229 ? 1.644 -10.569 6.636 1.00 61.44 229 LEU A O 1
ATOM 1834 N N . ARG A 1 230 ? 1.407 -11.492 8.667 1.00 56.47 230 ARG A N 1
ATOM 1835 C CA . ARG A 1 230 ? 2.797 -11.210 9.118 1.00 56.47 230 ARG A CA 1
ATOM 1836 C C . ARG A 1 230 ? 3.876 -11.844 8.240 1.00 56.47 230 ARG A C 1
ATOM 1838 O O . ARG A 1 230 ? 5.021 -11.404 8.277 1.00 56.47 230 ARG A O 1
ATOM 1845 N N . ASN A 1 231 ? 3.511 -12.857 7.466 1.00 53.62 231 ASN A N 1
ATOM 1846 C CA . ASN A 1 231 ? 4.306 -13.381 6.371 1.00 53.62 231 ASN A CA 1
ATOM 1847 C C . ASN A 1 231 ? 3.408 -13.319 5.137 1.00 53.62 231 ASN A C 1
ATOM 1849 O O . ASN A 1 231 ? 2.730 -14.316 4.918 1.00 53.62 231 ASN A O 1
ATOM 1853 N N . PRO A 1 232 ? 3.327 -12.206 4.379 1.00 52.88 232 PRO A N 1
ATOM 1854 C CA . PRO A 1 232 ? 2.485 -12.160 3.188 1.00 52.88 232 PRO A CA 1
ATOM 1855 C C . PRO A 1 232 ? 3.027 -13.224 2.220 1.00 52.88 232 PRO A C 1
ATOM 1857 O O . PRO A 1 232 ? 4.092 -13.021 1.628 1.00 52.88 232 PRO A O 1
ATOM 1860 N N . PRO A 1 233 ? 2.406 -14.413 2.114 1.00 50.25 233 PRO A N 1
ATOM 1861 C CA . PRO A 1 233 ? 2.965 -15.482 1.316 1.00 50.25 233 PRO A CA 1
ATOM 1862 C C . PRO A 1 233 ? 2.559 -15.164 -0.109 1.00 50.25 233 PRO A C 1
ATOM 1864 O O . PRO A 1 233 ? 1.368 -15.210 -0.388 1.00 50.25 233 PRO A O 1
ATOM 1867 N N . PHE A 1 234 ? 3.524 -14.810 -0.966 1.00 64.88 234 PHE A N 1
ATOM 1868 C CA . PHE A 1 234 ? 3.380 -14.746 -2.428 1.00 64.88 234 PHE A CA 1
ATOM 1869 C C . PHE A 1 234 ? 1.954 -14.406 -2.870 1.00 64.88 234 PHE A C 1
ATOM 1871 O O . PHE A 1 234 ? 1.301 -15.253 -3.485 1.00 64.88 234 PHE A O 1
ATOM 1878 N N . ALA A 1 235 ? 1.441 -13.236 -2.454 1.00 76.31 235 ALA A N 1
ATOM 1879 C CA . ALA A 1 235 ? 0.050 -12.877 -2.713 1.00 76.31 235 ALA A CA 1
ATOM 1880 C C . ALA A 1 235 ? -0.223 -13.148 -4.191 1.00 76.31 235 ALA A C 1
ATOM 1882 O O . ALA A 1 235 ? 0.547 -12.699 -5.044 1.00 76.31 235 ALA A O 1
ATOM 1883 N N . SER A 1 236 ? -1.216 -13.991 -4.476 1.00 90.38 236 SER A N 1
ATOM 1884 C CA . SER A 1 236 ? -1.479 -14.407 -5.850 1.00 90.38 236 SER A CA 1
ATOM 1885 C C . SER A 1 236 ? -1.804 -13.179 -6.698 1.00 90.38 236 SER A C 1
ATOM 1887 O O . SER A 1 236 ? -2.228 -12.149 -6.165 1.00 90.38 236 SER A O 1
ATOM 1889 N N . VAL A 1 237 ? -1.628 -13.283 -8.014 1.00 93.88 237 VAL A N 1
ATOM 1890 C CA . VAL A 1 237 ? -2.068 -12.227 -8.936 1.00 93.88 237 VAL A CA 1
ATOM 1891 C C . VAL A 1 237 ? -3.522 -11.841 -8.644 1.00 93.88 237 VAL A C 1
ATOM 1893 O O . VAL A 1 237 ? -3.820 -10.659 -8.503 1.00 93.88 237 VAL A O 1
ATOM 1896 N N . ASP A 1 238 ? -4.392 -12.834 -8.444 1.00 94.00 238 ASP A N 1
ATOM 1897 C CA . ASP A 1 238 ? -5.809 -12.623 -8.142 1.00 94.00 238 ASP A CA 1
ATOM 1898 C C . ASP A 1 238 ? -6.015 -11.828 -6.849 1.00 94.00 238 ASP A C 1
ATOM 1900 O O . ASP A 1 238 ? -6.813 -10.897 -6.827 1.00 94.00 238 ASP A O 1
ATOM 1904 N N . THR A 1 239 ? -5.240 -12.118 -5.799 1.00 92.50 239 THR A N 1
ATOM 1905 C CA . THR A 1 239 ? -5.295 -11.375 -4.530 1.00 92.50 239 THR A CA 1
ATOM 1906 C C . THR A 1 239 ? -4.929 -9.907 -4.725 1.00 92.50 239 THR A C 1
ATOM 1908 O O . THR A 1 239 ? -5.626 -9.032 -4.222 1.00 92.50 239 THR A O 1
ATOM 1911 N N . VAL A 1 240 ? -3.860 -9.611 -5.473 1.00 95.00 240 VAL A N 1
ATOM 1912 C CA . VAL A 1 240 ? -3.449 -8.220 -5.731 1.00 95.00 240 VAL A CA 1
ATOM 1913 C C . VAL A 1 240 ? -4.546 -7.464 -6.477 1.00 95.00 240 VAL A C 1
ATOM 1915 O O . VAL A 1 240 ? -4.845 -6.322 -6.134 1.00 95.00 240 VAL A O 1
ATOM 1918 N N . LEU A 1 241 ? -5.167 -8.102 -7.470 1.00 96.75 241 LEU A N 1
ATOM 1919 C CA . LEU A 1 241 ? -6.230 -7.492 -8.264 1.00 96.75 241 LEU A CA 1
ATOM 1920 C C . LEU A 1 241 ? -7.531 -7.327 -7.480 1.00 96.75 241 LEU A C 1
ATOM 1922 O O . LEU A 1 241 ? -8.187 -6.300 -7.622 1.00 96.75 241 LEU A O 1
ATOM 1926 N N . GLU A 1 242 ? -7.896 -8.296 -6.644 1.00 95.31 242 GLU A N 1
ATOM 1927 C CA . GLU A 1 242 ? -9.048 -8.201 -5.746 1.00 95.31 242 GLU A CA 1
ATOM 1928 C C . GLU A 1 242 ? -8.881 -7.025 -4.777 1.00 95.31 242 GLU A C 1
ATOM 1930 O O . GLU A 1 242 ? -9.764 -6.174 -4.674 1.00 95.31 242 GLU A O 1
ATOM 1935 N N . VAL A 1 243 ? -7.712 -6.920 -4.138 1.00 95.12 243 VAL A N 1
ATOM 1936 C CA . VAL A 1 243 ? -7.392 -5.834 -3.202 1.00 95.12 243 VAL A CA 1
ATOM 1937 C C . VAL A 1 243 ? -7.354 -4.480 -3.917 1.00 95.12 243 VAL A C 1
ATOM 1939 O O . VAL A 1 243 ? -7.887 -3.503 -3.398 1.00 95.12 243 VAL A O 1
ATOM 1942 N N . ALA A 1 244 ? -6.785 -4.403 -5.124 1.00 96.75 244 ALA A N 1
ATOM 1943 C CA . ALA A 1 244 ? -6.767 -3.164 -5.901 1.00 96.75 244 ALA A CA 1
ATOM 1944 C C . ALA A 1 244 ? -8.177 -2.716 -6.329 1.00 96.75 244 ALA A C 1
ATOM 1946 O O . ALA A 1 244 ? -8.484 -1.524 -6.343 1.00 96.75 244 ALA A O 1
ATOM 1947 N N . ARG A 1 245 ? -9.054 -3.668 -6.668 1.00 97.56 245 ARG A N 1
ATOM 1948 C CA . ARG A 1 245 ? -10.426 -3.398 -7.124 1.00 97.56 245 ARG A CA 1
ATOM 1949 C C . ARG A 1 245 ? -11.416 -3.170 -5.992 1.00 97.56 245 ARG A C 1
ATOM 1951 O O . ARG A 1 245 ? -12.452 -2.557 -6.238 1.00 97.56 245 ARG A O 1
ATOM 1958 N N . TRP A 1 246 ? -11.102 -3.590 -4.766 1.00 96.94 246 TRP A N 1
ATOM 1959 C CA . TRP A 1 246 ? -11.923 -3.319 -3.582 1.00 96.94 246 TRP A CA 1
ATOM 1960 C C . TRP A 1 246 ? -12.250 -1.824 -3.429 1.00 96.94 246 TRP A C 1
ATOM 1962 O O . TRP A 1 246 ? -13.388 -1.475 -3.118 1.00 96.94 246 TRP A O 1
ATOM 1972 N N . ALA A 1 247 ? -11.287 -0.945 -3.726 1.00 95.88 247 ALA A N 1
ATOM 1973 C CA . ALA A 1 247 ? -11.460 0.503 -3.621 1.00 95.88 247 ALA A CA 1
ATOM 1974 C C . ALA A 1 247 ? -12.248 1.141 -4.783 1.00 95.88 247 ALA A C 1
ATOM 1976 O O . ALA A 1 247 ? -12.595 2.315 -4.708 1.00 95.88 247 ALA A O 1
ATOM 1977 N N . GLN A 1 248 ? -12.545 0.38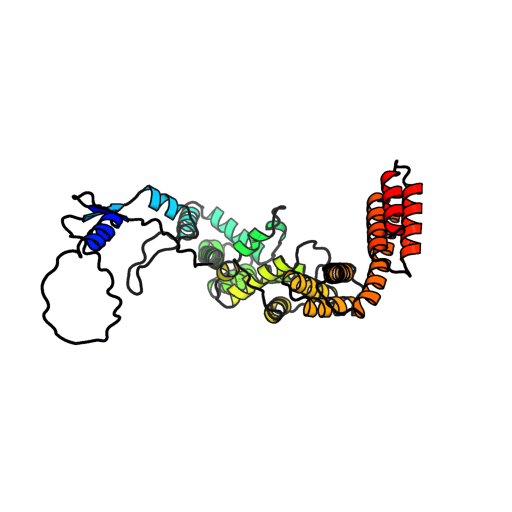4 -5.848 1.00 97.38 248 GLN A N 1
ATOM 1978 C CA . GLN A 1 248 ? -13.369 0.816 -6.988 1.00 97.38 248 GLN A CA 1
ATOM 1979 C C . GLN A 1 248 ? -12.877 2.092 -7.701 1.00 97.38 248 GLN A C 1
ATOM 1981 O O . GLN A 1 248 ? -13.666 2.822 -8.302 1.00 97.38 248 GLN A O 1
ATOM 1986 N N . PHE A 1 249 ? -11.570 2.361 -7.669 1.00 97.38 249 PHE A N 1
ATOM 1987 C CA . PHE A 1 249 ? -10.982 3.431 -8.473 1.00 97.38 249 PHE A CA 1
ATOM 1988 C C . PHE A 1 249 ? -10.955 3.064 -9.961 1.00 97.38 249 PHE A C 1
ATOM 1990 O O . PHE A 1 249 ? -10.856 1.896 -10.334 1.00 97.38 249 PHE A O 1
ATOM 1997 N N . GLU A 1 250 ? -11.018 4.083 -10.818 1.00 97.12 250 GLU A N 1
ATOM 1998 C CA . GLU A 1 250 ? -10.896 3.923 -12.268 1.00 97.12 250 GLU A CA 1
ATOM 1999 C C . GLU A 1 250 ? -9.501 3.378 -12.634 1.00 97.12 250 GLU A C 1
ATOM 2001 O O . GLU A 1 250 ? -8.486 3.925 -12.195 1.00 97.12 250 GLU A O 1
ATOM 2006 N N . GLU A 1 251 ? -9.443 2.320 -13.453 1.00 97.31 251 GLU A N 1
ATOM 2007 C CA . GLU A 1 251 ? -8.197 1.666 -13.890 1.00 97.31 251 GLU A CA 1
ATOM 2008 C C . GLU A 1 251 ? -7.450 2.533 -14.935 1.00 97.31 251 GLU A C 1
ATOM 2010 O O . GLU A 1 251 ? -7.383 2.224 -16.122 1.00 97.31 251 GLU A O 1
ATOM 2015 N N . LYS A 1 252 ? -6.916 3.681 -14.500 1.00 96.81 252 LYS A N 1
ATOM 2016 C CA . LYS A 1 252 ? -6.101 4.590 -15.325 1.00 96.81 252 LYS A CA 1
ATOM 2017 C C . LYS A 1 252 ? -4.663 4.096 -15.463 1.00 96.81 252 LYS A C 1
ATOM 2019 O O . LYS A 1 252 ? -4.236 3.143 -14.815 1.00 96.81 252 LYS A O 1
ATOM 2024 N N . ALA A 1 253 ? -3.862 4.807 -16.251 1.00 95.62 253 ALA A N 1
ATOM 2025 C CA . ALA A 1 253 ? -2.448 4.498 -16.433 1.00 95.62 253 ALA A CA 1
ATOM 2026 C C . ALA A 1 253 ? -1.673 4.374 -15.096 1.00 95.62 253 ALA A C 1
ATOM 2028 O O . ALA A 1 253 ? -0.929 3.408 -14.920 1.00 95.62 253 ALA A O 1
ATOM 2029 N N . CYS A 1 254 ? -1.895 5.269 -14.118 1.00 94.50 254 CYS A N 1
ATOM 2030 C CA . CYS A 1 254 ? -1.283 5.169 -12.779 1.00 94.50 254 CYS A CA 1
ATOM 2031 C C . CYS A 1 254 ? -1.683 3.889 -12.035 1.00 94.50 254 CYS A C 1
ATOM 2033 O O . CYS A 1 254 ? -0.826 3.231 -11.445 1.00 94.50 254 CYS A O 1
ATOM 2035 N N . TRP A 1 255 ? -2.957 3.502 -12.126 1.00 97.06 255 TRP A N 1
ATOM 2036 C CA . TRP A 1 255 ? -3.476 2.281 -11.515 1.00 97.06 255 TRP A CA 1
ATOM 2037 C C . TRP A 1 255 ? -2.723 1.061 -12.056 1.00 97.06 255 TRP A C 1
ATOM 2039 O O . TRP A 1 255 ? -2.146 0.285 -11.292 1.00 97.06 255 TRP A O 1
ATOM 2049 N N . HIS A 1 256 ? -2.626 0.941 -13.385 1.00 97.50 256 HIS A N 1
ATOM 2050 C CA . HIS A 1 256 ? -1.913 -0.166 -14.027 1.00 97.50 256 HIS A CA 1
ATOM 2051 C C . HIS A 1 256 ? -0.412 -0.154 -13.701 1.00 97.50 256 HIS A C 1
ATOM 2053 O O . HIS A 1 256 ? 0.169 -1.211 -13.448 1.00 97.50 256 HIS A O 1
ATOM 2059 N N . HIS A 1 257 ? 0.213 1.026 -13.646 1.00 95.50 257 HIS A N 1
ATOM 2060 C CA . HIS A 1 257 ? 1.611 1.175 -13.244 1.00 95.50 257 HIS A CA 1
ATOM 2061 C C . HIS A 1 257 ? 1.853 0.638 -11.827 1.00 95.50 257 HIS A C 1
ATOM 2063 O O . HIS A 1 257 ? 2.755 -0.177 -11.626 1.00 95.50 257 HIS A O 1
ATOM 2069 N N . HIS A 1 258 ? 1.045 1.049 -10.850 1.00 95.81 258 HIS A N 1
ATOM 2070 C CA . HIS A 1 258 ? 1.252 0.679 -9.451 1.00 95.81 258 HIS A CA 1
ATOM 2071 C C . HIS A 1 258 ? 0.886 -0.776 -9.151 1.00 95.81 258 HIS A C 1
ATOM 2073 O O . HIS A 1 258 ? 1.571 -1.423 -8.351 1.00 95.81 258 HIS A O 1
ATOM 2079 N N . VAL A 1 259 ? -0.123 -1.328 -9.830 1.00 96.88 259 VAL A N 1
ATOM 2080 C CA . VAL A 1 259 ? -0.417 -2.767 -9.793 1.00 96.88 259 VAL A CA 1
ATOM 2081 C C . VAL A 1 259 ? 0.734 -3.565 -10.406 1.00 96.88 259 VAL A C 1
ATOM 2083 O O . VAL A 1 259 ? 1.226 -4.500 -9.775 1.00 96.88 259 VAL A O 1
ATOM 2086 N N . GLY A 1 260 ? 1.239 -3.165 -11.577 1.00 96.19 260 GLY A N 1
ATOM 2087 C CA . GLY A 1 260 ? 2.386 -3.813 -12.219 1.00 96.19 260 GLY A CA 1
ATOM 2088 C C . GLY A 1 260 ? 3.653 -3.774 -11.358 1.00 96.19 260 GLY A C 1
ATOM 2089 O O . GLY A 1 260 ? 4.314 -4.795 -11.166 1.00 96.19 260 GLY A O 1
ATOM 2090 N N . ALA A 1 261 ? 3.958 -2.624 -10.756 1.00 94.06 261 ALA A N 1
ATOM 2091 C CA . ALA A 1 261 ? 5.080 -2.467 -9.833 1.00 94.06 261 ALA A CA 1
ATOM 2092 C C . ALA A 1 261 ? 4.938 -3.355 -8.580 1.00 94.06 261 ALA A C 1
ATOM 2094 O O . ALA A 1 261 ? 5.916 -3.964 -8.134 1.00 94.06 261 ALA A O 1
ATOM 2095 N N . CYS A 1 262 ? 3.720 -3.477 -8.039 1.00 94.31 262 CYS A N 1
ATOM 2096 C CA . CYS A 1 262 ? 3.420 -4.376 -6.927 1.00 94.31 262 CYS A CA 1
ATOM 2097 C C . CYS A 1 262 ? 3.638 -5.846 -7.325 1.00 94.31 262 CYS A C 1
ATOM 2099 O O . CYS A 1 262 ? 4.398 -6.560 -6.669 1.00 94.31 262 CYS A O 1
ATOM 2101 N N . LEU A 1 263 ? 3.066 -6.285 -8.449 1.00 94.50 263 LEU A N 1
ATOM 2102 C CA . LEU A 1 263 ? 3.212 -7.649 -8.968 1.00 94.50 263 LEU A CA 1
ATOM 2103 C C . LEU A 1 263 ? 4.677 -8.022 -9.219 1.00 94.50 263 LEU A C 1
ATOM 2105 O O . LEU A 1 263 ? 5.106 -9.113 -8.844 1.00 94.50 263 LEU A O 1
ATOM 2109 N N . ARG A 1 264 ? 5.476 -7.091 -9.755 1.00 92.94 264 ARG A N 1
ATOM 2110 C CA . ARG A 1 264 ? 6.923 -7.278 -9.911 1.00 92.94 264 ARG A CA 1
ATOM 2111 C C . ARG A 1 264 ? 7.604 -7.523 -8.569 1.00 92.94 264 ARG A C 1
ATOM 2113 O O . ARG A 1 264 ? 8.428 -8.425 -8.454 1.00 92.94 264 ARG A O 1
ATOM 2120 N N . SER A 1 265 ? 7.285 -6.724 -7.550 1.00 90.50 265 SER A N 1
ATOM 2121 C CA . SER A 1 265 ? 7.884 -6.873 -6.216 1.00 90.50 265 SER A CA 1
ATOM 2122 C C . SER A 1 265 ? 7.567 -8.224 -5.561 1.00 90.50 265 SER A C 1
ATOM 2124 O O . SER A 1 265 ? 8.372 -8.723 -4.777 1.00 90.50 265 SER A O 1
ATOM 2126 N N . LEU A 1 266 ? 6.437 -8.832 -5.937 1.00 89.81 266 LEU A N 1
ATOM 2127 C CA . LEU A 1 266 ? 5.992 -10.159 -5.506 1.00 89.81 266 LEU A CA 1
ATOM 2128 C C . LEU A 1 266 ? 6.549 -11.311 -6.360 1.00 89.81 266 LEU A C 1
ATOM 2130 O O . LEU A 1 266 ? 6.335 -12.472 -6.018 1.00 89.81 266 LEU A O 1
ATOM 2134 N N . GLY A 1 267 ? 7.263 -11.008 -7.449 1.00 90.44 267 GLY A N 1
ATOM 2135 C CA . GLY A 1 267 ? 7.840 -11.998 -8.363 1.00 90.44 267 GLY A CA 1
ATOM 2136 C C . GLY A 1 267 ? 6.915 -12.456 -9.497 1.00 90.44 267 GLY A C 1
ATOM 2137 O O . GLY A 1 267 ? 7.283 -13.361 -10.241 1.00 90.44 267 GLY A O 1
ATOM 2138 N N . HIS A 1 268 ? 5.746 -11.834 -9.683 1.00 92.25 268 HIS A N 1
ATOM 2139 C CA . HIS A 1 268 ? 4.808 -12.147 -10.774 1.00 92.25 268 HIS A CA 1
ATOM 2140 C C . HIS A 1 268 ? 5.178 -11.394 -12.056 1.00 92.25 268 HIS A C 1
ATOM 2142 O O . HIS A 1 268 ? 4.429 -10.542 -12.536 1.00 92.25 268 HIS A O 1
ATOM 2148 N N . VAL A 1 269 ? 6.370 -11.684 -12.580 1.00 91.81 269 VAL A N 1
ATOM 2149 C CA . VAL A 1 269 ? 7.046 -10.895 -13.623 1.00 91.81 269 VAL A CA 1
ATOM 2150 C C . VAL A 1 269 ? 6.223 -10.770 -14.907 1.00 91.81 269 VAL A C 1
ATOM 2152 O O . VAL A 1 269 ? 5.975 -9.651 -15.351 1.00 91.81 269 VAL A O 1
ATOM 2155 N N . ASP A 1 270 ? 5.735 -11.877 -15.467 1.00 92.19 270 ASP A N 1
ATOM 2156 C CA . ASP A 1 270 ? 5.006 -11.855 -16.746 1.00 92.19 270 ASP A CA 1
ATOM 2157 C C . ASP A 1 270 ? 3.730 -11.007 -16.669 1.00 92.19 270 ASP A C 1
ATOM 2159 O O . ASP A 1 270 ? 3.439 -10.186 -17.541 1.00 92.19 270 ASP A O 1
ATOM 2163 N N . THR A 1 271 ? 2.988 -11.148 -15.567 1.00 95.56 271 THR A N 1
ATOM 2164 C CA . THR A 1 271 ? 1.768 -10.364 -15.336 1.00 95.56 271 THR A CA 1
ATOM 2165 C C . THR A 1 271 ? 2.108 -8.891 -15.110 1.00 95.56 271 THR A C 1
ATOM 2167 O O . THR A 1 271 ? 1.419 -8.008 -15.623 1.00 95.56 271 THR A O 1
ATOM 2170 N N . ALA A 1 272 ? 3.194 -8.608 -14.383 1.00 95.94 272 ALA A N 1
ATOM 2171 C CA . ALA A 1 272 ? 3.666 -7.247 -14.164 1.00 95.94 272 ALA A CA 1
ATOM 2172 C C . ALA A 1 272 ? 3.973 -6.531 -15.486 1.00 95.94 272 ALA A C 1
ATOM 2174 O O . ALA A 1 272 ? 3.558 -5.386 -15.653 1.00 95.94 272 ALA A O 1
ATOM 2175 N N . ILE A 1 273 ? 4.625 -7.202 -16.445 1.00 94.88 273 ILE A N 1
ATOM 2176 C CA . ILE A 1 273 ? 4.890 -6.645 -17.782 1.00 94.88 273 ILE A CA 1
ATOM 2177 C C . ILE A 1 273 ? 3.584 -6.268 -18.476 1.00 94.88 273 ILE A C 1
ATOM 2179 O O . ILE A 1 273 ? 3.471 -5.154 -18.976 1.00 94.88 273 ILE A O 1
ATOM 2183 N N . GLY A 1 274 ? 2.580 -7.152 -18.465 1.00 95.88 274 GLY A N 1
ATOM 2184 C CA . GLY A 1 274 ? 1.279 -6.877 -19.082 1.00 95.88 274 GLY A CA 1
ATOM 2185 C C . GLY A 1 274 ? 0.616 -5.611 -18.528 1.00 95.88 274 GLY A C 1
ATOM 2186 O O . GLY A 1 274 ? 0.166 -4.754 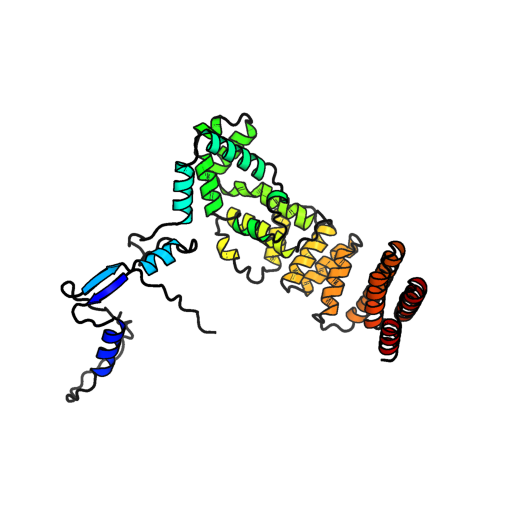-19.294 1.00 95.88 274 GLY A O 1
ATOM 2187 N N . TYR A 1 275 ? 0.620 -5.442 -17.203 1.00 97.88 275 TYR A N 1
ATOM 2188 C CA . TYR A 1 275 ? 0.091 -4.240 -16.552 1.00 97.88 275 TYR A CA 1
ATOM 2189 C C . TYR A 1 275 ? 0.915 -2.986 -16.863 1.00 97.88 275 TYR A C 1
ATOM 2191 O O . TYR A 1 275 ? 0.347 -1.950 -17.199 1.00 97.88 275 TYR A O 1
ATOM 2199 N N . LEU A 1 276 ? 2.245 -3.069 -16.820 1.00 95.25 276 LEU A N 1
ATOM 2200 C CA . LEU A 1 276 ? 3.117 -1.932 -17.120 1.00 95.25 276 LEU A CA 1
ATOM 2201 C C . LEU A 1 276 ? 3.022 -1.499 -18.593 1.00 95.25 276 LEU A C 1
ATOM 2203 O O . LEU A 1 276 ? 2.980 -0.304 -18.875 1.00 95.25 276 LEU A O 1
ATOM 2207 N N . SER A 1 277 ? 2.916 -2.444 -19.528 1.00 93.88 277 SER A N 1
ATOM 2208 C CA . SER A 1 277 ? 2.674 -2.148 -20.944 1.00 93.88 277 SER A CA 1
ATOM 2209 C C . SER A 1 277 ? 1.292 -1.532 -21.166 1.00 93.88 277 SER A C 1
ATOM 2211 O O . SER A 1 277 ? 1.166 -0.587 -21.943 1.00 93.88 277 SER A O 1
ATOM 2213 N N . THR A 1 278 ? 0.264 -1.999 -20.446 1.00 97.19 278 THR A N 1
ATOM 2214 C CA . THR A 1 278 ? -1.076 -1.384 -20.478 1.00 97.19 278 THR A CA 1
ATOM 2215 C C . THR A 1 278 ? -1.031 0.057 -19.973 1.00 97.19 278 THR A C 1
ATOM 2217 O O . THR A 1 278 ? -1.604 0.943 -20.603 1.00 97.19 278 THR A O 1
ATOM 2220 N N . ALA A 1 279 ? -0.289 0.319 -18.891 1.00 96.06 279 ALA A N 1
ATOM 2221 C CA . ALA A 1 279 ? -0.082 1.672 -18.387 1.00 96.06 279 ALA A CA 1
ATOM 2222 C C . ALA A 1 279 ? 0.518 2.587 -19.465 1.00 96.06 279 ALA A C 1
ATOM 2224 O O . ALA A 1 279 ? -0.027 3.659 -19.703 1.00 96.06 279 ALA A O 1
ATOM 2225 N N . LEU A 1 280 ? 1.574 2.135 -20.156 1.00 90.19 280 LEU A N 1
ATOM 2226 C CA . LEU A 1 280 ? 2.238 2.889 -21.228 1.00 90.19 280 LEU A CA 1
ATOM 2227 C C . LEU A 1 280 ? 1.369 3.114 -22.466 1.00 90.19 280 LEU A C 1
ATOM 2229 O O . LEU A 1 280 ? 1.514 4.141 -23.130 1.00 90.19 280 LEU A O 1
ATOM 2233 N N . ALA A 1 281 ? 0.488 2.164 -22.782 1.00 93.31 281 ALA A N 1
ATOM 2234 C CA . ALA A 1 281 ? -0.461 2.295 -23.880 1.00 93.31 281 ALA A CA 1
ATOM 2235 C C . ALA A 1 281 ? -1.537 3.352 -23.590 1.00 93.31 281 ALA A C 1
ATOM 2237 O O . ALA A 1 281 ? -1.985 4.031 -24.513 1.00 93.31 281 ALA A O 1
ATOM 2238 N N . LEU A 1 282 ? -1.941 3.496 -22.323 1.00 94.44 282 LEU A N 1
ATOM 2239 C CA . LEU A 1 282 ? -2.877 4.531 -21.887 1.00 94.44 282 LEU A CA 1
ATOM 2240 C C . LEU A 1 282 ? -2.196 5.900 -21.820 1.00 94.44 282 LEU A C 1
ATOM 2242 O O . LEU A 1 282 ? -2.676 6.856 -22.424 1.00 94.44 282 LEU A O 1
ATOM 2246 N N . GLU A 1 283 ? -1.073 5.993 -21.106 1.00 92.12 283 GLU A N 1
ATOM 2247 C CA . GLU A 1 283 ? -0.288 7.219 -20.977 1.00 92.12 283 GLU A CA 1
ATOM 2248 C C . GLU A 1 283 ? 1.208 6.895 -20.839 1.00 92.12 283 GLU A C 1
ATOM 2250 O O . GLU A 1 283 ? 1.578 5.947 -20.145 1.00 92.12 283 GLU A O 1
ATOM 2255 N N . PRO A 1 284 ? 2.115 7.696 -21.424 1.00 81.94 284 PRO A N 1
ATOM 2256 C CA . PRO A 1 284 ? 3.554 7.444 -21.367 1.00 81.94 284 PRO A CA 1
ATOM 2257 C C . PRO A 1 284 ? 4.159 7.803 -19.992 1.00 81.94 284 PRO A C 1
ATOM 2259 O O . PRO A 1 284 ? 4.997 8.698 -19.878 1.00 81.94 284 PRO A O 1
ATOM 2262 N N . ILE A 1 285 ? 3.753 7.091 -18.937 1.00 84.94 285 ILE A N 1
ATOM 2263 C CA . ILE A 1 285 ? 4.203 7.306 -17.560 1.00 84.94 285 ILE A CA 1
ATOM 2264 C C . ILE A 1 285 ? 5.654 6.856 -17.402 1.00 84.94 285 ILE A C 1
ATOM 2266 O O . ILE A 1 285 ? 6.011 5.698 -17.626 1.00 84.94 285 ILE A O 1
ATOM 2270 N N . TRP A 1 286 ? 6.491 7.776 -16.929 1.00 80.06 286 TRP A N 1
ATOM 2271 C CA . TRP A 1 286 ? 7.913 7.539 -16.703 1.00 80.06 286 TRP A CA 1
ATOM 2272 C C . TRP A 1 286 ? 8.201 6.362 -15.755 1.00 80.06 286 TRP A C 1
ATOM 2274 O O . TRP A 1 286 ? 9.062 5.525 -16.033 1.00 80.06 286 TRP A O 1
ATOM 2284 N N . GLY A 1 287 ? 7.444 6.267 -14.657 1.00 84.25 287 GLY A N 1
ATOM 2285 C CA . GLY A 1 287 ? 7.559 5.186 -13.675 1.00 84.25 287 GLY A CA 1
ATOM 2286 C C . GLY A 1 287 ? 7.384 3.796 -14.292 1.00 84.25 287 GLY A C 1
ATOM 2287 O O . GLY A 1 287 ? 8.209 2.916 -14.051 1.00 84.25 287 GLY A O 1
ATOM 2288 N N . ALA A 1 288 ? 6.403 3.621 -15.185 1.00 88.25 288 ALA A N 1
ATOM 2289 C CA . ALA A 1 288 ? 6.165 2.340 -15.846 1.00 88.25 288 ALA A CA 1
ATOM 2290 C C . ALA A 1 288 ? 7.350 1.906 -16.725 1.00 88.25 288 ALA A C 1
ATOM 2292 O O . ALA A 1 288 ? 7.738 0.736 -16.707 1.00 88.25 288 ALA A O 1
ATOM 2293 N N . LYS A 1 289 ? 7.996 2.855 -17.420 1.00 83.88 289 LYS A N 1
ATOM 2294 C CA . LYS A 1 289 ? 9.213 2.579 -18.200 1.00 83.88 289 LYS A CA 1
ATOM 2295 C C . LYS A 1 289 ? 10.381 2.152 -17.308 1.00 83.88 289 LYS A C 1
ATOM 2297 O O . LYS A 1 289 ? 11.084 1.201 -17.644 1.00 83.88 289 LYS A O 1
ATOM 2302 N N . ILE A 1 290 ? 10.576 2.817 -16.162 1.00 82.38 290 ILE A N 1
ATOM 2303 C CA . ILE A 1 290 ? 11.600 2.426 -15.178 1.00 82.38 290 ILE A CA 1
ATOM 2304 C C . ILE A 1 290 ? 11.344 1.005 -14.660 1.00 82.38 290 ILE A C 1
ATOM 2306 O O . ILE A 1 290 ? 12.281 0.215 -14.553 1.00 82.38 290 ILE A O 1
ATOM 2310 N N . GLU A 1 291 ? 10.105 0.674 -14.296 1.00 87.50 291 GLU A N 1
ATOM 2311 C CA . GLU A 1 291 ? 9.788 -0.643 -13.738 1.00 87.50 291 GLU A CA 1
ATOM 2312 C C . GLU A 1 291 ? 9.984 -1.760 -14.770 1.00 87.50 291 GLU A C 1
ATOM 2314 O O . GLU A 1 291 ? 10.605 -2.771 -14.440 1.00 87.50 291 GLU A O 1
ATOM 2319 N N . LEU A 1 292 ? 9.582 -1.552 -16.030 1.00 85.81 292 LEU A N 1
ATOM 2320 C CA . LEU A 1 292 ? 9.900 -2.473 -17.127 1.00 85.81 292 LEU A CA 1
ATOM 2321 C C . LEU A 1 292 ? 11.411 -2.634 -17.294 1.00 85.81 292 LEU A C 1
ATOM 2323 O O . LEU A 1 292 ? 11.920 -3.752 -17.301 1.00 85.81 292 LEU A O 1
ATOM 2327 N N . ALA A 1 293 ? 12.156 -1.530 -17.339 1.00 78.88 293 ALA A N 1
ATOM 2328 C CA . ALA A 1 293 ? 13.609 -1.570 -17.442 1.00 78.88 293 ALA A CA 1
ATOM 2329 C C . ALA A 1 293 ? 14.261 -2.414 -16.337 1.00 78.88 293 ALA A C 1
ATOM 2331 O O . ALA A 1 293 ? 15.186 -3.178 -16.610 1.00 78.88 293 ALA A O 1
ATOM 2332 N N . LYS A 1 294 ? 13.773 -2.302 -15.093 1.00 82.25 294 LYS A N 1
ATOM 2333 C CA . LYS A 1 294 ? 14.248 -3.108 -13.958 1.00 82.25 294 LYS A CA 1
ATOM 2334 C C . LYS A 1 294 ? 13.979 -4.600 -14.160 1.00 82.25 294 LYS A C 1
ATOM 2336 O O . LYS A 1 294 ? 14.846 -5.399 -13.809 1.00 82.25 294 LYS A O 1
ATOM 2341 N N . ILE A 1 295 ? 12.814 -4.963 -14.702 1.00 85.31 295 ILE A N 1
ATOM 2342 C CA . ILE A 1 295 ? 12.456 -6.354 -15.022 1.00 85.31 295 ILE A CA 1
ATOM 2343 C C . ILE A 1 295 ? 13.439 -6.923 -16.048 1.00 85.31 295 ILE A C 1
ATOM 2345 O O . ILE A 1 295 ? 14.099 -7.929 -15.791 1.00 85.31 295 ILE A O 1
ATOM 2349 N N . TYR A 1 296 ? 13.596 -6.241 -17.183 1.00 78.00 296 TYR A N 1
ATOM 2350 C CA . TYR A 1 296 ? 14.451 -6.717 -18.271 1.00 78.00 296 TYR A CA 1
ATOM 2351 C C 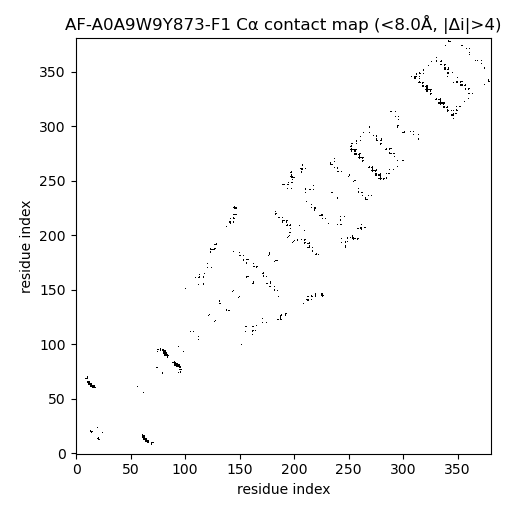. TYR A 1 296 ? 15.932 -6.743 -17.886 1.00 78.00 296 TYR A C 1
ATOM 2353 O O . TYR A 1 296 ? 16.654 -7.664 -18.263 1.00 78.00 296 TYR A O 1
ATOM 2361 N N . TRP A 1 297 ? 16.384 -5.783 -17.074 1.00 67.62 297 TRP A N 1
ATOM 2362 C CA . TRP A 1 297 ? 17.759 -5.741 -16.574 1.00 67.62 297 TRP A CA 1
ATOM 2363 C C . TRP A 1 297 ? 18.124 -6.952 -15.709 1.00 67.62 297 TRP A C 1
ATOM 2365 O O . TRP A 1 297 ? 19.254 -7.431 -15.774 1.00 67.62 297 TRP A O 1
ATOM 2375 N N . ARG A 1 298 ? 17.193 -7.469 -14.895 1.00 71.00 298 ARG A N 1
ATOM 2376 C CA . ARG A 1 298 ? 17.460 -8.631 -14.030 1.00 71.00 298 ARG A CA 1
ATOM 2377 C C . ARG A 1 298 ? 17.556 -9.959 -14.784 1.00 71.00 298 ARG A C 1
ATOM 2379 O O . ARG A 1 298 ? 17.878 -10.964 -14.159 1.00 71.00 298 ARG A O 1
ATOM 2386 N N . GLY A 1 299 ? 17.319 -9.976 -16.098 1.00 59.78 299 GLY A N 1
ATOM 2387 C CA . GLY A 1 299 ? 17.343 -11.208 -16.886 1.00 59.78 299 GLY A CA 1
ATOM 2388 C C . GLY A 1 299 ? 16.240 -12.189 -16.482 1.00 59.78 299 GLY A C 1
ATOM 2389 O O . GLY A 1 299 ? 16.369 -13.384 -16.719 1.00 59.78 299 GLY A O 1
ATOM 2390 N N . GLU A 1 300 ? 15.152 -11.700 -15.877 1.00 58.97 300 GLU A N 1
ATOM 2391 C CA . GLU A 1 300 ? 14.012 -12.521 -15.442 1.00 58.97 300 GLU A CA 1
ATOM 2392 C C . GLU A 1 300 ? 13.143 -12.999 -16.629 1.00 58.97 300 GLU A C 1
ATOM 2394 O O . GLU A 1 300 ? 12.091 -13.595 -16.424 1.00 58.97 300 GLU A O 1
ATOM 2399 N N . ILE A 1 301 ? 13.586 -12.778 -17.878 1.00 53.72 301 ILE A N 1
ATOM 2400 C CA . ILE A 1 301 ? 12.874 -13.138 -19.112 1.00 53.72 301 ILE A CA 1
ATOM 2401 C C . ILE A 1 301 ? 13.859 -13.761 -20.111 1.00 53.72 301 ILE A C 1
ATOM 2403 O O . ILE A 1 301 ? 14.825 -13.129 -20.533 1.00 53.72 301 ILE A O 1
ATOM 2407 N N . ASN A 1 302 ? 13.581 -15.000 -20.525 1.00 50.09 302 ASN A N 1
ATOM 2408 C CA . ASN A 1 302 ? 14.381 -15.784 -21.481 1.00 50.09 302 ASN A CA 1
ATOM 2409 C C . ASN A 1 302 ? 13.986 -15.556 -22.962 1.00 50.09 302 ASN A C 1
ATOM 2411 O O . ASN A 1 302 ? 14.250 -16.409 -23.809 1.00 50.09 302 ASN A O 1
ATOM 2415 N N . HIS A 1 303 ? 13.340 -14.438 -23.308 1.00 53.81 303 HIS A N 1
ATOM 2416 C CA . HIS A 1 303 ? 12.871 -14.171 -24.675 1.00 53.81 303 HIS A CA 1
ATOM 2417 C C . HIS A 1 303 ? 13.791 -13.187 -25.413 1.00 53.81 303 HIS A C 1
ATOM 2419 O O . HIS A 1 303 ? 13.701 -11.975 -25.267 1.00 53.81 303 HIS A O 1
ATOM 2425 N N . GLU A 1 304 ? 14.685 -13.731 -26.240 1.00 50.06 304 GLU A N 1
ATOM 2426 C CA . GLU A 1 304 ? 15.741 -13.014 -26.981 1.00 50.06 304 GLU A CA 1
ATOM 2427 C C . GLU A 1 304 ? 15.237 -11.942 -27.975 1.00 50.06 304 GLU A C 1
ATOM 2429 O O . GLU A 1 304 ? 15.990 -11.035 -28.331 1.00 50.06 304 GLU A O 1
ATOM 2434 N N . GLY A 1 305 ? 13.982 -12.045 -28.433 1.00 56.12 305 GLY A N 1
ATOM 2435 C CA . GLY A 1 305 ? 13.374 -11.140 -29.418 1.00 56.12 305 GLY A CA 1
ATOM 2436 C C . GLY A 1 305 ? 12.984 -9.782 -28.833 1.00 56.12 305 GLY A C 1
ATOM 2437 O O . GLY A 1 305 ? 13.464 -8.754 -29.309 1.00 56.12 305 GLY A O 1
ATOM 2438 N N . ASP A 1 306 ? 12.201 -9.785 -27.753 1.00 57.53 306 ASP A N 1
ATOM 2439 C CA . ASP A 1 306 ? 11.737 -8.559 -27.085 1.00 57.53 306 ASP A CA 1
ATOM 2440 C C . ASP A 1 306 ? 12.907 -7.788 -26.458 1.00 57.53 306 ASP A C 1
ATOM 2442 O O . ASP A 1 306 ? 12.939 -6.559 -26.445 1.00 57.53 306 ASP A O 1
ATOM 2446 N N . VAL A 1 307 ? 13.944 -8.505 -26.013 1.00 57.09 307 VAL A N 1
ATOM 2447 C CA . VAL A 1 307 ? 15.134 -7.921 -25.379 1.00 57.09 307 VAL A CA 1
ATOM 2448 C C . VAL A 1 307 ? 15.832 -6.884 -26.268 1.00 57.09 307 VAL A C 1
ATOM 2450 O O . VAL A 1 307 ? 16.426 -5.951 -25.730 1.00 57.09 307 VAL A O 1
ATOM 2453 N N . LYS A 1 308 ? 15.777 -6.995 -27.603 1.00 66.69 308 LYS A N 1
ATOM 2454 C CA . LYS A 1 308 ? 16.377 -5.986 -28.496 1.00 66.69 308 LYS A CA 1
ATOM 2455 C C . LYS A 1 308 ? 15.550 -4.708 -28.571 1.00 66.69 308 LYS A C 1
ATOM 2457 O O . LYS A 1 308 ? 16.114 -3.631 -28.420 1.00 66.69 308 LYS A O 1
ATOM 2462 N N . GLU A 1 309 ? 14.240 -4.828 -28.766 1.00 69.31 309 GLU A N 1
ATOM 2463 C CA . GLU A 1 309 ? 13.326 -3.678 -28.828 1.00 69.31 309 GLU A CA 1
ATOM 2464 C C . GLU A 1 309 ? 13.306 -2.919 -27.494 1.00 69.31 309 GLU A C 1
ATOM 2466 O O . GLU A 1 309 ? 13.292 -1.694 -27.449 1.00 69.31 309 GLU A O 1
ATOM 2471 N N . ILE A 1 310 ? 13.462 -3.638 -26.387 1.00 63.16 310 ILE A N 1
ATOM 2472 C CA . ILE A 1 310 ? 13.493 -3.024 -25.064 1.00 63.16 310 ILE A CA 1
ATOM 2473 C C . ILE A 1 310 ? 14.862 -2.442 -24.716 1.00 63.16 310 ILE A C 1
ATOM 2475 O O . ILE A 1 310 ? 14.927 -1.399 -24.067 1.00 63.16 310 ILE A O 1
ATOM 2479 N N . ARG A 1 311 ? 15.972 -3.058 -25.147 1.00 72.44 311 ARG A N 1
ATOM 2480 C CA . ARG A 1 311 ? 17.288 -2.396 -25.063 1.00 72.44 311 ARG A CA 1
ATOM 2481 C C . ARG A 1 311 ? 17.265 -1.075 -25.815 1.00 72.44 311 ARG A C 1
ATOM 2483 O O . ARG A 1 311 ? 17.755 -0.085 -25.282 1.00 72.44 311 ARG A O 1
ATOM 2490 N N . HIS A 1 312 ? 16.628 -1.062 -26.979 1.00 81.19 312 HIS A N 1
ATOM 2491 C CA . HIS A 1 312 ? 16.447 0.130 -27.785 1.00 81.19 312 HIS A CA 1
ATOM 2492 C C . HIS A 1 312 ? 15.664 1.215 -27.044 1.00 81.19 312 HIS A C 1
ATOM 2494 O O . HIS A 1 312 ? 16.182 2.316 -26.832 1.00 81.19 312 HIS A O 1
ATOM 2500 N N . ASP A 1 313 ? 14.473 0.885 -26.543 1.00 79.31 313 ASP A N 1
ATOM 2501 C CA . ASP A 1 313 ? 13.656 1.824 -25.774 1.00 79.31 313 ASP A CA 1
ATOM 2502 C C . ASP A 1 313 ? 14.349 2.290 -24.490 1.00 79.31 313 ASP A C 1
ATOM 2504 O O . ASP A 1 313 ? 14.261 3.463 -24.125 1.00 79.31 313 ASP A O 1
ATOM 2508 N N . LEU A 1 314 ? 15.084 1.407 -23.810 1.00 78.81 314 LEU A N 1
ATOM 2509 C CA . LEU A 1 314 ? 15.777 1.730 -22.569 1.00 78.81 314 LEU A CA 1
ATOM 2510 C C . LEU A 1 314 ? 17.022 2.595 -22.792 1.00 78.81 314 LEU A C 1
ATOM 2512 O O . LEU A 1 314 ? 17.266 3.510 -22.004 1.00 78.81 314 LEU A O 1
ATOM 2516 N N . SER A 1 315 ? 17.803 2.354 -23.844 1.00 84.00 315 SER A N 1
ATOM 2517 C CA . SER A 1 315 ? 18.924 3.227 -24.205 1.00 84.00 315 SER A CA 1
ATOM 2518 C C . SER A 1 315 ? 18.429 4.621 -24.579 1.00 84.00 315 SER A C 1
ATOM 2520 O O . SER A 1 315 ? 18.963 5.619 -24.086 1.00 84.00 315 SER A O 1
ATOM 2522 N N . LYS A 1 316 ? 17.337 4.707 -25.347 1.00 88.62 316 LYS A N 1
ATOM 2523 C CA . LYS A 1 316 ? 16.672 5.982 -25.635 1.00 88.62 316 LYS A CA 1
ATOM 2524 C C . LYS A 1 316 ? 16.255 6.699 -24.352 1.00 88.62 316 LYS A C 1
ATOM 2526 O O . LYS A 1 316 ? 16.588 7.864 -24.149 1.00 88.62 316 LYS A O 1
ATOM 2531 N N . LEU A 1 317 ? 15.589 5.976 -23.454 1.00 82.75 317 LEU A N 1
ATOM 2532 C CA . LEU A 1 317 ? 15.111 6.481 -22.172 1.00 82.75 317 LEU A CA 1
ATOM 2533 C C . LEU A 1 317 ? 16.244 7.036 -21.300 1.00 82.75 317 LEU A C 1
ATOM 2535 O O . LEU A 1 317 ? 16.137 8.122 -20.731 1.00 82.75 317 LEU A O 1
ATOM 2539 N N . ARG A 1 318 ? 17.347 6.290 -21.196 1.00 87.19 318 ARG A N 1
ATOM 2540 C CA . ARG A 1 318 ? 18.529 6.688 -20.424 1.00 87.19 318 ARG A CA 1
ATOM 2541 C C . ARG A 1 318 ? 19.183 7.938 -21.016 1.00 87.19 318 ARG A C 1
ATOM 2543 O O . ARG A 1 318 ? 19.606 8.810 -20.257 1.00 87.19 318 ARG A O 1
ATOM 2550 N N . ASN A 1 319 ? 19.189 8.077 -22.341 1.00 87.38 319 ASN A N 1
ATOM 2551 C CA . ASN A 1 319 ? 19.669 9.291 -23.001 1.00 87.38 319 ASN A CA 1
ATOM 2552 C C . ASN A 1 319 ? 18.746 10.496 -22.738 1.00 87.38 319 ASN A C 1
ATOM 2554 O O . ASN A 1 319 ? 19.225 11.605 -22.483 1.00 87.38 319 ASN A O 1
ATOM 2558 N N . GLU A 1 320 ? 17.427 10.296 -22.735 1.00 87.94 320 GLU A N 1
ATOM 2559 C CA . GLU A 1 320 ? 16.457 11.348 -22.404 1.00 87.94 320 GLU A CA 1
ATOM 2560 C C . GLU A 1 320 ? 16.614 11.823 -20.947 1.00 87.94 320 GLU A C 1
ATOM 2562 O O . GLU A 1 320 ? 16.678 13.031 -20.703 1.00 87.94 320 GLU A O 1
ATOM 2567 N N . LEU A 1 321 ? 16.785 10.905 -19.984 1.00 79.62 321 LEU A N 1
ATOM 2568 C CA . LEU A 1 321 ? 17.069 11.264 -18.586 1.00 79.62 321 LEU A CA 1
ATOM 2569 C C . LEU A 1 321 ? 18.374 12.018 -18.421 1.00 79.62 321 LEU A C 1
ATOM 2571 O O . LEU A 1 321 ? 18.411 13.036 -17.730 1.00 79.62 321 LEU A O 1
ATOM 2575 N N . GLY A 1 322 ? 19.449 11.517 -19.034 1.00 90.06 322 GLY A N 1
ATOM 2576 C CA . GLY A 1 322 ? 20.737 12.190 -18.971 1.00 90.06 322 GLY A CA 1
ATOM 2577 C C . GLY A 1 322 ? 20.617 13.630 -19.470 1.00 90.06 322 GLY A C 1
ATOM 2578 O O . GLY A 1 322 ? 21.098 14.555 -18.819 1.00 90.06 322 GLY A O 1
ATOM 2579 N N . SER A 1 323 ? 19.868 13.839 -20.554 1.00 91.31 323 SER A N 1
ATOM 2580 C CA . SER A 1 323 ? 19.594 15.168 -21.109 1.00 91.31 323 SER A CA 1
ATOM 2581 C C . SER A 1 323 ? 18.780 16.061 -20.162 1.00 91.31 323 SER A C 1
ATOM 2583 O O . SER A 1 323 ? 19.085 17.247 -20.042 1.00 91.31 323 SER A O 1
ATOM 2585 N N . LEU A 1 324 ? 17.787 15.519 -19.451 1.00 80.31 324 LEU A N 1
ATOM 2586 C CA . LEU A 1 324 ? 17.022 16.269 -18.448 1.00 80.31 324 LEU A CA 1
ATOM 2587 C C . LEU A 1 324 ? 17.918 16.725 -17.284 1.00 80.31 324 LEU A C 1
ATOM 2589 O O . LEU A 1 324 ? 17.871 17.887 -16.884 1.00 80.31 324 LEU A O 1
ATOM 2593 N N . HIS A 1 325 ? 18.794 15.850 -16.785 1.00 82.06 325 HIS A N 1
ATOM 2594 C CA . HIS A 1 325 ? 19.738 16.205 -15.722 1.00 82.06 325 HIS A CA 1
ATOM 2595 C C . HIS A 1 325 ? 20.742 17.285 -16.158 1.00 82.06 325 HIS A C 1
ATOM 2597 O O . HIS A 1 325 ? 21.114 18.123 -15.337 1.00 82.06 325 HIS A O 1
ATOM 2603 N N . ILE A 1 326 ? 21.128 17.344 -17.442 1.00 88.38 326 ILE A N 1
ATOM 2604 C CA . ILE A 1 326 ? 21.906 18.478 -17.978 1.00 88.38 326 ILE A CA 1
ATOM 2605 C C . ILE A 1 326 ? 21.131 19.791 -17.815 1.00 88.38 326 ILE A C 1
ATOM 2607 O O . ILE A 1 326 ? 21.708 20.779 -17.364 1.00 88.38 326 ILE A O 1
ATOM 2611 N N . GLN A 1 327 ? 19.837 19.817 -18.156 1.00 86.50 327 GLN A N 1
ATOM 2612 C CA . GLN A 1 327 ? 19.008 21.027 -18.041 1.00 86.50 327 GLN A CA 1
ATOM 2613 C C . GLN A 1 327 ? 18.876 21.508 -16.590 1.00 86.50 327 GLN A C 1
ATOM 2615 O O . GLN A 1 327 ? 18.804 22.710 -16.346 1.00 86.50 327 GLN A O 1
ATOM 2620 N N . LEU A 1 328 ? 18.896 20.576 -15.634 1.00 84.06 328 LEU A N 1
ATOM 2621 C CA . LEU A 1 328 ? 18.884 20.859 -14.197 1.00 84.06 328 LEU A CA 1
ATOM 2622 C C . LEU A 1 328 ? 20.269 21.242 -13.632 1.00 84.06 328 LEU A C 1
ATOM 2624 O O . LEU A 1 328 ? 20.370 21.609 -12.464 1.00 84.06 328 LEU A O 1
ATOM 2628 N N . GLY A 1 329 ? 21.339 21.174 -14.433 1.00 89.56 329 GLY A N 1
ATOM 2629 C CA . GLY A 1 329 ? 22.716 21.434 -13.994 1.00 89.56 329 GLY A CA 1
ATOM 2630 C C . GLY A 1 329 ? 23.363 20.280 -13.213 1.00 89.56 329 GLY A C 1
ATOM 2631 O O . GLY A 1 329 ? 24.432 20.444 -12.627 1.00 89.56 329 GLY A O 1
ATOM 2632 N N . GLU A 1 330 ? 22.749 19.096 -13.212 1.00 89.75 330 GLU A N 1
ATOM 2633 C CA . GLU A 1 330 ? 23.188 17.910 -12.473 1.00 89.75 330 GLU A CA 1
ATOM 2634 C C . GLU A 1 330 ? 24.090 17.001 -13.325 1.00 89.75 330 GLU A C 1
ATOM 2636 O O . GLU A 1 330 ? 23.765 15.855 -13.647 1.00 89.75 330 GLU A O 1
ATOM 2641 N N . TYR A 1 331 ? 25.267 17.502 -13.695 1.00 90.50 331 TYR A N 1
ATOM 2642 C CA . TYR A 1 331 ? 26.171 16.832 -14.640 1.00 90.50 331 TYR A CA 1
ATOM 2643 C C . TYR A 1 331 ? 26.647 15.431 -14.204 1.00 90.50 331 TYR A C 1
ATOM 2645 O O . TYR A 1 331 ? 26.849 14.557 -15.048 1.00 90.50 331 TYR A O 1
ATOM 2653 N N . SER A 1 332 ? 26.792 15.183 -12.897 1.00 88.88 332 SER A N 1
ATOM 2654 C CA . SER A 1 332 ? 27.167 13.857 -12.372 1.00 88.88 332 SER A CA 1
ATOM 2655 C C . SER A 1 332 ? 26.070 12.814 -12.629 1.00 88.88 332 SER A C 1
ATOM 2657 O O . SER A 1 332 ? 26.338 11.729 -13.145 1.00 88.88 332 SER A O 1
ATOM 2659 N N . ASN A 1 333 ? 24.809 13.179 -12.370 1.00 82.62 333 ASN A N 1
ATOM 2660 C CA . ASN A 1 333 ? 23.657 12.314 -12.629 1.00 82.62 333 ASN A CA 1
ATOM 2661 C C . ASN A 1 333 ? 23.473 12.083 -14.130 1.00 82.62 333 ASN A C 1
ATOM 2663 O O . ASN A 1 333 ? 23.272 10.945 -14.551 1.00 82.62 333 ASN A O 1
ATOM 2667 N N . ALA A 1 334 ? 23.624 13.135 -14.942 1.00 90.25 334 ALA A N 1
ATOM 2668 C CA . ALA A 1 334 ? 23.589 13.018 -16.397 1.00 90.25 334 ALA A CA 1
ATOM 2669 C C . ALA A 1 334 ? 24.621 12.001 -16.914 1.00 90.25 334 ALA A C 1
ATOM 2671 O O . ALA A 1 334 ? 24.279 11.104 -17.682 1.00 90.25 334 ALA A O 1
ATOM 2672 N N . THR A 1 335 ? 25.863 12.094 -16.426 1.00 91.50 335 THR A N 1
ATOM 2673 C CA . THR A 1 335 ? 26.948 11.163 -16.771 1.00 91.50 335 THR A CA 1
ATOM 2674 C C . THR A 1 335 ? 26.583 9.723 -16.419 1.00 91.50 335 THR A C 1
ATOM 2676 O O . THR A 1 335 ? 26.721 8.841 -17.262 1.00 91.50 335 THR A O 1
ATOM 2679 N N . ASN A 1 336 ? 26.063 9.477 -15.213 1.00 88.94 336 ASN A N 1
ATOM 2680 C CA . ASN A 1 336 ? 25.664 8.134 -14.785 1.00 88.94 336 ASN A CA 1
ATOM 2681 C C . ASN A 1 336 ? 24.581 7.532 -15.692 1.00 88.94 336 ASN A C 1
ATOM 2683 O O . ASN A 1 336 ? 24.666 6.359 -16.053 1.00 88.94 336 ASN A O 1
ATOM 2687 N N . TRP A 1 337 ? 23.591 8.329 -16.102 1.00 89.00 337 TRP A N 1
ATOM 2688 C CA . TRP A 1 337 ? 22.522 7.862 -16.985 1.00 89.00 337 TRP A CA 1
ATOM 2689 C C . TRP A 1 337 ? 23.016 7.504 -18.381 1.00 89.00 337 TRP A C 1
ATOM 2691 O O . TRP A 1 337 ? 22.677 6.435 -18.890 1.00 89.00 337 TRP A O 1
ATOM 2701 N N . PHE A 1 338 ? 23.858 8.340 -18.984 1.00 92.44 338 PHE A N 1
ATOM 2702 C CA . PHE A 1 338 ? 24.430 8.017 -20.287 1.00 92.44 338 PHE A CA 1
ATOM 2703 C C . PHE A 1 338 ? 25.402 6.833 -20.215 1.00 92.44 338 PHE A C 1
ATOM 2705 O O . PHE A 1 338 ? 25.363 5.970 -21.086 1.00 92.44 338 PHE A O 1
ATOM 2712 N N . MET A 1 339 ? 26.217 6.722 -19.160 1.00 89.25 339 MET A N 1
ATOM 2713 C CA . MET A 1 339 ? 27.092 5.560 -18.950 1.00 89.25 339 MET A CA 1
ATOM 2714 C C . MET A 1 339 ? 26.281 4.268 -18.824 1.00 89.25 339 MET A C 1
ATOM 2716 O O . MET A 1 339 ? 26.629 3.263 -19.440 1.00 89.25 339 MET A O 1
ATOM 2720 N N . ALA A 1 340 ? 25.153 4.304 -18.111 1.00 84.12 340 ALA A N 1
ATOM 2721 C CA . ALA A 1 340 ? 24.219 3.187 -18.079 1.00 84.12 340 ALA A CA 1
ATOM 2722 C C . ALA A 1 340 ? 23.601 2.917 -19.466 1.00 84.12 340 ALA A C 1
ATOM 2724 O O . ALA A 1 340 ? 23.355 1.766 -19.811 1.00 84.12 340 ALA A O 1
ATOM 2725 N N . SER A 1 341 ? 23.333 3.938 -20.285 1.00 88.38 341 SER A N 1
ATOM 2726 C CA . SER A 1 341 ? 22.842 3.746 -21.661 1.00 88.38 341 SER A CA 1
ATOM 2727 C C . SER A 1 341 ? 23.847 2.983 -22.530 1.00 88.38 341 SER A C 1
ATOM 2729 O O . SER A 1 341 ? 23.468 2.046 -23.230 1.00 88.38 341 SER A O 1
ATOM 2731 N N . ILE A 1 342 ? 25.134 3.324 -22.411 1.00 88.25 342 ILE A N 1
ATOM 2732 C CA . ILE A 1 342 ? 26.242 2.680 -23.133 1.00 88.25 342 ILE A CA 1
ATOM 2733 C C . ILE A 1 342 ? 26.357 1.198 -22.758 1.00 88.25 342 ILE A C 1
ATOM 2735 O O . ILE A 1 342 ? 26.561 0.358 -23.627 1.00 88.25 342 ILE A O 1
ATOM 2739 N N . GLU A 1 343 ? 26.146 0.849 -21.486 1.00 86.12 343 GLU A N 1
ATOM 2740 C CA . GLU A 1 343 ? 26.190 -0.546 -21.016 1.00 86.12 343 GLU A CA 1
ATOM 2741 C C . GLU A 1 343 ? 25.156 -1.469 -21.676 1.00 86.12 343 GLU A C 1
ATOM 2743 O O . GLU A 1 343 ? 25.321 -2.689 -21.639 1.00 86.12 343 GLU A O 1
ATOM 2748 N N . LEU A 1 344 ? 24.094 -0.920 -22.273 1.00 80.69 344 LEU A N 1
ATOM 2749 C CA . LEU A 1 344 ? 23.080 -1.715 -22.970 1.00 80.69 344 LEU A CA 1
ATOM 2750 C C . LEU A 1 344 ? 23.502 -2.128 -24.377 1.00 80.69 344 LEU A C 1
ATOM 2752 O O . LEU A 1 344 ? 22.885 -3.041 -24.932 1.00 80.69 344 LEU A O 1
ATOM 2756 N N . TRP A 1 345 ? 24.539 -1.495 -24.936 1.00 81.56 345 TRP A N 1
ATOM 2757 C CA . TRP A 1 345 ? 25.045 -1.786 -26.278 1.00 81.56 345 TRP A CA 1
ATOM 2758 C C . TRP A 1 345 ? 23.972 -1.727 -27.368 1.00 81.56 345 TRP A C 1
ATOM 2760 O O . TRP A 1 345 ? 23.975 -2.513 -28.317 1.00 81.56 345 TRP A O 1
ATOM 2770 N N .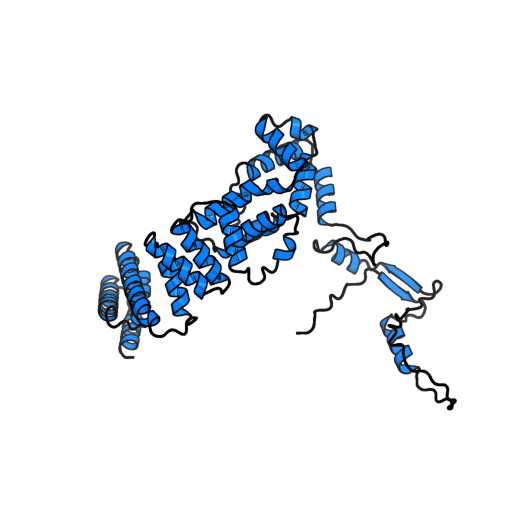 ASP A 1 346 ? 23.032 -0.790 -27.238 1.00 82.44 346 ASP A N 1
ATOM 2771 C CA . ASP A 1 346 ? 22.123 -0.496 -28.334 1.00 82.44 346 ASP A CA 1
ATOM 2772 C C . ASP A 1 346 ? 22.867 0.299 -29.409 1.00 82.44 346 ASP A C 1
ATOM 2774 O O . ASP A 1 346 ? 23.195 1.471 -29.221 1.00 82.44 346 ASP A O 1
ATOM 2778 N N . PHE A 1 347 ? 23.131 -0.345 -30.544 1.00 81.31 347 PHE A N 1
ATOM 2779 C CA . PHE A 1 347 ? 23.891 0.247 -31.646 1.00 81.31 347 PHE A CA 1
ATOM 2780 C C . PHE A 1 347 ? 23.258 1.512 -32.237 1.00 81.31 347 PHE A C 1
ATOM 2782 O O . PHE A 1 347 ? 23.950 2.250 -32.929 1.00 81.31 347 PHE A O 1
ATOM 2789 N N . VAL A 1 348 ? 21.968 1.775 -32.000 1.00 84.31 348 VAL A N 1
ATOM 2790 C CA . VAL A 1 348 ? 21.308 2.986 -32.499 1.00 84.31 348 VAL A CA 1
ATOM 2791 C C . VAL A 1 348 ? 21.586 4.177 -31.584 1.00 84.31 348 VAL A C 1
ATOM 2793 O O . VAL A 1 348 ? 21.755 5.290 -32.071 1.00 84.31 348 VAL A O 1
ATOM 2796 N N . TYR A 1 349 ? 21.655 3.954 -30.269 1.00 86.00 349 TYR A N 1
ATOM 2797 C CA . TYR A 1 349 ? 21.726 5.029 -29.271 1.00 86.00 349 TYR A CA 1
ATOM 2798 C C . TYR A 1 349 ? 23.055 5.139 -28.522 1.00 86.00 349 TYR A C 1
ATOM 2800 O O . TYR A 1 349 ? 23.252 6.111 -27.784 1.00 86.00 349 TYR A O 1
ATOM 2808 N N . ILE A 1 350 ? 23.961 4.174 -28.687 1.00 85.88 350 ILE A N 1
ATOM 2809 C CA . ILE A 1 350 ? 25.274 4.193 -28.037 1.00 85.88 350 ILE A CA 1
ATOM 2810 C C . ILE A 1 350 ? 26.108 5.398 -28.486 1.00 85.88 350 ILE A C 1
ATOM 2812 O O . ILE A 1 350 ? 26.691 6.068 -27.638 1.00 85.88 350 ILE A O 1
ATOM 2816 N N . ASP A 1 351 ? 26.091 5.746 -29.775 1.00 86.19 351 ASP A N 1
ATOM 2817 C CA . ASP A 1 351 ? 26.844 6.888 -30.309 1.00 86.19 351 ASP A CA 1
ATOM 2818 C C . ASP A 1 351 ? 26.364 8.214 -29.703 1.00 86.19 351 ASP A C 1
ATOM 2820 O O . ASP A 1 351 ? 27.172 9.051 -29.284 1.00 86.19 351 ASP A O 1
ATOM 2824 N N . ASP A 1 352 ? 25.043 8.378 -29.582 1.00 88.00 352 ASP A N 1
ATOM 2825 C CA . ASP A 1 352 ? 24.433 9.536 -28.929 1.00 88.00 352 ASP A CA 1
ATOM 2826 C C . ASP A 1 352 ? 24.812 9.591 -27.446 1.00 88.00 352 ASP A C 1
ATOM 2828 O O . ASP A 1 352 ? 25.218 10.644 -26.950 1.00 88.00 352 ASP A O 1
ATOM 2832 N N . ALA A 1 353 ? 24.743 8.458 -26.743 1.00 89.75 353 ALA A N 1
ATOM 2833 C CA . ALA A 1 353 ? 25.099 8.372 -25.331 1.00 89.75 353 ALA A CA 1
ATOM 2834 C C . ALA A 1 353 ? 26.574 8.736 -25.095 1.00 89.75 353 ALA A C 1
ATOM 2836 O O . ALA A 1 353 ? 26.872 9.567 -24.237 1.00 89.75 353 ALA A O 1
ATOM 2837 N N . VAL A 1 354 ? 27.495 8.178 -25.888 1.00 90.94 354 VAL A N 1
ATOM 2838 C CA . VAL A 1 354 ? 28.934 8.484 -25.834 1.00 90.94 354 VAL A CA 1
ATOM 2839 C C . VAL A 1 354 ? 29.178 9.965 -26.114 1.00 90.94 354 VAL A C 1
ATOM 2841 O O . VAL A 1 354 ? 29.889 10.631 -25.356 1.00 90.94 354 VAL A O 1
ATOM 2844 N N . SER A 1 355 ? 28.557 10.510 -27.165 1.00 91.31 355 SER A N 1
ATOM 2845 C CA . SER A 1 355 ? 28.677 11.929 -27.514 1.00 91.31 355 SER A CA 1
ATOM 2846 C C . SER A 1 355 ? 28.205 12.831 -26.372 1.00 91.31 355 SER A C 1
ATOM 2848 O O . SER A 1 355 ? 28.871 13.814 -26.030 1.00 91.31 355 SER A O 1
ATOM 2850 N N . LEU A 1 356 ? 27.080 12.485 -25.743 1.00 92.50 356 LEU A N 1
ATOM 2851 C CA . LEU A 1 356 ? 26.501 13.243 -24.640 1.00 92.50 356 LEU A CA 1
ATOM 2852 C C . LEU A 1 356 ? 27.347 13.152 -23.364 1.00 92.50 356 LEU A C 1
ATOM 2854 O O . LEU A 1 356 ? 27.581 14.196 -22.754 1.00 92.50 356 LEU A O 1
ATOM 2858 N N . VAL A 1 357 ? 27.894 11.980 -23.008 1.00 92.12 357 VAL A N 1
ATOM 2859 C CA . VAL A 1 357 ? 28.866 11.859 -21.901 1.00 92.12 357 VAL A CA 1
ATOM 2860 C C . VAL A 1 357 ? 30.045 12.788 -22.141 1.00 92.12 357 VAL A C 1
ATOM 2862 O O . VAL A 1 357 ? 30.345 13.615 -21.289 1.00 92.12 357 VAL A O 1
ATOM 2865 N N . VAL A 1 358 ? 30.695 12.710 -23.306 1.00 89.50 358 VAL A N 1
ATOM 2866 C CA . VAL A 1 358 ? 31.886 13.524 -23.598 1.00 89.50 358 VAL A CA 1
ATOM 2867 C C . VAL A 1 358 ? 31.574 15.018 -23.486 1.00 89.50 358 VAL A C 1
ATOM 2869 O O . VAL A 1 358 ? 32.345 15.763 -22.878 1.00 89.50 358 VAL A O 1
ATOM 2872 N N . ARG A 1 359 ? 30.421 15.463 -24.005 1.00 90.06 359 ARG A N 1
ATOM 2873 C CA . ARG A 1 359 ? 29.974 16.861 -23.881 1.00 90.06 359 ARG A CA 1
ATOM 2874 C C . ARG A 1 359 ? 29.779 17.276 -22.425 1.00 90.06 359 ARG A C 1
ATOM 2876 O O . ARG A 1 359 ? 30.229 18.356 -22.049 1.00 90.06 359 ARG A O 1
ATOM 2883 N N . VAL A 1 360 ? 29.139 16.432 -21.615 1.00 90.88 360 VAL A N 1
ATOM 2884 C CA . VAL A 1 360 ? 28.934 16.684 -20.182 1.00 90.88 360 VAL A CA 1
ATOM 2885 C C . VAL A 1 360 ? 30.262 16.757 -19.438 1.00 90.88 360 VAL A C 1
ATOM 2887 O O . VAL A 1 360 ? 30.468 17.686 -18.656 1.00 90.88 360 VAL A O 1
ATOM 2890 N N . LEU A 1 361 ? 31.182 15.830 -19.714 1.00 88.12 361 LEU A N 1
ATOM 2891 C CA . LEU A 1 361 ? 32.477 15.789 -19.045 1.00 88.12 361 LEU A CA 1
ATOM 2892 C C . LEU A 1 361 ? 33.295 17.058 -19.348 1.00 88.12 361 LEU A C 1
ATOM 2894 O O . LEU A 1 361 ? 33.779 17.721 -18.431 1.00 88.12 361 LEU A O 1
ATOM 2898 N N . ILE A 1 362 ? 33.343 17.478 -20.618 1.00 86.62 362 ILE A N 1
ATOM 2899 C CA . ILE A 1 362 ? 34.001 18.729 -21.038 1.00 86.62 362 ILE A CA 1
ATOM 2900 C C . ILE A 1 362 ? 33.353 19.954 -20.374 1.00 86.62 362 ILE A C 1
ATOM 2902 O O . ILE A 1 362 ? 34.059 20.843 -19.895 1.00 86.62 362 ILE A O 1
ATOM 2906 N N . ALA A 1 363 ? 32.019 20.013 -20.337 1.00 86.44 363 ALA A N 1
ATOM 2907 C CA . ALA A 1 363 ? 31.286 21.157 -19.798 1.00 86.44 363 ALA A CA 1
ATOM 2908 C C . ALA A 1 363 ? 31.418 21.296 -18.272 1.00 86.44 363 ALA A C 1
ATOM 2910 O O . ALA A 1 363 ? 31.428 22.412 -17.757 1.00 86.44 363 ALA A O 1
ATOM 2911 N N . SER A 1 364 ? 31.536 20.180 -17.549 1.00 84.81 364 SER A N 1
ATOM 2912 C CA . SER A 1 364 ? 31.531 20.171 -16.082 1.00 84.81 364 SER A CA 1
ATOM 2913 C C . SER A 1 364 ? 32.839 20.641 -15.424 1.00 84.81 364 SER A C 1
ATOM 2915 O O . SER A 1 364 ? 32.855 20.841 -14.214 1.00 84.81 364 SER A O 1
ATOM 2917 N N . GLN A 1 365 ? 33.925 20.841 -16.190 1.00 75.25 365 GLN A N 1
ATOM 2918 C CA . GLN A 1 365 ? 35.244 21.336 -15.735 1.00 75.25 365 GLN A CA 1
ATOM 2919 C C . GLN A 1 365 ? 35.879 20.594 -14.534 1.00 75.25 365 GLN A C 1
ATOM 2921 O O . GLN A 1 365 ? 36.896 21.038 -13.998 1.00 75.25 365 GLN A O 1
ATOM 2926 N N . CYS A 1 366 ? 35.337 19.453 -14.106 1.00 57.25 366 CYS A N 1
ATOM 2927 C CA . CYS A 1 366 ? 35.919 18.633 -13.047 1.00 57.25 366 CYS A CA 1
ATOM 2928 C C . CYS A 1 366 ? 37.039 17.741 -13.605 1.00 57.25 366 CYS A C 1
ATOM 2930 O O . CYS A 1 366 ? 36.980 17.293 -14.748 1.00 57.25 366 CYS A O 1
ATOM 2932 N N . SER A 1 367 ? 38.061 17.434 -12.796 1.00 60.84 367 SER A N 1
ATOM 2933 C CA . SER A 1 367 ? 39.141 16.517 -13.188 1.00 60.84 367 SER A CA 1
ATOM 2934 C C . SER A 1 367 ? 38.607 15.084 -13.348 1.00 60.84 367 SER A C 1
ATOM 2936 O O . SER A 1 367 ? 38.574 14.306 -12.398 1.00 60.84 367 SER A O 1
ATOM 2938 N N . GLN A 1 368 ? 38.165 14.747 -14.555 1.00 70.50 368 GLN A N 1
ATOM 2939 C CA . GLN A 1 368 ? 37.417 13.525 -14.871 1.00 70.50 368 GLN A CA 1
ATOM 2940 C C . GLN A 1 368 ? 38.223 12.520 -15.693 1.00 70.50 368 GLN A C 1
ATOM 2942 O O . GLN A 1 368 ? 37.655 11.721 -16.431 1.00 70.50 368 GLN A O 1
ATOM 2947 N N . TYR A 1 369 ? 39.552 12.540 -15.568 1.00 77.38 369 TYR A N 1
ATOM 2948 C CA . TYR A 1 369 ? 40.413 11.582 -16.263 1.00 77.38 369 TYR A CA 1
ATOM 2949 C C . TYR A 1 369 ? 39.963 10.136 -16.009 1.00 77.38 369 TYR A C 1
ATOM 2951 O O . TYR A 1 369 ? 39.812 9.372 -16.952 1.00 77.38 369 TYR A O 1
ATOM 2959 N N . GLU A 1 370 ? 39.627 9.803 -14.761 1.00 82.12 370 GLU A N 1
ATOM 2960 C CA . GLU A 1 370 ? 39.129 8.477 -14.385 1.00 82.12 370 GLU A CA 1
ATOM 2961 C C . GLU A 1 370 ? 37.832 8.105 -15.122 1.00 82.12 370 GLU A C 1
ATOM 2963 O O . GLU A 1 370 ? 37.710 7.016 -15.672 1.00 82.12 370 GLU A O 1
ATOM 2968 N N . THR A 1 371 ? 36.870 9.027 -15.197 1.00 83.75 371 THR A N 1
ATOM 2969 C CA . THR A 1 371 ? 35.582 8.794 -15.867 1.00 83.75 371 THR A CA 1
ATOM 2970 C C . THR A 1 371 ? 35.738 8.696 -17.385 1.00 83.75 371 THR A C 1
ATOM 2972 O O . THR A 1 371 ? 35.065 7.886 -18.017 1.00 83.75 371 THR A O 1
ATOM 2975 N N . ILE A 1 372 ? 36.657 9.468 -17.975 1.00 82.69 372 ILE A N 1
ATOM 2976 C CA . ILE A 1 372 ? 37.018 9.354 -19.396 1.00 82.69 372 ILE A CA 1
ATOM 2977 C C . ILE A 1 372 ? 37.655 7.988 -19.666 1.00 82.69 372 ILE A C 1
ATOM 2979 O O . ILE A 1 372 ? 37.291 7.331 -20.635 1.00 82.69 372 ILE A O 1
ATOM 2983 N N . MET A 1 373 ? 38.563 7.531 -18.802 1.00 86.19 373 MET A N 1
ATOM 2984 C CA . MET A 1 373 ? 39.181 6.212 -18.942 1.00 86.19 373 MET A CA 1
ATOM 2985 C C . MET A 1 373 ? 38.150 5.087 -18.803 1.00 86.19 373 MET A C 1
ATOM 2987 O O . MET A 1 373 ? 38.160 4.164 -19.611 1.00 86.19 373 MET A O 1
ATOM 2991 N N . GLN A 1 374 ? 37.206 5.197 -17.865 1.00 86.12 374 GLN A N 1
ATOM 2992 C CA . GLN A 1 374 ? 36.094 4.248 -17.728 1.00 86.12 374 GLN A CA 1
ATOM 2993 C C . GLN A 1 374 ? 35.174 4.234 -18.955 1.00 86.12 374 GLN A C 1
ATOM 2995 O O . GLN A 1 374 ? 34.700 3.172 -19.353 1.00 86.12 374 GLN A O 1
ATOM 3000 N N . LEU A 1 375 ? 34.908 5.396 -19.558 1.00 87.62 375 LEU A N 1
ATOM 3001 C CA . LEU A 1 375 ? 34.148 5.492 -20.804 1.00 87.62 375 LEU A CA 1
ATOM 3002 C C . LEU A 1 375 ? 34.884 4.778 -21.945 1.00 87.62 375 LEU A C 1
ATOM 3004 O O . LEU A 1 375 ? 34.279 3.970 -22.643 1.00 87.62 375 LEU A O 1
ATOM 3008 N N . LEU A 1 376 ? 36.183 5.044 -22.110 1.00 84.75 376 LEU A N 1
ATOM 3009 C CA . LEU A 1 376 ? 37.004 4.410 -23.144 1.00 84.75 376 LEU A CA 1
ATOM 3010 C C . LEU A 1 376 ? 37.084 2.890 -22.954 1.00 84.75 376 LEU A C 1
ATOM 3012 O O . LEU A 1 376 ? 36.894 2.158 -23.918 1.00 84.75 376 LEU A O 1
ATOM 3016 N N . GLU A 1 377 ? 37.277 2.411 -21.722 1.00 85.75 377 GLU A N 1
ATOM 3017 C CA . GLU A 1 377 ? 37.276 0.974 -21.413 1.00 85.75 377 GLU A CA 1
ATOM 3018 C C . GLU A 1 377 ? 35.925 0.319 -21.738 1.00 85.75 377 GLU A C 1
ATOM 3020 O O . GLU A 1 377 ? 35.874 -0.827 -22.182 1.00 85.75 377 GLU A O 1
ATOM 3025 N N . LYS A 1 378 ? 34.814 1.037 -21.532 1.00 83.75 378 LYS A N 1
ATOM 3026 C CA . LYS A 1 378 ? 33.480 0.531 -21.868 1.00 83.75 378 LYS A CA 1
ATOM 3027 C C . LYS A 1 378 ? 33.224 0.477 -23.369 1.00 83.75 378 LYS A C 1
ATOM 3029 O O . LYS A 1 378 ? 32.500 -0.417 -23.764 1.00 83.75 378 LYS A O 1
ATOM 3034 N N . ILE A 1 379 ? 33.778 1.385 -24.172 1.00 83.38 379 ILE A N 1
ATOM 3035 C CA . ILE A 1 379 ? 33.584 1.408 -25.636 1.00 83.38 379 ILE A CA 1
ATOM 3036 C C . ILE A 1 379 ? 34.501 0.399 -26.352 1.00 83.38 379 ILE A C 1
ATOM 3038 O O . ILE A 1 379 ? 34.182 -0.033 -27.453 1.00 83.38 379 ILE A O 1
ATOM 3042 N N . ASP A 1 380 ? 35.628 0.021 -25.742 1.00 81.94 380 ASP A N 1
ATOM 3043 C CA . ASP A 1 380 ? 36.607 -0.914 -26.326 1.00 81.94 380 ASP A CA 1
ATOM 3044 C C . ASP A 1 380 ? 36.193 -2.402 -26.237 1.00 81.94 380 ASP A C 1
ATOM 3046 O O . ASP A 1 380 ? 36.834 -3.261 -26.842 1.00 81.94 380 ASP A O 1
ATOM 3050 N N . ARG A 1 381 ? 35.137 -2.727 -25.477 1.00 62.91 381 ARG A N 1
ATOM 3051 C CA . ARG A 1 381 ? 34.593 -4.096 -25.344 1.00 62.91 381 ARG A CA 1
ATOM 3052 C C . ARG A 1 381 ? 33.678 -4.478 -26.496 1.00 62.91 381 ARG A C 1
ATOM 3054 O O . ARG A 1 381 ? 33.602 -5.698 -26.773 1.00 62.91 381 ARG A O 1
#

Organism: NCBI:txid1882269

Radius of gyration: 32.06 Å; Cα contacts (8 Å, |Δi|>4): 370; chains: 1; bounding box: 65×89×81 Å

InterPro domains:
  IPR011990 Tetratricopeptide-like helical domain superfamily [G3DSA:1.25.40.10] (238-376)
  IPR011990 Tetratricopeptide-like helical domain superfamily [SSF48452] (251-344)

pLDDT: mean 77.54, std 16.79, range [24.42, 97.88]

Foldseek 3Di:
DDDPDPPQPPQKFKQFPVRDGPVNVVVVVVPPPPDDDDDDDDDDDDDPDPPPPPPPDDPVGIDIDGDPVSLVVLLPDLPRDFDAPDPPGDTDDDNNLVVVLVVVVVVDDLVRLLVVLVVLLCCQVVPDCVVCPPVPDNVVLLVCLWPSVLVSSLVSLVPPVSLVPPPDPVSSVVSVVCNVPVLSSCVSVLLVLLCCQQPDPPDPDQLQSSLLSLLSSVCVNVVHGSVVCVPVQLQDLVSSVCSNCVSVDDNALSNLLSSLSNCVVSVVLVVSLVSLVVSCVRPNDPSSLVSVVVSLVVVVDPDPVVLLVNLVVQLVSLQVQLVVCVVVVNLVSSLVSLLVSLLSVNVVRVVVSLVSNVVSVVVVPDPCPVVVVVSVVSVVD

Solvent-accessible surface area (backbone atoms only — not comparable to full-atom values): 21942 Å² total; per-residue (Å²): 132,81,82,83,75,80,78,70,72,61,52,58,43,68,48,33,83,85,70,54,46,76,68,48,59,60,49,54,62,71,67,66,77,82,68,96,75,81,93,78,90,81,92,80,88,89,74,94,64,84,71,71,82,75,79,81,70,51,78,92,50,43,45,81,40,77,40,69,69,41,47,50,56,49,73,65,38,74,87,43,59,58,47,58,94,48,96,92,49,82,62,53,70,58,48,46,61,61,51,53,48,50,56,48,60,74,67,48,52,74,68,55,49,35,54,49,52,53,50,50,48,49,46,36,74,56,45,57,67,71,83,50,60,51,95,84,50,73,62,63,53,51,70,51,48,33,66,68,52,48,54,50,53,38,59,58,61,68,39,58,74,47,49,69,64,51,83,52,64,66,61,45,50,51,50,52,48,28,61,78,43,58,51,64,55,45,46,47,41,27,44,46,40,42,38,52,43,35,62,47,83,82,63,86,66,62,42,53,56,37,51,51,39,31,40,26,40,53,32,40,56,74,74,47,66,31,74,72,52,79,62,73,69,68,71,46,73,66,52,54,50,51,51,60,50,71,65,66,67,77,86,41,36,52,23,27,26,31,51,13,52,23,32,41,76,62,65,42,48,76,62,13,50,56,28,21,51,50,10,44,73,71,37,85,49,67,68,31,54,52,52,51,49,55,48,62,72,70,58,81,62,94,56,78,69,61,52,52,61,47,34,44,53,46,25,49,50,26,38,54,50,16,52,51,27,49,77,73,68,37,50,70,61,14,39,52,30,14,53,56,18,41,75,60,65,27,83,85,44,29,64,57,19,54,53,49,36,54,52,43,53,65,72,63,73,56,96,45,65,67,59,52,50,52,50,52,59,62,73,74,110

Nearest PDB structures (foldseek):
  2pl2-assembly1_B  TM=2.468E-01  e=9.171E-03  Thermus thermophilus HB27
  4abn-assembly1_A  TM=4.185E-01  e=3.514E-01  Mus musculus
  4q66-assembly1_B  TM=2.146E-01  e=2.062E-02  Saccharomyces cerevisiae S288C
  6hc2-assembly4_S  TM=2.329E-01  e=7.272E-02  Homo sapiens

Sequence (381 aa):
MPPKTLMYASPFVLNREDGLTTADLARERRNGLAQPQKAAWVENSDSFGEQGQEFNSHKYRTNVVFCHASIRDYLRNPGYGKMSRGDGSTPVGVDIVRASVNTLSDKIDQQQKQKTIVLLCQIFEFADLEMFETGASPYPLIFFIDRQTMDLIISLFADQECVNTIHDLDTREWVRVCIQEPAPLFVSLGLEVASRWLVDSRDFWNPHFHMVAVWAVVTVLNGNNPHDLRNPPFASVDTVLEVARWAQFEEKACWHHHVGACLRSLGHVDTAIGYLSTALALEPIWGAKIELAKIYWRGEINHEGDVKEIRHDLSKLRNELGSLHIQLGEYSNATNWFMASIELWDFVYIDDAVSLVVRVLIASQCSQYETIMQLLEKIDR

Secondary structure (DSSP, 8-state):
----------SEEEEETT---HHHHHHHHHHTT-------------------------TTTEEEEE-HHHHHHHTT-TT---B-SSTTSPPBS--HHHHHHHHHHHHS-HHHHHHHHHHHHHHHHS--GGGG--TT-SHHHHHHSSHHHHHHHHHHHT-HHHHTT---HHHHHHHHHHHH--GGGGHHHHHHHHHHHHT-TT--S-HHHHHHHHHHHHHHHTT--GGGGGS-----HHHHHHHHHHT-----HHHHHHHHHHHHHTT-HHHHHHHHHHHHHH---HHHHHHHHHHHHTT----TTHHHHHHHHHHHHHHHHHHHHHHTT-HHHHHHHHHHHHTTT-TTTHHHHHHHHHHHHHHT-S--HHHHHHHHHHH--

Mean predicted aligned error: 16.79 Å